Protein 5V4A (pdb70)

Organism: Streptococcus sanguinis (strain SK36) (NCBI:txid388919)

Secondary structure (DSSP, 8-state):
---B--HHHHHHHHHHH--EEEE--HHHHHHHTT--BTTB---HHHHHHHHHHHTSPPBTTEEEEE-S-SS-GGGB-HHHHHHIIIIIHHHHHHHHHHH--SS-BEEGGGS--STTBS--TTHHHHHHHHHHHHTT-EEEEEEETTT-TTTTS-TTTTSSEEEEEEE-SS-GGGGHHHHHHHHHHH-TTPEEEEE-HHHHHHHHHHHHHTT--EEE-TTHHHHHHHHHHT-SS-PPPSSS--TT-TT--S--PPP-HHHHHHEEEE--/---B--HHHHHHHHHHH--EEEE--HHHHHHHTT--BTTB---HHHHHHHHHHHTPPPBTTEEEEE-S-SS-GGGB-HHHHHHIIIIIHHHHHHHHHHH--SS-BEEGGGS--STTBS--TTHHHHHHHHHHHHTT-EEEEEEETTT-TTTTSSTTTTSSEEEEEEE-SS-GGGGHHHHHHHHHHH-TTPEEEEE-HHHHHHHHHHHHHTT--EEE-TTHHHHHHHHHHT-SS-PPPSSS--TT-TT--S--PPP-HHHHHHEEEE--

Solvent-accessible surface area: 22424 Å² total; per-residue (Å²): 145,19,60,29,40,40,15,40,97,0,0,10,42,2,40,91,99,31,1,3,0,0,16,2,13,52,16,12,1,41,0,17,25,46,127,68,29,89,48,8,71,90,39,87,126,0,10,46,66,0,117,94,1,0,52,58,110,14,69,114,112,8,0,1,0,0,0,8,3,32,96,22,31,132,94,13,26,108,110,11,42,68,70,17,49,129,75,6,23,83,118,17,59,106,90,1,87,85,23,6,194,11,91,64,0,0,0,6,24,0,0,38,0,12,8,35,18,109,85,62,92,35,0,16,0,28,3,6,3,1,37,32,7,0,13,49,84,62,0,0,0,0,0,3,68,17,22,10,3,13,16,73,27,64,0,8,108,10,17,149,39,28,62,7,0,0,0,23,40,139,41,5,34,101,84,14,111,42,0,16,124,11,0,105,125,28,0,111,158,43,14,1,0,0,8,16,15,2,1,0,6,2,0,0,28,19,0,7,83,81,72,60,67,0,0,0,1,14,30,0,7,3,0,4,27,0,39,97,92,51,10,88,137,60,76,59,29,51,48,12,17,1,0,82,49,41,162,31,77,113,38,96,84,154,124,37,126,59,8,67,92,33,53,50,22,92,36,65,192,26,66,26,39,42,15,37,99,0,0,10,45,1,42,89,103,33,1,3,0,0,16,1,10,52,14,13,1,39,0,21,30,37,153,52,30,89,46,9,74,85,39,81,109,0,10,42,92,0,137,93,0,1,58,47,115,6,76,117,122,9,0,1,0,0,0,8,2,41,93,24,34,123,87,12,23,121,109,12,43,66,70,18,46,132,73,7,20,90,124,24,60,129,78,2,86,105,28,5,194,14,90,58,0,0,1,6,22,0,1,44,0,14,8,37,20,105,90,62,92,35,0,16,1,26,3,5,4,0,34,28,5,0,18,53,75,54,0,0,0,0,0,5,72,18,22,18,2,12,19,76,23,65,1,8,108,11,18,166,40,29,65,7,0,0,0,20,36,146,41,5,34,104,78,16,109,47,0,19,82,12,0,90,115,48,0,120,154,38,10,0,0,0,9,16,19,3,1,0,6,1,0,0,35,17,0,6,83,78,70,56,69,0,0,0,1,16,28,0,7,3,0,3,27,0,42,94,91,54,9,93,139,68,72,59,30,61,91,12,18,2,0,77,54,36,163,35,81,117,39,136,59,136,116,37,154,61,9,81,91,36,52,49,21,94,29,57

InterPro domains:
  IPR002495 Glycosyl transferase, family 8 [PF01501] (4-235)
  IPR002495 Glycosyl transferase, family 8 [PF01501] (409-631)
  IPR014869 Glycosyltransferase GT-D fold [PF08759] (825-1049)
  IPR014869 Glycosyltransferase GT-D fold [TIGR03728] (808-1071)
  IPR029044 Nucleotide-diphospho-sugar transferases [G3DSA:3.90.550.10] (2-257)
  IPR029044 Nucleotide-diphospho-sugar transferases [G3DSA:3.90.550.10] (408-648)
  IPR029044 Nucleotide-diphospho-sugar transferases [SSF53448] (4-256)
  IPR029044 Nucleotide-diphospho-sugar transferases [SSF53448] (409-654)
  IPR050748 Glycosyltransferase 8 domain-containing [PTHR13778] (409-645)

Nearest PDB structures (foldseek):
  5v4a-assembly1_B  TM=1.004E+00  e=4.980E-59  Streptococcus sanguinis SK36
  4phs-assembly1_A  TM=9.914E-01  e=2.586E-41  Streptococcus parasanguinis FW213
  4pfx-assembly1_A  TM=9.928E-01  e=6.135E-41  Streptococcus parasanguinis FW213
  8yxl-assembly1_A  TM=2.311E-01  e=1.037E+00  Mumps orthorubulavirus
  8izl-assembly1_A  TM=2.324E-01  e=9.752E-01  Mumps orthorubulavirus

Structure (mmCIF, N/CA/C/O backbone):
data_5V4A
#
_entry.id   5V4A
#
_cell.length_a   42.650
_cell.length_b   99.860
_cell.length_c   140.120
_cell.angle_alpha   90.00
_cell.angle_beta   90.00
_cell.angle_gamma   90.00
#
_symmetry.space_group_name_H-M   'P 2 21 21'
#
loop_
_entity.id
_entity.type
_entity.pdbx_description
1 polymer 'GLYCOSYLTRANSFERASE (DUF1792)'
2 non-polymer "URIDINE-5'-DIPHOSPHATE"
3 water water
#
loop_
_atom_site.group_PDB
_atom_site.id
_atom_site.type_symbol
_atom_site.label_atom_id
_atom_site.label_alt_id
_atom_site.label_comp_id
_atom_site.label_asym_id
_atom_site.label_entity_id
_atom_site.label_seq_id
_atom_site.pdbx_PDB_ins_code
_atom_site.Cartn_x
_atom_site.Cartn_y
_atom_site.Cartn_z
_atom_site.occupancy
_atom_site.B_iso_or_equiv
_atom_site.auth_seq_id
_atom_site.auth_comp_id
_atom_site.auth_asym_id
_atom_site.auth_atom_id
_atom_site.pdbx_PDB_model_num
ATOM 1 N N . GLN A 1 5 ? 1.933 45.268 65.645 1.00 63.81 5 GLN A N 1
ATOM 2 C CA . GLN A 1 5 ? 3.008 44.368 65.250 1.00 60.41 5 GLN A CA 1
ATOM 3 C C . GLN A 1 5 ? 2.766 42.939 65.754 1.00 47.89 5 GLN A C 1
ATOM 4 O O . GLN A 1 5 ? 1.889 42.688 66.582 1.00 49.47 5 GLN A O 1
ATOM 10 N N . ILE A 1 6 ? 3.570 42.020 65.220 1.00 37.61 6 ILE A N 1
ATOM 11 C CA . ILE A 1 6 ? 3.440 40.596 65.475 1.00 28.80 6 ILE A CA 1
ATOM 12 C C . ILE A 1 6 ? 3.863 40.284 66.902 1.00 21.64 6 ILE A C 1
ATOM 13 O O . ILE A 1 6 ? 4.907 40.748 67.374 1.00 19.80 6 ILE A O 1
ATOM 18 N N . SER A 1 7 ? 3.052 39.486 67.587 1.00 20.82 7 SER A N 1
ATOM 19 C CA . SER A 1 7 ? 3.264 39.115 68.979 1.00 26.33 7 SER A CA 1
ATOM 20 C C . SER A 1 7 ? 3.755 37.677 69.026 1.00 25.18 7 SER A C 1
ATOM 21 O O . SER A 1 7 ? 3.021 36.759 68.645 1.00 22.83 7 SER A O 1
ATOM 24 N N . VAL A 1 8 ? 4.982 37.478 69.501 1.00 21.57 8 VAL A N 1
ATOM 25 C CA . VAL A 1 8 ? 5.588 36.152 69.567 1.00 20.97 8 VAL A CA 1
ATOM 26 C C . VAL A 1 8 ? 5.837 35.803 71.030 1.00 20.13 8 VAL A C 1
ATOM 27 O O . VAL A 1 8 ? 6.396 36.614 71.778 1.00 24.87 8 VAL A O 1
ATOM 31 N N . LEU A 1 9 ? 5.418 34.605 71.437 1.00 20.08 9 LEU A N 1
ATOM 32 C CA . LEU A 1 9 ? 5.691 34.141 72.793 1.00 17.02 9 LEU A CA 1
ATOM 33 C C . LEU A 1 9 ? 7.179 33.870 72.995 1.00 20.08 9 LEU A C 1
ATOM 34 O O . LEU A 1 9 ? 7.917 33.589 72.055 1.00 23.71 9 LEU A O 1
ATOM 39 N N . SER A 1 10 ? 7.607 33.933 74.253 1.00 18.49 10 SER A N 1
ATOM 40 C CA . SER A 1 10 ? 8.932 33.464 74.630 1.00 17.36 10 SER A CA 1
ATOM 41 C C . SER A 1 10 ? 9.007 31.940 74.522 1.00 20.00 10 SER A C 1
ATOM 42 O O . SER A 1 10 ? 7.999 31.248 74.357 1.00 14.26 10 SER A O 1
ATOM 45 N N . ILE A 1 11 ? 10.232 31.412 74.633 1.00 14.18 11 ILE A N 1
ATOM 46 C CA . ILE A 1 11 ? 10.413 29.964 74.737 1.00 13.98 11 ILE A CA 1
ATOM 47 C C . ILE A 1 11 ? 9.681 29.408 75.959 1.00 13.93 11 ILE A C 1
ATOM 48 O O . ILE A 1 11 ? 9.077 28.327 75.905 1.00 14.69 11 ILE A O 1
ATOM 53 N N . ASN A 1 12 ? 9.767 30.103 77.090 1.00 15.51 12 ASN A N 1
ATOM 54 C CA . ASN A 1 12 ? 9.083 29.618 78.285 1.00 16.20 12 ASN A CA 1
ATOM 55 C C . ASN A 1 12 ? 7.581 29.535 78.042 1.00 14.06 12 ASN A C 1
ATOM 56 O O . ASN A 1 12 ? 6.944 28.518 78.330 1.00 19.31 12 ASN A O 1
ATOM 61 N N . GLN A 1 13 ? 7.008 30.580 77.456 1.00 17.94 13 GLN A N 1
ATOM 62 C CA . GLN A 1 13 ? 5.566 30.595 77.240 1.00 14.99 13 GLN A CA 1
ATOM 63 C C . GLN A 1 13 ? 5.138 29.581 76.183 1.00 17.92 13 GLN A C 1
ATOM 64 O O . GLN A 1 13 ? 4.063 28.973 76.301 1.00 19.16 13 GLN A O 1
ATOM 70 N N . SER A 1 14 ? 5.960 29.379 75.146 1.00 18.19 14 SER A N 1
ATOM 71 C CA . SER A 1 14 ? 5.608 28.427 74.089 1.00 15.86 14 SER A CA 1
ATOM 72 C C . SER A 1 14 ? 5.638 26.996 74.611 1.00 19.28 14 SER A C 1
ATOM 73 O O . SER A 1 14 ? 4.717 26.212 74.358 1.00 18.06 14 SER A O 1
ATOM 76 N N . LEU A 1 15 ? 6.716 26.625 75.318 1.00 13.94 15 LEU A N 1
ATOM 77 C CA . LEU A 1 15 ? 6.802 25.281 75.881 1.00 13.87 15 LEU A CA 1
ATOM 78 C C . LEU A 1 15 ? 5.655 25.022 76.859 1.00 15.03 15 LEU A C 1
ATOM 79 O O . LEU A 1 15 ? 5.019 23.961 76.809 1.00 13.98 15 LEU A O 1
ATOM 84 N N . ASP A 1 16 ? 5.338 25.997 77.715 1.00 18.02 16 ASP A N 1
ATOM 85 C CA . ASP A 1 16 ? 4.217 25.828 78.644 1.00 17.78 16 ASP A CA 1
ATOM 86 C C . ASP A 1 16 ? 2.893 25.627 77.909 1.00 16.26 16 ASP A C 1
ATOM 87 O O . ASP A 1 16 ? 2.003 24.922 78.406 1.00 22.07 16 ASP A O 1
ATOM 92 N N . TYR A 1 17 ? 2.722 26.270 76.749 1.00 16.58 17 TYR A N 1
ATOM 93 C CA . TYR A 1 17 ? 1.490 26.081 75.982 1.00 14.96 17 TYR A CA 1
ATOM 94 C C . TYR A 1 17 ? 1.366 24.646 75.492 1.00 20.01 17 TYR A C 1
ATOM 95 O O . TYR A 1 17 ? 0.292 24.037 75.597 1.00 18.04 17 TYR A O 1
ATOM 104 N N . LEU A 1 18 ? 2.461 24.085 74.965 1.00 15.52 18 LEU A N 1
ATOM 105 C CA . LEU A 1 18 ? 2.441 22.708 74.480 1.00 14.24 18 LEU A CA 1
ATOM 106 C C . LEU A 1 18 ? 2.206 21.724 75.616 1.00 21.19 18 LEU A C 1
ATOM 107 O O . LEU A 1 18 ? 1.524 20.712 75.429 1.00 19.29 18 LEU A O 1
ATOM 112 N N . LEU A 1 19 ? 2.806 21.979 76.787 1.00 14.19 19 LEU A N 1
ATOM 113 C CA . LEU A 1 19 ? 2.583 21.115 77.945 1.00 18.89 19 LEU A CA 1
ATOM 114 C C . LEU A 1 19 ? 1.152 21.215 78.451 1.00 14.43 19 LEU A C 1
ATOM 115 O O . LEU A 1 19 ? 0.552 20.202 78.823 1.00 15.68 19 LEU A O 1
ATOM 120 N N . GLU A 1 20 ? 0.611 22.434 78.496 1.00 14.50 20 GLU A N 1
ATOM 121 C CA . GLU A 1 20 ? -0.752 22.657 78.970 1.00 14.72 20 GLU A CA 1
ATOM 122 C C . GLU A 1 20 ? -1.786 22.073 78.017 1.00 14.84 20 GLU A C 1
ATOM 123 O O . GLU A 1 20 ? -2.720 21.383 78.445 1.00 16.24 20 GLU A O 1
ATOM 129 N N . LYS A 1 21 ? -1.659 22.368 76.723 1.00 15.82 21 LYS A N 1
ATOM 130 C CA . LYS A 1 21 ? -2.717 22.057 75.771 1.00 15.98 21 LYS A CA 1
ATOM 131 C C . LYS A 1 21 ? -2.486 20.763 75.008 1.00 24.24 21 LYS A C 1
ATOM 132 O O . LYS A 1 21 ? -3.443 20.205 74.463 1.00 22.87 21 LYS A O 1
ATOM 138 N N . GLY A 1 22 ? -1.256 20.263 74.970 1.00 20.31 22 GLY A N 1
ATOM 139 C CA . GLY A 1 22 ? -0.968 19.103 74.168 1.00 14.71 22 GLY A CA 1
ATOM 140 C C . GLY A 1 22 ? -1.016 19.363 72.681 1.00 15.40 22 GLY A C 1
ATOM 141 O O . GLY A 1 22 ? -1.125 18.420 71.898 1.00 14.90 22 GLY A O 1
ATOM 142 N N . ALA A 1 23 ? -0.880 20.618 72.272 1.00 14.68 23 ALA A N 1
ATOM 143 C CA . ALA A 1 23 ? -0.988 20.982 70.867 1.00 23.98 23 ALA A CA 1
ATOM 144 C C . ALA A 1 23 ? 0.189 20.454 70.062 1.00 16.02 23 ALA A C 1
ATOM 145 O O . ALA A 1 23 ? 1.277 20.204 70.589 1.00 16.78 23 ALA A O 1
ATOM 147 N N . SER A 1 24 ? -0.053 20.267 68.767 1.00 17.70 24 SER A N 1
ATOM 148 C CA . SER A 1 24 ? 1.028 20.110 67.811 1.00 14.63 24 SER A CA 1
ATOM 149 C C . SER A 1 24 ? 1.715 21.457 67.604 1.00 14.56 24 SER A C 1
ATOM 150 O O . SER A 1 24 ? 1.177 22.508 67.951 1.00 15.66 24 SER A O 1
ATOM 153 N N . VAL A 1 25 ? 2.891 21.449 66.967 1.00 14.50 25 VAL A N 1
ATOM 154 C CA . VAL A 1 25 ? 3.590 22.711 66.749 1.00 14.46 25 VAL A CA 1
ATOM 155 C C . VAL A 1 25 ? 4.272 22.717 65.391 1.00 14.52 25 VAL A C 1
ATOM 156 O O . VAL A 1 25 ? 4.823 21.700 64.961 1.00 14.52 25 VAL A O 1
ATOM 160 N N . VAL A 1 26 ? 4.223 23.880 64.730 1.00 16.37 26 VAL A N 1
ATOM 161 C CA . VAL A 1 26 ? 4.962 24.166 63.502 1.00 22.64 26 VAL A CA 1
ATOM 162 C C . VAL A 1 26 ? 5.691 25.487 63.692 1.00 14.67 26 VAL A C 1
ATOM 163 O O . VAL A 1 26 ? 5.110 26.462 64.181 1.00 23.79 26 VAL A O 1
ATOM 167 N N . ARG A 1 27 ? 6.968 25.515 63.310 1.00 16.82 27 ARG A N 1
ATOM 168 C CA . ARG A 1 27 ? 7.823 26.675 63.510 1.00 15.43 27 ARG A CA 1
ATOM 169 C C . ARG A 1 27 ? 8.318 27.145 62.154 1.00 17.72 27 ARG A C 1
ATOM 170 O O . ARG A 1 27 ? 8.692 26.332 61.306 1.00 26.31 27 ARG A O 1
ATOM 178 N N . PHE A 1 28 ? 8.342 28.450 61.947 1.00 17.56 28 PHE A N 1
ATOM 179 C CA . PHE A 1 28 ? 8.872 29.004 60.708 1.00 16.50 28 PHE A CA 1
ATOM 180 C C . PHE A 1 28 ? 10.071 29.861 61.043 1.00 15.18 28 PHE A C 1
ATOM 181 O O . PHE A 1 28 ? 9.990 30.722 61.920 1.00 16.89 28 PHE A O 1
ATOM 189 N N . GLY A 1 29 ? 11.191 29.601 60.366 1.00 15.26 29 GLY A N 1
ATOM 190 C CA . GLY A 1 29 ? 12.387 30.389 60.558 1.00 15.32 29 GLY A CA 1
ATOM 191 C C . GLY A 1 29 ? 12.811 31.092 59.287 1.00 20.66 29 GLY A C 1
ATOM 192 O O . GLY A 1 29 ? 12.021 31.238 58.348 1.00 16.94 29 GLY A O 1
ATOM 193 N N . ASP A 1 30 ? 14.067 31.536 59.253 1.00 18.81 30 ASP A N 1
ATOM 194 C CA . ASP A 1 30 ? 14.552 32.326 58.129 1.00 21.53 30 ASP A CA 1
ATOM 195 C C . ASP A 1 30 ? 14.608 31.522 56.836 1.00 19.86 30 ASP A C 1
ATOM 196 O O . ASP A 1 30 ? 14.435 32.088 55.754 1.00 17.88 30 ASP A O 1
ATOM 201 N N . GLY A 1 31 ? 14.829 30.211 56.919 1.00 17.68 31 GLY A N 1
ATOM 202 C CA . GLY A 1 31 ? 14.888 29.410 55.710 1.00 16.17 31 GLY A CA 1
ATOM 203 C C . GLY A 1 31 ? 13.540 29.260 55.037 1.00 16.22 31 GLY A C 1
ATOM 204 O O . GLY A 1 31 ? 13.464 29.132 53.811 1.00 20.98 31 GLY A O 1
ATOM 205 N N . GLU A 1 32 ? 12.459 29.227 55.829 1.00 20.75 32 GLU A N 1
ATOM 206 C CA . GLU A 1 32 ? 11.122 29.153 55.242 1.00 16.08 32 GLU A CA 1
ATOM 207 C C . GLU A 1 32 ? 10.741 30.466 54.569 1.00 20.06 32 GLU A C 1
ATOM 208 O O . GLU A 1 32 ? 10.182 30.471 53.459 1.00 18.97 32 GLU A O 1
ATOM 214 N N . MET A 1 33 ? 11.057 31.592 55.213 1.00 16.34 33 MET A N 1
ATOM 215 C CA . MET A 1 33 ? 10.808 32.887 54.591 1.00 20.28 33 MET A CA 1
ATOM 216 C C . MET A 1 33 ? 11.644 33.047 53.319 1.00 18.89 33 MET A C 1
ATOM 217 O O . MET A 1 33 ? 11.202 33.696 52.365 1.00 21.54 33 MET A O 1
ATOM 222 N N . ASP A 1 34 ? 12.862 32.499 53.308 1.00 22.32 34 ASP A N 1
ATOM 223 C CA . ASP A 1 34 ? 13.656 32.467 52.084 1.00 18.81 34 ASP A CA 1
ATOM 224 C C . ASP A 1 34 ? 12.884 31.816 50.946 1.00 17.32 34 ASP A C 1
ATOM 225 O O . ASP A 1 34 ? 12.854 32.331 49.827 1.00 20.05 34 ASP A O 1
ATOM 230 N N . LEU A 1 35 ? 12.300 30.649 51.211 1.00 24.33 35 LEU A N 1
ATOM 231 C CA . LEU A 1 35 ? 11.549 29.928 50.191 1.00 20.71 35 LEU A CA 1
ATOM 232 C C . LEU A 1 35 ? 10.262 30.655 49.810 1.00 20.58 35 LEU A C 1
ATOM 233 O O . LEU A 1 35 ? 9.866 30.642 48.637 1.00 19.13 35 LEU A O 1
ATOM 238 N N . VAL A 1 36 ? 9.582 31.273 50.784 1.00 18.83 36 VAL A N 1
ATOM 239 C CA . VAL A 1 36 ? 8.375 32.034 50.472 1.00 20.45 36 VAL A CA 1
ATOM 240 C C . VAL A 1 36 ? 8.701 33.234 49.603 1.00 21.83 36 VAL A C 1
ATOM 241 O O . VAL A 1 36 ? 7.844 33.709 48.849 1.00 20.64 36 VAL A O 1
ATOM 245 N N . ALA A 1 37 ? 9.940 33.711 49.653 1.00 24.24 37 ALA A N 1
ATOM 246 C CA . ALA A 1 37 ? 10.408 34.762 48.765 1.00 21.71 37 ALA A CA 1
ATOM 247 C C . ALA A 1 37 ? 10.911 34.225 47.427 1.00 29.11 37 ALA A C 1
ATOM 248 O O . ALA A 1 37 ? 11.446 34.999 46.626 1.00 29.99 37 ALA A O 1
ATOM 250 N N . GLY A 1 38 ? 10.737 32.929 47.162 1.00 28.51 38 GLY A N 1
ATOM 251 C CA . GLY A 1 38 ? 11.132 32.362 45.884 1.00 24.68 38 GLY A CA 1
ATOM 252 C C . GLY A 1 38 ? 12.597 32.010 45.760 1.00 30.74 38 GLY A C 1
ATOM 253 O O . GLY A 1 38 ? 13.124 31.991 44.645 1.00 34.52 38 GLY A O 1
ATOM 254 N N . ARG A 1 39 ? 13.264 31.716 46.875 1.00 27.61 39 ARG A N 1
ATOM 255 C CA . ARG A 1 39 ? 14.695 31.440 46.924 1.00 27.01 39 ARG A CA 1
ATOM 256 C C . ARG A 1 39 ? 14.928 30.027 47.426 1.00 23.89 39 ARG A C 1
ATOM 257 O O . ARG A 1 39 ? 14.236 29.572 48.331 1.00 26.83 39 ARG A O 1
ATOM 265 N N . SER A 1 40 ? 15.865 29.312 46.809 1.00 31.13 40 SER A N 1
ATOM 266 C CA . SER A 1 40 ? 16.240 28.004 47.327 1.00 17.66 40 SER A CA 1
ATOM 267 C C . SER A 1 40 ? 17.074 28.183 48.588 1.00 16.97 40 SER A C 1
ATOM 268 O O . SER A 1 40 ? 17.707 29.225 48.795 1.00 23.02 40 SER A O 1
ATOM 271 N N . ILE A 1 41 ? 17.056 27.165 49.443 1.00 21.21 41 ILE A N 1
ATOM 272 C CA . ILE A 1 41 ? 17.947 27.108 50.596 1.00 19.74 41 ILE A CA 1
ATOM 273 C C . ILE A 1 41 ? 18.839 25.868 50.471 1.00 14.53 41 ILE A C 1
ATOM 274 O O . ILE A 1 41 ? 18.608 24.991 49.639 1.00 20.51 41 ILE A O 1
ATOM 279 N N . VAL A 1 42 ? 19.850 25.782 51.344 1.00 16.89 42 VAL A N 1
ATOM 280 C CA . VAL A 1 42 ? 20.905 24.793 51.127 1.00 18.37 42 VAL A CA 1
ATOM 281 C C . VAL A 1 42 ? 20.354 23.369 51.132 1.00 15.80 42 VAL A C 1
ATOM 282 O O . VAL A 1 42 ? 20.695 22.566 50.255 1.00 20.60 42 VAL A O 1
ATOM 286 N N . TYR A 1 43 ? 19.476 23.022 52.080 1.00 16.54 43 TYR A N 1
ATOM 287 C CA . TYR A 1 43 ? 18.950 21.664 52.040 1.00 11.65 43 TYR A CA 1
ATOM 288 C C . TYR A 1 43 ? 17.510 21.589 51.522 1.00 16.82 43 TYR A C 1
ATOM 289 O O . TYR A 1 43 ? 16.851 20.559 51.693 1.00 19.20 43 TYR A O 1
ATOM 298 N N . GLN A 1 44 ? 17.032 22.614 50.823 1.00 19.26 44 GLN A N 1
ATOM 299 C CA . GLN A 1 44 ? 15.746 22.497 50.129 1.00 15.01 44 GLN A CA 1
ATOM 300 C C . GLN A 1 44 ? 15.712 23.441 48.938 1.00 14.40 44 GLN A C 1
ATOM 301 O O . GLN A 1 44 ? 15.722 24.660 49.121 1.00 14.83 44 GLN A O 1
ATOM 307 N N . ASP A 1 45 ? 15.675 22.874 47.723 1.00 16.09 45 ASP A N 1
ATOM 308 C CA . ASP A 1 45 ? 15.510 23.673 46.517 1.00 16.07 45 ASP A CA 1
ATOM 309 C C . ASP A 1 45 ? 14.114 24.290 46.444 1.00 20.25 45 ASP A C 1
ATOM 310 O O . ASP A 1 45 ? 13.128 23.731 46.938 1.00 21.29 45 ASP A O 1
ATOM 315 N N . PHE A 1 46 ? 14.031 25.435 45.772 1.00 19.68 46 PHE A N 1
ATOM 316 C CA . PHE A 1 46 ? 12.741 26.064 45.551 1.00 26.48 46 PHE A CA 1
ATOM 317 C C . PHE A 1 46 ? 11.808 25.111 44.817 1.00 24.00 46 PHE A C 1
ATOM 318 O O . PHE A 1 46 ? 12.193 24.471 43.830 1.00 24.13 46 PHE A O 1
ATOM 326 N N . ASP A 1 47 ? 10.579 25.032 45.309 1.00 18.24 47 ASP A N 1
ATOM 327 C CA . ASP A 1 47 ? 9.471 24.294 44.722 1.00 28.10 47 ASP A CA 1
ATOM 328 C C . ASP A 1 47 ? 8.253 25.186 44.906 1.00 24.72 47 ASP A C 1
ATOM 329 O O . ASP A 1 47 ? 7.990 25.633 46.027 1.00 24.14 47 ASP A O 1
ATOM 334 N N . PRO A 1 48 ? 7.534 25.527 43.835 1.00 22.70 48 PRO A N 1
ATOM 335 C CA . PRO A 1 48 ? 6.432 26.486 43.981 1.00 20.81 48 PRO A CA 1
ATOM 336 C C . PRO A 1 48 ? 5.300 25.958 44.849 1.00 24.60 48 PRO A C 1
ATOM 337 O O . PRO A 1 48 ? 4.620 26.748 45.517 1.00 23.15 48 PRO A O 1
ATOM 341 N N . GLU A 1 49 ? 5.044 24.648 44.828 1.00 20.00 49 GLU A N 1
ATOM 342 C CA . GLU A 1 49 ? 3.982 24.106 45.667 1.00 19.63 49 GLU A CA 1
ATOM 343 C C . GLU A 1 49 ? 4.346 24.201 47.148 1.00 18.53 49 GLU A C 1
ATOM 344 O O . GLU A 1 49 ? 3.499 24.560 47.970 1.00 18.43 49 GLU A O 1
ATOM 350 N N . LEU A 1 50 ? 5.600 23.894 47.492 1.00 18.90 50 LEU A N 1
ATOM 351 C CA . LEU A 1 50 ? 6.083 24.036 48.863 1.00 16.80 50 LEU A CA 1
ATOM 352 C C . LEU A 1 50 ? 5.971 25.478 49.353 1.00 17.04 50 LEU A C 1
ATOM 353 O O . LEU A 1 50 ? 5.396 25.741 50.416 1.00 16.73 50 LEU A O 1
ATOM 358 N N . SER A 1 51 ? 6.537 26.423 48.601 1.00 17.67 51 SER A N 1
ATOM 359 C CA . SER A 1 51 ? 6.566 27.815 49.042 1.00 22.14 51 SER A CA 1
ATOM 360 C C . SER A 1 51 ? 5.164 28.368 49.254 1.00 18.54 51 SER A C 1
ATOM 361 O O . SER A 1 51 ? 4.906 29.067 50.246 1.00 18.43 51 SER A O 1
ATOM 364 N N . ALA A 1 52 ? 4.240 28.052 48.344 1.00 19.21 52 ALA A N 1
ATOM 365 C CA . ALA A 1 52 ? 2.866 28.510 48.509 1.00 22.98 52 ALA A CA 1
ATOM 366 C C . ALA A 1 52 ? 2.228 27.860 49.727 1.00 19.04 52 ALA A C 1
ATOM 367 O O . ALA A 1 52 ? 1.427 28.487 50.438 1.00 19.22 52 ALA A O 1
ATOM 369 N N . ARG A 1 53 ? 2.566 26.593 49.972 1.00 20.56 53 ARG A N 1
ATOM 370 C CA . ARG A 1 53 ? 2.050 25.903 51.147 1.00 22.50 53 ARG A CA 1
ATOM 371 C C . ARG A 1 53 ? 2.633 26.478 52.434 1.00 16.96 53 ARG A C 1
ATOM 372 O O . ARG A 1 53 ? 1.935 26.558 53.451 1.00 19.34 53 ARG A O 1
ATOM 380 N N . LEU A 1 54 ? 3.906 26.876 52.425 1.00 17.51 54 LEU A N 1
ATOM 381 C CA . LEU A 1 54 ? 4.477 27.454 53.638 1.00 16.15 54 LEU A CA 1
ATOM 382 C C . LEU A 1 54 ? 3.852 28.806 53.950 1.00 17.52 54 LEU A C 1
ATOM 383 O O . LEU A 1 54 ? 3.501 29.096 55.106 1.00 17.42 54 LEU A O 1
ATOM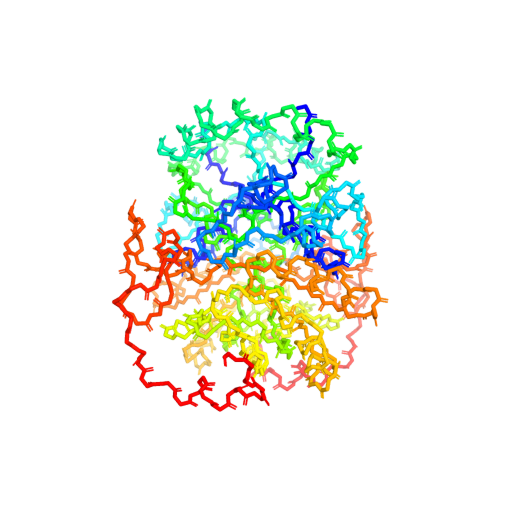 388 N N . ARG A 1 55 ? 3.708 29.644 52.927 1.00 18.84 55 ARG A N 1
ATOM 389 C CA . ARG A 1 55 ? 3.053 30.931 53.099 1.00 18.71 55 ARG A CA 1
ATOM 390 C C . ARG A 1 55 ? 1.640 30.751 53.639 1.00 18.74 55 ARG A C 1
ATOM 391 O O . ARG A 1 55 ? 1.189 31.523 54.493 1.00 19.30 55 ARG A O 1
ATOM 399 N N . GLU A 1 56 ? 0.956 29.692 53.202 1.00 18.60 56 GLU A N 1
ATOM 400 C CA . GLU A 1 56 ? -0.418 29.477 53.651 1.00 24.00 56 GLU A CA 1
ATOM 401 C C . GLU A 1 56 ? -0.463 29.142 55.135 1.00 24.17 56 GLU A C 1
ATOM 402 O O . GLU A 1 56 ? -1.339 29.629 55.859 1.00 18.47 56 GLU A O 1
ATOM 408 N N . ILE A 1 57 ? 0.456 28.288 55.591 1.00 20.76 57 ILE A N 1
ATOM 409 C CA . ILE A 1 57 ? 0.458 27.872 56.986 1.00 19.21 57 ILE A CA 1
ATOM 410 C C . ILE A 1 57 ? 0.890 29.024 57.890 1.00 24.94 57 ILE A C 1
ATOM 411 O O . ILE A 1 57 ? 0.335 29.215 58.987 1.00 17.60 57 ILE A O 1
ATOM 416 N N . MET A 1 58 ? 1.858 29.830 57.427 1.00 22.28 58 MET A N 1
ATOM 417 C CA . MET A 1 58 ? 2.354 30.971 58.197 1.00 24.59 58 MET A CA 1
ATOM 418 C C . MET A 1 58 ? 1.258 31.955 58.563 1.00 27.44 58 MET A C 1
ATOM 419 O O . MET A 1 58 ? 1.376 32.662 59.570 1.00 26.93 58 MET A O 1
ATOM 424 N N . SER A 1 59 ? 0.223 32.061 57.735 1.00 27.16 59 SER A N 1
ATOM 425 C CA . SER A 1 59 ? -0.832 33.045 57.908 1.00 29.34 59 SER A CA 1
ATOM 426 C C . SER A 1 59 ? -1.943 32.573 58.839 1.00 23.08 59 SER A C 1
ATOM 427 O O . SER A 1 59 ? -2.907 33.307 59.041 1.00 25.09 59 SER A O 1
ATOM 430 N N . MET A 1 60 ? -1.834 31.363 59.374 1.00 22.35 60 MET A N 1
ATOM 431 C CA . MET A 1 60 ? -2.858 30.729 60.193 1.00 22.74 60 MET A CA 1
ATOM 432 C C . MET A 1 60 ? -2.732 31.112 61.662 1.00 23.85 60 MET A C 1
ATOM 433 O O . MET A 1 60 ? -1.641 31.404 62.155 1.00 21.97 60 MET A O 1
ATOM 438 N N . GLU A 1 61 ? -3.861 31.080 62.368 1.00 24.44 61 GLU A N 1
ATOM 439 C CA . GLU A 1 61 ? -3.878 31.396 63.791 1.00 19.29 61 GLU A CA 1
ATOM 440 C C . GLU A 1 61 ? -3.690 30.147 64.642 1.00 20.38 61 GLU A C 1
ATOM 441 O O . GLU A 1 61 ? -4.084 29.039 64.263 1.00 19.77 61 GLU A O 1
ATOM 447 N N . SER A 1 62 ? -3.079 30.342 65.808 1.00 18.92 62 SER A N 1
ATOM 448 C CA . SER A 1 62 ? -2.732 29.245 66.696 1.00 21.03 62 SER A CA 1
ATOM 449 C C . SER A 1 62 ? -3.890 28.927 67.642 1.00 22.11 62 SER A C 1
ATOM 450 O O . SER A 1 62 ? -4.656 29.813 68.040 1.00 20.83 62 SER A O 1
ATOM 453 N N . ASP A 1 63 ? -4.006 27.649 68.000 1.00 22.68 63 ASP A N 1
ATOM 454 C CA . ASP A 1 63 ? -5.045 27.185 68.914 1.00 21.99 63 ASP A CA 1
ATOM 455 C C . ASP A 1 63 ? -4.576 25.885 69.564 1.00 20.89 63 ASP A C 1
ATOM 456 O O . ASP A 1 63 ? -3.498 25.375 69.261 1.00 19.22 63 ASP A O 1
ATOM 461 N N . GLU A 1 64 ? -5.429 25.317 70.424 1.00 20.56 64 GLU A N 1
ATOM 462 C CA . GLU A 1 64 ? -5.034 24.144 71.203 1.00 20.20 64 GLU A CA 1
ATOM 463 C C . GLU A 1 64 ? -4.730 22.925 70.338 1.00 16.61 64 GLU A C 1
ATOM 464 O O . GLU A 1 64 ? -4.129 21.969 70.835 1.00 15.74 64 GLU A O 1
ATOM 470 N N . ARG A 1 65 ? -5.126 22.933 69.063 1.00 20.92 65 ARG A N 1
ATOM 471 C CA . ARG A 1 65 ? -4.789 21.842 68.153 1.00 22.36 65 ARG A CA 1
ATOM 472 C C . ARG A 1 65 ? -3.403 22.033 67.543 1.00 18.74 65 ARG A C 1
ATOM 473 O O . ARG A 1 65 ? -2.648 21.064 67.391 1.00 19.67 65 ARG A O 1
ATOM 481 N N . LEU A 1 66 ? -3.026 23.275 67.251 1.00 20.01 66 LEU A N 1
ATOM 482 C CA . LEU A 1 66 ? -1.780 23.519 66.539 1.00 21.20 66 LEU A CA 1
ATOM 483 C C . LEU A 1 66 ? -1.269 24.913 66.858 1.00 18.90 66 LEU A C 1
ATOM 484 O O . LEU A 1 66 ? -2.006 25.889 66.698 1.00 18.81 66 LEU A O 1
ATOM 489 N N . MET A 1 67 ? -0.012 24.997 67.296 1.00 21.25 67 MET A N 1
ATOM 490 C CA . MET A 1 67 ? 0.661 26.268 67.542 1.00 16.22 67 MET A CA 1
ATOM 491 C C . MET A 1 67 ? 1.571 26.580 66.363 1.00 16.09 67 MET A C 1
ATOM 492 O O . MET A 1 67 ? 2.376 25.738 65.964 1.00 18.40 67 MET A O 1
ATOM 497 N N . VAL A 1 68 ? 1.440 27.788 65.815 1.00 19.21 68 VAL A N 1
ATOM 498 C CA . VAL A 1 68 ? 2.258 28.255 64.697 1.00 19.11 68 VAL A CA 1
ATOM 499 C C . VAL A 1 68 ? 3.312 29.202 65.255 1.00 15.75 68 VAL A C 1
ATOM 500 O O . VAL A 1 68 ? 2.980 30.118 66.018 1.00 19.14 68 VAL A O 1
ATOM 504 N N . CYS A 1 69 ? 4.585 28.992 64.878 1.00 15.52 69 CYS A N 1
ATOM 505 C CA . CYS A 1 69 ? 5.696 29.723 65.469 1.00 15.45 69 CYS A CA 1
ATOM 506 C C . CYS A 1 69 ? 6.439 30.565 64.444 1.00 20.80 69 CYS A C 1
ATOM 507 O O . CYS A 1 69 ? 6.534 30.204 63.266 1.00 16.03 69 CYS A O 1
ATOM 510 N N . LEU A 1 70 ? 6.946 31.698 64.912 1.00 16.70 70 LEU A N 1
ATOM 511 C CA . LEU A 1 70 ? 7.779 32.615 64.150 1.00 16.57 70 LEU A CA 1
ATOM 512 C C . LEU A 1 70 ? 9.036 32.902 64.951 1.00 19.99 70 LEU A C 1
ATOM 513 O O . LEU A 1 70 ? 9.068 32.680 66.168 1.00 17.52 70 LEU A O 1
ATOM 518 N N . PRO A 1 71 ? 10.100 33.387 64.310 1.00 17.90 71 PRO A N 1
ATOM 519 C CA . PRO A 1 71 ? 11.282 33.788 65.082 1.00 20.49 71 PRO A CA 1
ATOM 520 C C . PRO A 1 71 ? 10.947 34.953 66.009 1.00 18.78 71 PRO A C 1
ATOM 521 O O . PRO A 1 71 ? 10.238 35.890 65.630 1.00 21.68 71 PRO A O 1
ATOM 525 N N . ASP A 1 72 ? 11.418 34.857 67.255 1.00 20.69 72 ASP A N 1
ATOM 526 C CA . ASP A 1 72 ? 11.186 35.883 68.274 1.00 22.90 72 ASP A CA 1
ATOM 527 C C . ASP A 1 72 ? 12.225 36.998 68.107 1.00 21.59 72 ASP A C 1
ATOM 528 O O . ASP A 1 72 ? 13.137 37.187 68.918 1.00 21.11 72 ASP A O 1
ATOM 533 N N . VAL A 1 73 ? 12.069 37.761 67.019 1.00 23.85 73 VAL A N 1
ATOM 534 C CA . VAL A 1 73 ? 13.096 38.715 66.601 1.00 19.71 73 VAL A CA 1
ATOM 535 C C . VAL A 1 73 ? 12.526 40.109 66.372 1.00 24.45 73 VAL A C 1
ATOM 536 O O . VAL A 1 73 ? 13.273 41.065 66.140 1.00 23.68 73 VAL A O 1
ATOM 540 N N . PHE A 1 74 ? 11.208 40.251 66.443 1.00 29.70 74 PHE A N 1
ATOM 541 C CA . PHE A 1 74 ? 10.624 41.557 66.170 1.00 34.69 74 PHE A CA 1
ATOM 542 C C . PHE A 1 74 ? 10.758 42.514 67.346 1.00 34.34 74 PHE A C 1
ATOM 543 O O . PHE A 1 74 ? 10.340 43.671 67.239 1.00 32.76 74 PHE A O 1
ATOM 551 N N . THR A 1 75 ? 11.362 42.069 68.445 1.00 36.85 75 THR A N 1
ATOM 552 C CA . THR A 1 75 ? 11.600 42.920 69.601 1.00 36.53 75 THR A CA 1
ATOM 553 C C . THR A 1 75 ? 12.749 42.323 70.399 1.00 41.12 75 THR A C 1
ATOM 554 O O . THR A 1 75 ? 13.123 41.163 70.212 1.00 47.78 75 THR A O 1
ATOM 558 N N . GLY A 1 76 ? 13.294 43.132 71.306 1.00 38.44 76 GLY A N 1
ATOM 559 C CA . GLY A 1 76 ? 14.284 42.691 72.272 1.00 39.26 76 GLY A CA 1
ATOM 560 C C . GLY A 1 76 ? 15.393 41.794 71.757 1.00 34.96 76 GLY A C 1
ATOM 561 O O . GLY A 1 76 ? 15.648 40.729 72.329 1.00 35.14 76 GLY A O 1
ATOM 562 N N . LEU A 1 77 ? 16.063 42.208 70.677 1.00 33.16 77 LEU A N 1
ATOM 563 C CA . LEU A 1 77 ? 17.170 41.429 70.134 1.00 34.07 77 LEU A CA 1
ATOM 564 C C . LEU A 1 77 ? 18.370 41.367 71.076 1.00 33.14 77 LEU A C 1
ATOM 565 O O . LEU A 1 77 ? 19.268 40.549 70.851 1.00 37.35 77 LEU A O 1
ATOM 570 N N . GLU A 1 78 ? 18.410 42.208 72.113 1.00 33.17 78 GLU A N 1
ATOM 571 C CA . GLU A 1 78 ? 19.463 42.153 73.126 1.00 40.87 78 GLU A CA 1
ATOM 572 C C . GLU A 1 78 ? 19.544 40.803 73.828 1.00 39.41 78 GLU A C 1
ATOM 573 O O . GLU A 1 78 ? 20.526 40.545 74.535 1.00 39.38 78 GLU A O 1
ATOM 579 N N . ARG A 1 79 ? 18.532 39.951 73.673 1.00 33.39 79 ARG A N 1
ATOM 580 C CA . ARG A 1 79 ? 18.549 38.629 74.279 1.00 28.20 79 ARG A CA 1
ATOM 581 C C . ARG A 1 79 ? 19.531 37.683 73.607 1.00 21.07 79 ARG A C 1
ATOM 582 O O . ARG A 1 79 ? 19.856 36.636 74.180 1.00 22.27 79 ARG A O 1
ATOM 590 N N . TYR A 1 80 ? 20.009 38.019 72.417 1.00 20.48 80 TYR A N 1
ATOM 591 C CA . TYR A 1 80 ? 20.739 37.073 71.594 1.00 21.34 80 TYR A CA 1
ATOM 592 C C . TYR A 1 80 ? 22.192 37.502 71.422 1.00 22.50 80 TYR A C 1
ATOM 593 O O . TYR A 1 80 ? 22.580 38.633 71.730 1.00 23.44 80 TYR A O 1
ATOM 602 N N . SER A 1 81 ? 22.998 36.555 70.948 1.00 20.29 81 SER A N 1
ATOM 603 C CA . SER A 1 81 ? 24.394 36.840 70.643 1.00 24.84 81 SER A CA 1
ATOM 604 C C . SER A 1 81 ? 24.491 37.910 69.562 1.00 27.19 81 SER A C 1
ATOM 605 O O . SER A 1 81 ? 23.590 38.070 68.732 1.00 23.86 81 SER A O 1
ATOM 608 N N . ILE A 1 82 ? 25.616 38.636 69.563 1.00 27.96 82 ILE A N 1
ATOM 609 C CA . ILE A 1 82 ? 25.796 39.736 68.620 1.00 28.83 82 ILE A CA 1
ATOM 610 C C . ILE A 1 82 ? 25.773 39.224 67.182 1.00 28.94 82 ILE A C 1
ATOM 611 O O . ILE A 1 82 ? 25.336 39.933 66.265 1.00 27.55 82 ILE A O 1
ATOM 616 N N . ASP A 1 83 ? 26.242 37.994 66.955 1.00 26.24 83 ASP A N 1
ATOM 617 C CA . ASP A 1 83 ? 26.166 37.418 65.616 1.00 21.93 83 ASP A CA 1
ATOM 618 C C . ASP A 1 83 ? 24.717 37.260 65.186 1.00 25.11 83 ASP A C 1
ATOM 619 O O . ASP A 1 83 ? 24.355 37.602 64.054 1.00 28.24 83 ASP A O 1
ATOM 624 N N . ALA A 1 84 ? 23.869 36.758 66.085 1.00 21.61 84 ALA A N 1
ATOM 625 C CA . ALA A 1 84 ? 22.454 36.635 65.759 1.00 19.33 84 ALA A CA 1
ATOM 626 C C . ALA A 1 84 ? 21.816 38.007 65.587 1.00 27.27 84 ALA A C 1
ATOM 627 O O . ALA A 1 84 ? 21.036 38.222 64.651 1.00 26.08 84 ALA A O 1
ATOM 629 N N . GLN A 1 85 ? 22.140 38.949 66.476 1.00 28.81 85 GLN A N 1
ATOM 630 C CA . GLN A 1 85 ? 21.600 40.299 66.360 1.00 33.37 85 GLN A CA 1
ATOM 631 C C . GLN A 1 85 ? 21.911 40.886 64.993 1.00 30.24 85 GLN A C 1
ATOM 632 O O . GLN A 1 85 ? 21.045 41.485 64.346 1.00 27.22 85 GLN A O 1
ATOM 638 N N . ASN A 1 86 ? 23.158 40.723 64.540 1.00 30.36 86 ASN A N 1
ATOM 639 C CA . ASN A 1 86 ? 23.559 41.258 63.240 1.00 33.65 86 ASN A CA 1
ATOM 640 C C . ASN A 1 86 ? 22.810 40.577 62.099 1.00 23.89 86 ASN A C 1
ATOM 641 O O . ASN A 1 86 ? 22.478 41.223 61.098 1.00 28.17 86 ASN A O 1
ATOM 646 N N . PHE A 1 87 ? 22.547 39.274 62.221 1.00 21.97 87 PHE A N 1
ATOM 647 C CA . PHE A 1 87 ? 21.858 38.564 61.147 1.00 29.14 87 PHE A CA 1
ATOM 648 C C . PHE A 1 87 ? 20.419 39.037 60.993 1.00 22.15 87 PHE A C 1
ATOM 649 O O . PHE A 1 87 ? 19.980 39.367 59.886 1.00 25.52 87 PHE A O 1
ATOM 657 N N . TRP A 1 88 ? 19.652 39.033 62.084 1.00 22.15 88 TRP A N 1
ATOM 658 C CA . TRP A 1 88 ? 18.245 39.414 61.995 1.00 23.47 88 TRP A CA 1
ATOM 659 C C . TRP A 1 88 ? 18.090 40.896 61.684 1.00 30.21 88 TRP A C 1
ATOM 660 O O . TRP A 1 88 ? 17.260 41.276 60.853 1.00 27.10 88 TRP A O 1
ATOM 671 N N . SER A 1 89 ? 18.884 41.746 62.339 1.00 33.26 89 SER A N 1
ATOM 672 C CA . SER A 1 89 ? 18.642 43.183 62.313 1.00 35.93 89 SER A CA 1
ATOM 673 C C . SER A 1 89 ? 19.235 43.873 61.094 1.00 40.55 89 SER A C 1
ATOM 674 O O . SER A 1 89 ? 18.761 44.951 60.719 1.00 44.64 89 SER A O 1
ATOM 677 N N . LEU A 1 90 ? 20.254 43.290 60.470 1.00 39.35 90 LEU A N 1
ATOM 678 C CA . LEU A 1 90 ? 20.889 43.895 59.313 1.00 34.79 90 LEU A CA 1
ATOM 679 C C . LEU A 1 90 ? 20.770 43.057 58.050 1.00 34.97 90 LEU A C 1
ATOM 680 O O . LEU A 1 90 ? 21.123 43.545 56.971 1.00 41.72 90 LEU A O 1
ATOM 685 N N . ASN A 1 91 ? 20.278 41.824 58.147 1.00 27.75 91 ASN A N 1
ATOM 686 C CA . ASN A 1 91 ? 20.165 40.929 57.000 1.00 38.88 91 ASN A CA 1
ATOM 687 C C . ASN A 1 91 ? 18.736 40.451 56.778 1.00 35.93 91 ASN A C 1
ATOM 688 O O . ASN A 1 91 ? 18.169 40.697 55.707 1.00 38.02 91 ASN A O 1
ATOM 693 N N . HIS A 1 92 ? 18.128 39.781 57.752 1.00 31.29 92 HIS A N 1
ATOM 694 C CA . HIS A 1 92 ? 16.835 39.155 57.498 1.00 32.17 92 HIS A CA 1
ATOM 695 C C . HIS A 1 92 ? 15.702 40.176 57.477 1.00 33.20 92 HIS A C 1
ATOM 696 O O . HIS A 1 92 ? 14.976 40.296 56.484 1.00 35.70 92 HIS A O 1
ATOM 703 N N . LEU A 1 93 ? 15.534 40.911 58.567 1.00 32.24 93 LEU A N 1
ATOM 704 C CA . LEU A 1 93 ? 14.412 41.830 58.724 1.00 34.02 93 LEU A CA 1
ATOM 705 C C . LEU A 1 93 ? 14.480 43.000 57.747 1.00 32.24 93 LEU A C 1
ATOM 706 O O . LEU A 1 93 ? 13.426 43.477 57.306 1.00 35.33 93 LEU A O 1
ATOM 711 N N . PRO A 1 94 ? 15.663 43.540 57.422 1.00 29.68 94 PRO A N 1
ATOM 712 C CA . PRO A 1 94 ? 15.718 44.490 56.299 1.00 32.71 94 PRO A CA 1
ATOM 713 C C . PRO A 1 94 ? 15.063 43.973 55.021 1.00 27.23 94 PRO A C 1
ATOM 714 O O . PRO A 1 94 ? 14.323 44.720 54.373 1.00 32.95 94 PRO A O 1
ATOM 718 N N . HIS A 1 95 ? 15.312 42.713 54.646 1.00 25.80 95 HIS A N 1
ATOM 719 C CA . HIS A 1 95 ? 14.701 42.149 53.446 1.00 34.97 95 HIS A CA 1
ATOM 720 C C . HIS A 1 95 ? 13.213 41.880 53.638 1.00 33.74 95 HIS A C 1
ATOM 721 O O . HIS A 1 95 ? 12.391 42.297 52.815 1.00 43.51 95 HIS A O 1
ATOM 728 N N . PHE A 1 96 ? 12.841 41.186 54.717 1.00 30.79 96 PHE A N 1
ATOM 729 C CA . PHE A 1 96 ? 11.558 40.490 54.756 1.00 29.45 96 PHE A CA 1
ATOM 730 C C . PHE A 1 96 ? 10.571 41.010 55.797 1.00 30.07 96 PHE A C 1
ATOM 731 O O . PHE A 1 96 ? 9.527 40.377 55.995 1.00 23.70 96 PHE A O 1
ATOM 739 N N . LEU A 1 97 ? 10.852 42.128 56.472 1.00 31.42 97 LEU A N 1
ATOM 740 C CA . LEU A 1 97 ? 9.942 42.564 57.531 1.00 32.37 97 LEU A CA 1
ATOM 741 C C . LEU A 1 97 ? 8.550 42.850 56.985 1.00 33.96 97 LEU A C 1
ATOM 742 O O . LEU A 1 97 ? 7.544 42.458 57.592 1.00 29.79 97 LEU A O 1
ATOM 747 N N . GLU A 1 98 ? 8.471 43.513 55.828 1.00 45.89 98 GLU A N 1
ATOM 748 C CA . GLU A 1 98 ? 7.175 43.825 55.241 1.00 50.62 98 GLU A CA 1
ATOM 749 C C . GLU A 1 98 ? 6.456 42.578 54.744 1.00 41.16 98 GLU A C 1
ATOM 750 O O . GLU A 1 98 ? 5.223 42.580 54.667 1.00 45.32 98 GLU A O 1
ATOM 756 N N . LYS A 1 99 ? 7.191 41.502 54.445 1.00 35.60 99 LYS A N 1
ATOM 757 C CA . LYS A 1 99 ? 6.538 40.237 54.122 1.00 33.13 99 LYS A CA 1
ATOM 758 C C . LYS A 1 99 ? 5.959 39.593 55.376 1.00 27.02 99 LYS A C 1
ATOM 759 O O . LYS A 1 99 ? 4.825 39.093 55.361 1.00 28.38 99 LYS A O 1
ATOM 765 N N . TYR A 1 100 ? 6.715 39.610 56.476 1.00 28.18 100 TYR A N 1
ATOM 766 C CA . TYR A 1 100 ? 6.189 39.094 57.738 1.00 29.89 100 TYR A CA 1
ATOM 767 C C . TYR A 1 100 ? 4.902 39.809 58.128 1.00 27.80 100 TYR A C 1
ATOM 768 O O . TYR A 1 100 ? 3.901 39.166 58.460 1.00 31.82 100 TYR A O 1
ATOM 777 N N . LYS A 1 101 ? 4.909 41.145 58.092 1.00 31.18 101 LYS A N 1
ATOM 778 C CA . LYS A 1 101 ? 3.708 41.895 58.449 1.00 39.33 101 LYS A CA 1
ATOM 779 C C . LYS A 1 101 ? 2.557 41.628 57.480 1.00 38.04 101 LYS A C 1
ATOM 780 O O . LYS A 1 101 ? 1.388 41.676 57.880 1.00 34.37 101 LYS A O 1
ATOM 786 N N . ASN A 1 102 ? 2.862 41.317 56.218 1.00 34.38 102 ASN A N 1
ATOM 787 C CA . ASN A 1 102 ? 1.801 41.060 55.249 1.00 40.41 102 ASN A CA 1
ATOM 788 C C . ASN A 1 102 ? 1.205 39.664 55.408 1.00 34.17 102 ASN A C 1
ATOM 789 O O . ASN A 1 102 ? -0.014 39.493 55.295 1.00 29.03 102 ASN A O 1
ATOM 794 N N . ILE A 1 103 ? 2.042 38.653 55.644 1.00 28.29 103 ILE A N 1
ATOM 795 C CA . ILE A 1 103 ? 1.546 37.284 55.752 1.00 29.60 103 ILE A CA 1
ATOM 796 C C . ILE A 1 103 ? 1.032 36.992 57.162 1.00 22.86 103 ILE A C 1
ATOM 797 O O . ILE A 1 103 ? -0.003 36.342 57.337 1.00 24.32 103 ILE A O 1
ATOM 802 N N . CYS A 1 104 ? 1.751 37.434 58.184 1.00 23.70 104 CYS A N 1
ATOM 803 C CA . CYS A 1 104 ? 1.503 37.006 59.561 1.00 24.04 104 CYS A CA 1
ATOM 804 C C . CYS A 1 104 ? 0.601 38.018 60.255 1.00 25.38 104 CYS A C 1
ATOM 805 O O . CYS A 1 104 ? 1.068 39.032 60.777 1.00 28.37 104 CYS A O 1
ATOM 808 N N . ARG A 1 105 ? -0.702 37.730 60.268 1.00 33.21 105 ARG A N 1
ATOM 809 C CA . ARG A 1 105 ? -1.703 38.635 60.817 1.00 29.03 105 ARG A CA 1
ATOM 810 C C . ARG A 1 105 ? -2.506 37.980 61.937 1.00 35.95 105 ARG A C 1
ATOM 811 O O . ARG A 1 105 ? -3.534 38.515 62.361 1.00 40.92 105 ARG A O 1
ATOM 819 N N . ALA A 1 106 ? -2.022 36.858 62.463 1.00 37.28 106 ALA A N 1
ATOM 820 C CA . ALA A 1 106 ? -2.687 36.189 63.565 1.00 37.62 106 ALA A CA 1
ATOM 821 C C . ALA A 1 106 ? -2.511 36.985 64.855 1.00 29.00 106 ALA A C 1
ATOM 822 O O . ALA A 1 106 ? -1.610 37.821 64.961 1.00 22.91 106 ALA A O 1
ATOM 824 N N . PRO A 1 107 ? -3.394 36.770 65.838 1.00 30.37 107 PRO A N 1
ATOM 825 C CA . PRO A 1 107 ? -3.227 37.457 67.130 1.00 30.96 107 PRO A CA 1
ATOM 826 C C . PRO A 1 107 ? -1.891 37.189 67.808 1.00 24.22 107 PRO A C 1
ATOM 827 O O . PRO A 1 107 ? -1.295 38.122 68.358 1.00 23.65 107 PRO A O 1
ATOM 831 N N . TRP A 1 108 ? -1.410 35.946 67.796 1.00 21.02 108 TRP A N 1
ATOM 832 C CA . TRP A 1 108 ? -0.167 35.595 68.474 1.00 20.14 108 TRP A CA 1
ATOM 833 C C . TRP A 1 108 ? 0.462 34.383 67.803 1.00 21.93 108 TRP A C 1
ATOM 834 O O . TRP A 1 108 ? -0.195 33.638 67.070 1.00 23.72 108 TRP A O 1
ATOM 845 N N . TYR A 1 109 ? 1.762 34.206 68.060 1.00 18.25 109 TYR A N 1
ATOM 846 C CA . TYR A 1 109 ? 2.538 33.083 67.555 1.00 22.74 109 TYR A CA 1
ATOM 847 C C . TYR A 1 109 ? 3.427 32.544 68.666 1.00 17.80 109 TYR A C 1
ATOM 848 O O . TYR A 1 109 ? 3.836 33.282 69.566 1.00 20.14 109 TYR A O 1
ATOM 857 N N . GLY A 1 110 ? 3.727 31.252 68.589 1.00 16.70 110 GLY A N 1
ATOM 858 C CA . GLY A 1 110 ? 4.742 30.664 69.439 1.00 14.85 110 GLY A CA 1
ATOM 859 C C . GLY A 1 110 ? 6.121 31.063 68.945 1.00 17.31 110 GLY A C 1
ATOM 860 O O . GLY A 1 110 ? 6.275 31.748 67.935 1.00 15.10 110 GLY A O 1
ATOM 861 N N . SER A 1 111 ? 7.148 30.653 69.689 1.00 14.27 111 SER A N 1
ATOM 862 C CA . SER A 1 111 ? 8.529 30.992 69.339 1.00 19.99 111 SER A CA 1
ATOM 863 C C . SER A 1 111 ? 9.181 29.845 68.568 1.00 19.44 111 SER A C 1
ATOM 864 O O . SER A 1 111 ? 9.249 28.718 69.064 1.00 25.09 111 SER A O 1
ATOM 867 N N . THR A 1 112 ? 9.688 30.144 67.368 1.00 16.87 112 THR A N 1
ATOM 868 C CA . THR A 1 112 ? 10.398 29.135 66.593 1.00 13.77 112 THR A CA 1
ATOM 869 C C . THR A 1 112 ? 11.674 28.689 67.290 1.00 17.96 112 THR A C 1
ATOM 870 O O . THR A 1 112 ? 12.138 27.566 67.070 1.00 19.66 112 THR A O 1
ATOM 874 N N . PHE A 1 113 ? 12.183 29.499 68.200 1.00 14.44 113 PHE A N 1
ATOM 875 C CA . PHE A 1 113 ? 13.389 29.154 68.938 1.00 16.71 113 PHE A CA 1
ATOM 876 C C . PHE A 1 113 ? 13.130 28.154 70.074 1.00 25.01 113 PHE A C 1
ATOM 877 O O . PHE A 1 113 ? 14.018 27.958 70.902 1.00 19.08 113 PHE A O 1
ATOM 885 N N . ILE A 1 114 ? 11.957 27.507 70.137 1.00 20.89 114 ILE A N 1
ATOM 886 C CA . ILE A 1 114 ? 11.809 26.392 71.074 1.00 20.53 114 ILE A CA 1
ATOM 887 C C . ILE A 1 114 ? 12.720 25.242 70.677 1.00 20.16 114 ILE A C 1
ATOM 888 O O . ILE A 1 114 ? 13.083 24.413 71.518 1.00 15.61 114 ILE A O 1
ATOM 893 N N . SER A 1 115 ? 13.043 25.137 69.386 1.00 12.64 115 SER A N 1
ATOM 894 C CA . SER A 1 115 ? 14.095 24.266 68.875 1.00 15.13 115 SER A CA 1
ATOM 895 C C . SER A 1 115 ? 15.510 24.816 69.085 1.00 12.52 115 SER A C 1
ATOM 896 O O . SER A 1 115 ? 16.470 24.054 68.919 1.00 15.55 115 SER A O 1
ATOM 899 N N . ARG A 1 116 ? 15.672 26.125 69.297 1.00 16.06 116 ARG A N 1
ATOM 900 C CA . ARG A 1 116 ? 16.988 26.775 69.287 1.00 19.42 116 ARG A CA 1
ATOM 901 C C . ARG A 1 116 ? 17.286 27.416 70.645 1.00 17.81 116 ARG A C 1
ATOM 902 O O . ARG A 1 116 ? 17.436 28.639 70.749 1.00 21.67 116 ARG A O 1
ATOM 910 N N . PRO A 1 117 ? 17.398 26.631 71.691 1.00 14.28 117 PRO A N 1
ATOM 911 C CA . PRO A 1 117 ? 17.373 27.225 73.033 1.00 12.65 117 PRO A CA 1
ATOM 912 C C . PRO A 1 117 ? 18.736 27.407 73.690 1.00 18.27 117 PRO A C 1
ATOM 913 O O . PRO A 1 117 ? 18.800 27.445 74.924 1.00 16.89 117 PRO A O 1
ATOM 917 N N . TYR A 1 118 ? 19.818 27.540 72.918 1.00 16.74 118 TYR A N 1
ATOM 918 C CA . TYR A 1 118 ? 21.127 27.628 73.560 1.00 13.11 118 TYR A CA 1
ATOM 919 C C . TYR A 1 118 ? 22.156 28.516 72.850 1.00 13.52 118 TYR A C 1
ATOM 920 O O . TYR A 1 118 ? 22.469 29.603 73.346 1.00 18.82 118 TYR A O 1
ATOM 929 N N . ILE A 1 119 ? 22.673 28.081 71.694 1.00 16.08 119 ILE A N 1
ATOM 930 C CA . ILE A 1 119 ? 23.933 28.619 71.167 1.00 13.89 119 ILE A CA 1
ATOM 931 C C . ILE A 1 119 ? 23.833 30.112 70.845 1.00 21.14 119 ILE A C 1
ATOM 932 O O . ILE A 1 119 ? 24.801 30.859 71.034 1.00 21.22 119 ILE A O 1
ATOM 937 N N . ASP A 1 120 ? 22.677 30.586 70.371 1.00 21.12 120 ASP A N 1
ATOM 938 C CA . ASP A 1 120 ? 22.529 31.996 70.016 1.00 16.82 120 ASP A CA 1
ATOM 939 C C . ASP A 1 120 ? 21.909 32.833 71.143 1.00 18.86 120 ASP A C 1
ATOM 940 O O . ASP A 1 120 ? 21.609 34.014 70.932 1.00 17.83 120 ASP A O 1
ATOM 945 N N . LEU A 1 121 ? 21.736 32.263 72.334 1.00 22.17 121 LEU A N 1
ATOM 946 C CA . LEU A 1 121 ? 21.283 33.030 73.492 1.00 23.40 121 LEU A CA 1
ATOM 947 C C . LEU A 1 121 ? 22.446 33.768 74.148 1.00 18.32 121 LEU A C 1
ATOM 948 O O . LEU A 1 121 ? 23.475 33.163 74.453 1.00 25.76 121 LEU A O 1
ATOM 953 N N . GLU A 1 122 ? 22.264 35.067 74.404 1.00 15.86 122 GLU A N 1
ATOM 954 C CA . GLU A 1 122 ? 23.280 35.808 75.145 1.00 27.51 122 GLU A CA 1
ATOM 955 C C . GLU A 1 122 ? 23.469 35.234 76.542 1.00 27.71 122 GLU A C 1
ATOM 956 O O . GLU A 1 122 ? 24.603 34.989 76.976 1.00 25.46 122 GLU A O 1
ATOM 962 N N . ASP A 1 123 ? 22.369 34.987 77.253 1.00 26.13 123 ASP A N 1
ATOM 963 C CA . ASP A 1 123 ? 22.416 34.429 78.600 1.00 17.39 123 ASP A CA 1
ATOM 964 C C . ASP A 1 123 ? 21.968 32.977 78.518 1.00 15.03 123 ASP A C 1
ATOM 965 O O . ASP A 1 123 ? 20.798 32.695 78.254 1.00 18.77 123 ASP A O 1
ATOM 970 N N . LYS A 1 124 ? 22.890 32.056 78.767 1.00 17.22 124 LYS A N 1
ATOM 971 C CA . LYS A 1 124 ? 22.602 30.633 78.659 1.00 17.58 124 LYS A CA 1
ATOM 972 C C . LYS A 1 124 ? 22.142 30.009 79.978 1.00 16.23 124 LYS A C 1
ATOM 973 O O . LYS A 1 124 ? 21.882 28.803 80.012 1.00 15.36 124 LYS A O 1
ATOM 979 N N . THR A 1 125 ? 22.016 30.800 81.050 1.00 17.69 125 THR A N 1
ATOM 980 C CA . THR A 1 125 ? 21.500 30.302 82.330 1.00 19.52 125 THR A CA 1
ATOM 981 C C . THR A 1 125 ? 20.190 29.521 82.217 1.00 16.87 125 THR A C 1
ATOM 982 O O . THR A 1 125 ? 20.081 28.457 82.850 1.00 16.31 125 THR A O 1
ATOM 986 N N . PRO A 1 126 ? 19.166 29.972 81.478 1.00 17.80 126 PRO A N 1
ATOM 987 C CA . PRO A 1 126 ? 17.891 29.235 81.492 1.00 18.25 126 PRO A CA 1
ATOM 988 C C . PRO A 1 126 ? 17.833 28.042 80.555 1.00 22.11 126 PRO A C 1
ATOM 989 O O . PRO A 1 126 ? 16.847 27.291 80.619 1.00 24.43 126 PRO A O 1
ATOM 993 N N . SER A 1 127 ? 18.861 27.818 79.725 1.00 22.29 127 SER A N 1
ATOM 994 C CA . SER A 1 127 ? 18.799 26.756 78.719 1.00 17.70 127 SER A CA 1
ATOM 995 C C . SER A 1 127 ? 18.523 25.391 79.335 1.00 16.96 127 SER A C 1
ATOM 996 O O . SER A 1 127 ? 17.762 24.588 78.769 1.00 13.42 127 SER A O 1
ATOM 999 N N . VAL A 1 128 ? 19.112 25.120 80.507 1.00 15.14 128 VAL A N 1
ATOM 1000 C CA . VAL A 1 128 ? 18.909 23.842 81.182 1.00 14.00 128 VAL A CA 1
ATOM 1001 C C . VAL A 1 128 ? 17.428 23.588 81.411 1.00 12.08 128 VAL A C 1
ATOM 1002 O O . VAL A 1 128 ? 16.951 22.453 81.296 1.00 14.00 128 VAL A O 1
ATOM 1006 N N . GLY A 1 129 ? 16.683 24.639 81.764 1.00 13.31 129 GLY A N 1
ATOM 1007 C CA . GLY A 1 129 ? 15.265 24.486 82.021 1.00 17.38 129 GLY A CA 1
ATOM 1008 C C . GLY A 1 129 ? 14.496 24.323 80.734 1.00 15.30 129 GLY A C 1
ATOM 1009 O O . GLY A 1 129 ? 13.486 23.614 80.701 1.00 12.72 129 GLY A O 1
ATOM 1010 N N . TYR A 1 130 ? 14.961 24.962 79.654 1.00 18.34 130 TYR A N 1
ATOM 1011 C CA . TYR A 1 130 ? 14.278 24.800 78.374 1.00 14.87 130 TYR A CA 1
ATOM 1012 C C . TYR A 1 130 ? 14.359 23.351 77.906 1.00 18.41 130 TYR A C 1
ATOM 1013 O O . TYR A 1 130 ? 13.357 22.772 77.466 1.00 15.32 130 TYR A O 1
ATOM 1022 N N . PHE A 1 131 ? 15.555 22.748 77.976 1.00 16.88 131 PHE A N 1
ATOM 1023 C CA . PHE A 1 131 ? 15.682 21.344 77.593 1.00 13.37 131 PHE A CA 1
ATOM 1024 C C . PHE A 1 131 ? 14.912 20.427 78.545 1.00 14.99 131 PHE A C 1
ATOM 1025 O O . PHE A 1 131 ? 14.421 19.374 78.120 1.00 14.20 131 PHE A O 1
ATOM 1033 N N . ALA A 1 132 ? 14.794 20.791 79.828 1.00 15.87 132 ALA A N 1
ATOM 1034 C CA . ALA A 1 132 ? 14.001 19.961 80.731 1.00 13.19 132 ALA A CA 1
ATOM 1035 C C . ALA A 1 132 ? 12.536 19.925 80.307 1.00 11.23 132 ALA A C 1
ATOM 1036 O O . ALA A 1 132 ? 11.911 18.859 80.297 1.00 12.83 132 ALA A O 1
ATOM 1038 N N . LYS A 1 133 ? 11.968 21.078 79.958 1.00 11.37 133 LYS A N 1
ATOM 1039 C CA . LYS A 1 133 ? 10.555 21.097 79.563 1.00 11.38 133 LYS A CA 1
ATOM 1040 C C . LYS A 1 133 ? 10.344 20.416 78.217 1.00 16.11 133 LYS A C 1
ATOM 1041 O O . LYS A 1 133 ? 9.322 19.746 78.000 1.00 17.48 133 LYS A O 1
ATOM 1047 N N . LEU A 1 134 ? 11.307 20.564 77.306 1.00 14.30 134 LEU A N 1
ATOM 1048 C CA . LEU A 1 134 ? 11.240 19.836 76.045 1.00 16.78 134 LEU A CA 1
ATOM 1049 C C . LEU A 1 134 ? 11.238 18.337 76.291 1.00 13.21 134 LEU A C 1
ATOM 1050 O O . LEU A 1 134 ? 10.405 17.613 75.737 1.00 12.57 134 LEU A O 1
ATOM 1055 N N . LYS A 1 135 ? 12.152 17.855 77.152 1.00 14.16 135 LYS A N 1
ATOM 1056 C CA . LYS A 1 135 ? 12.217 16.419 77.408 1.00 10.71 135 LYS A CA 1
ATOM 1057 C C . LYS A 1 135 ? 10.915 15.899 77.990 1.00 20.58 135 LYS A C 1
ATOM 1058 O O . LYS A 1 135 ? 10.525 14.768 77.696 1.00 23.43 135 LYS A O 1
ATOM 1064 N N . GLN A 1 136 ? 10.215 16.718 78.776 1.00 15.59 136 GLN A N 1
ATOM 1065 C CA . GLN A 1 136 ? 8.957 16.294 79.376 1.00 14.12 136 GLN A CA 1
ATOM 1066 C C . GLN A 1 136 ? 7.871 16.072 78.324 1.00 18.68 136 GLN A C 1
ATOM 1067 O O . GLN A 1 136 ? 6.908 15.345 78.583 1.00 20.41 136 GLN A O 1
ATOM 1073 N N . LEU A 1 137 ? 8.015 16.673 77.147 1.00 10.92 137 LEU A N 1
ATOM 1074 C CA . LEU A 1 137 ? 7.048 16.461 76.073 1.00 12.73 137 LEU A CA 1
ATOM 1075 C C . LEU A 1 137 ? 7.059 15.018 75.588 1.00 19.01 137 LEU A C 1
ATOM 1076 O O . LEU A 1 137 ? 6.016 14.493 75.178 1.00 17.25 137 LEU A O 1
ATOM 1081 N N . TRP A 1 138 ? 8.213 14.359 75.628 1.00 18.53 138 TRP A N 1
ATOM 1082 C CA . TRP A 1 138 ? 8.296 12.990 75.161 1.00 18.02 138 TRP A CA 1
ATOM 1083 C C . TRP A 1 138 ? 8.642 11.982 76.243 1.00 17.93 138 TRP A C 1
ATOM 1084 O O . TRP A 1 138 ? 8.767 10.794 75.924 1.00 17.76 138 TRP A O 1
ATOM 1095 N N . GLN A 1 139 ? 8.793 12.406 77.504 1.00 16.80 139 GLN A N 1
ATOM 1096 C CA . GLN A 1 139 ? 9.125 11.471 78.573 1.00 12.87 139 GLN A CA 1
ATOM 1097 C C . GLN A 1 139 ? 8.080 10.364 78.658 1.00 13.64 139 GLN A C 1
ATOM 1098 O O . GLN A 1 139 ? 6.881 10.637 78.737 1.00 15.60 139 GLN A O 1
ATOM 1104 N N . ASP A 1 140 ? 8.547 9.112 78.629 1.00 13.82 140 ASP A N 1
ATOM 1105 C CA . ASP A 1 140 ? 7.702 7.920 78.785 1.00 11.12 140 ASP A CA 1
ATOM 1106 C C . ASP A 1 140 ? 6.679 7.764 77.663 1.00 13.99 140 ASP A C 1
ATOM 1107 O O . ASP A 1 140 ? 5.647 7.116 77.845 1.00 17.00 140 ASP A O 1
ATOM 1112 N N . LYS A 1 141 ? 6.970 8.312 76.482 1.00 14.88 141 LYS A N 1
ATOM 1113 C CA . LYS A 1 141 ? 6.101 8.199 75.318 1.00 13.41 141 LYS A CA 1
ATOM 1114 C C . LYS A 1 141 ? 6.736 7.259 74.306 1.00 13.63 141 LYS A C 1
ATOM 1115 O O . LYS A 1 141 ? 7.961 7.196 74.191 1.00 10.94 141 LYS A O 1
ATOM 1121 N N . ASP A 1 142 ? 5.908 6.524 73.568 1.00 21.61 142 ASP A N 1
ATOM 1122 C CA . ASP A 1 142 ? 6.408 5.870 72.364 1.00 11.21 142 ASP A CA 1
ATOM 1123 C C . ASP A 1 142 ? 6.456 6.893 71.238 1.00 11.11 142 ASP A C 1
ATOM 1124 O O . ASP A 1 142 ? 5.466 7.573 70.954 1.00 11.18 142 ASP A O 1
ATOM 1129 N N . LEU A 1 143 ? 7.618 7.009 70.606 1.00 14.52 143 LEU A N 1
ATOM 1130 C CA . LEU A 1 143 ? 7.915 8.082 69.669 1.00 15.22 143 LEU A CA 1
ATOM 1131 C C . LEU A 1 143 ? 8.039 7.532 68.248 1.00 11.35 143 LEU A C 1
ATOM 1132 O O . LEU A 1 143 ? 8.545 6.422 68.046 1.00 15.87 143 LEU A O 1
ATOM 1137 N N . LEU A 1 144 ? 7.574 8.310 67.267 1.00 11.67 144 LEU A N 1
ATOM 1138 C CA . LEU A 1 144 ? 7.889 8.088 65.855 1.00 11.16 144 LEU A CA 1
ATOM 1139 C C . LEU A 1 144 ? 8.673 9.304 65.380 1.00 11.08 144 LEU A C 1
ATOM 1140 O O . LEU A 1 144 ? 8.132 10.407 65.265 1.00 11.11 144 LEU A O 1
ATOM 1145 N N . ILE A 1 145 ? 9.955 9.106 65.127 1.00 11.02 145 ILE A N 1
ATOM 1146 C CA . ILE A 1 145 ? 10.853 10.175 64.740 1.00 10.97 145 ILE A CA 1
ATOM 1147 C C . ILE A 1 145 ? 10.970 10.178 63.221 1.00 14.74 145 ILE A C 1
ATOM 1148 O O . ILE A 1 145 ? 11.342 9.164 62.622 1.00 14.96 145 ILE A O 1
ATOM 1153 N N . VAL A 1 146 ? 10.653 11.311 62.604 1.00 13.69 146 VAL A N 1
ATOM 1154 C CA . VAL A 1 146 ? 10.692 11.477 61.148 1.00 11.45 146 VAL A CA 1
ATOM 1155 C C . VAL A 1 146 ? 11.767 12.506 60.823 1.00 17.24 146 VAL A C 1
ATOM 1156 O O . VAL A 1 146 ? 11.588 13.703 61.085 1.00 15.12 146 VAL A O 1
ATOM 1160 N N . GLU A 1 147 ? 12.890 12.046 60.264 1.00 14.13 147 GLU A N 1
ATOM 1161 C CA . GLU A 1 147 ? 14.074 12.883 60.117 1.00 21.42 147 GLU A CA 1
ATOM 1162 C C . GLU A 1 147 ? 14.852 12.462 58.876 1.00 15.74 147 GLU A C 1
ATOM 1163 O O . GLU A 1 147 ? 14.585 11.424 58.266 1.00 15.27 147 GLU A O 1
ATOM 1169 N N . GLY A 1 148 ? 15.844 13.286 58.517 1.00 18.08 148 GLY A N 1
ATOM 1170 C CA . GLY A 1 148 ? 16.708 12.981 57.392 1.00 12.10 148 GLY A CA 1
ATOM 1171 C C . GLY A 1 148 ? 17.858 12.035 57.730 1.00 13.57 148 GLY A C 1
ATOM 1172 O O . GLY A 1 148 ? 18.155 11.729 58.889 1.00 11.86 148 GLY A O 1
ATOM 1173 N N . LEU A 1 149 ? 18.524 11.587 56.663 1.00 15.40 149 LEU A N 1
ATOM 1174 C CA . LEU A 1 149 ? 19.571 10.576 56.781 1.00 13.86 149 LEU A CA 1
ATOM 1175 C C . LEU A 1 149 ? 20.696 11.028 57.711 1.00 12.30 149 LEU A C 1
ATOM 1176 O O . LEU A 1 149 ? 21.227 10.220 58.481 1.00 14.36 149 LEU A O 1
ATOM 1181 N N . THR A 1 150 ? 21.076 12.304 57.649 1.00 12.37 150 THR A N 1
ATOM 1182 C CA . THR A 1 150 ? 22.200 12.818 58.433 1.00 16.52 150 THR A CA 1
ATOM 1183 C C . THR A 1 150 ? 21.785 13.409 59.769 1.00 15.22 150 THR A C 1
ATOM 1184 O O . THR A 1 150 ? 22.658 13.730 60.582 1.00 16.38 150 THR A O 1
ATOM 1188 N N . SER A 1 151 ? 20.475 13.536 60.010 1.00 11.93 151 SER A N 1
ATOM 1189 C CA . SER A 1 151 ? 19.966 14.146 61.235 1.00 17.29 151 SER A CA 1
ATOM 1190 C C . SER A 1 151 ? 20.454 13.400 62.475 1.00 15.81 151 SER A C 1
ATOM 1191 O O . SER A 1 151 ? 21.031 14.002 63.388 1.00 23.84 151 SER A O 1
ATOM 1194 N N . ARG A 1 152 ? 20.208 12.085 62.524 1.00 12.41 152 ARG A N 1
ATOM 1195 C CA . ARG A 1 152 ? 20.636 11.203 63.610 1.00 15.69 152 ARG A CA 1
ATO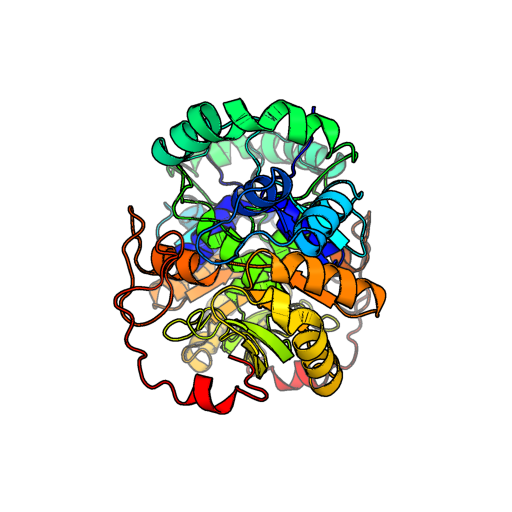M 1196 C C . ARG A 1 152 ? 20.356 11.826 64.984 1.00 19.62 152 ARG A C 1
ATOM 1197 O O . ARG A 1 152 ? 21.171 11.776 65.912 1.00 13.65 152 ARG A O 1
ATOM 1205 N N . SER A 1 153 ? 19.158 12.390 65.125 1.00 19.67 153 SER A N 1
ATOM 1206 C CA . SER A 1 153 ? 18.776 13.053 66.362 1.00 10.98 153 SER A CA 1
ATOM 1207 C C . SER A 1 153 ? 18.842 12.084 67.539 1.00 13.34 153 SER A C 1
ATOM 1208 O O . SER A 1 153 ? 18.315 10.970 67.478 1.00 17.93 153 SER A O 1
ATOM 1211 N N . GLY A 1 154 ? 19.537 12.503 68.597 1.00 22.12 154 GLY A N 1
ATOM 1212 C CA . GLY A 1 154 ? 19.728 11.682 69.774 1.00 24.43 154 GLY A CA 1
ATOM 1213 C C . GLY A 1 154 ? 20.852 10.672 69.701 1.00 26.49 154 GLY A C 1
ATOM 1214 O O . GLY A 1 154 ? 21.118 10.000 70.704 1.00 23.12 154 GLY A O 1
ATOM 1215 N N . VAL A 1 155 ? 21.510 10.515 68.553 1.00 18.83 155 VAL A N 1
ATOM 1216 C CA . VAL A 1 155 ? 22.583 9.532 68.432 1.00 18.17 155 VAL A CA 1
ATOM 1217 C C . VAL A 1 155 ? 23.832 10.114 69.076 1.00 19.74 155 VAL A C 1
ATOM 1218 O O . VAL A 1 155 ? 24.297 11.191 68.683 1.00 19.26 155 VAL A O 1
ATOM 1222 N N . GLY A 1 156 ? 24.370 9.407 70.071 1.00 16.90 156 GLY A N 1
ATOM 1223 C CA . GLY A 1 156 ? 25.529 9.878 70.797 1.00 23.19 156 GLY A CA 1
ATOM 1224 C C . GLY A 1 156 ? 25.227 10.775 71.974 1.00 21.97 156 GLY A C 1
ATOM 1225 O O . GLY A 1 156 ? 26.158 11.317 72.572 1.00 20.03 156 GLY A O 1
ATOM 1226 N N . ASN A 1 157 ? 23.958 10.968 72.320 1.00 16.71 157 ASN A N 1
ATOM 1227 C CA . ASN A 1 157 ? 23.611 11.771 73.483 1.00 14.64 157 ASN A CA 1
ATOM 1228 C C . ASN A 1 157 ? 22.356 11.167 74.107 1.00 16.80 157 ASN A C 1
ATOM 1229 O O . ASN A 1 157 ? 21.796 10.190 73.601 1.00 18.26 157 ASN A O 1
ATOM 1234 N N . ASP A 1 158 ? 21.923 11.735 75.232 1.00 18.16 158 ASP A N 1
ATOM 1235 C CA . ASP A 1 158 ? 20.802 11.186 75.991 1.00 22.75 158 ASP A CA 1
ATOM 1236 C C . ASP A 1 158 ? 19.519 11.996 75.817 1.00 16.46 158 ASP A C 1
ATOM 1237 O O . ASP A 1 158 ? 18.660 12.011 76.715 1.00 17.86 158 ASP A O 1
ATOM 1242 N N . LEU A 1 159 ? 19.387 12.693 74.686 1.00 12.86 159 LEU A N 1
ATOM 1243 C CA . LEU A 1 159 ? 18.226 13.559 74.462 1.00 20.25 159 LEU A CA 1
ATOM 1244 C C . LEU A 1 159 ? 16.901 12.819 74.651 1.00 19.71 159 LEU A C 1
ATOM 1245 O O . LEU A 1 159 ? 15.991 13.309 75.336 1.00 15.25 159 LEU A O 1
ATOM 1250 N N . PHE A 1 160 ? 16.781 11.635 74.047 1.00 14.64 160 PHE A N 1
ATOM 1251 C CA . PHE A 1 160 ? 15.550 10.853 74.010 1.00 15.19 160 PHE A CA 1
ATOM 1252 C C . PHE A 1 160 ? 15.610 9.626 74.906 1.00 18.82 160 PHE A C 1
ATOM 1253 O O . PHE A 1 160 ? 14.762 8.733 74.788 1.00 15.53 160 PHE A O 1
ATOM 1261 N N . ASP A 1 161 ? 16.582 9.565 75.817 1.00 17.37 161 ASP A N 1
ATOM 1262 C CA . ASP A 1 161 ? 16.709 8.399 76.679 1.00 20.57 161 ASP A CA 1
ATOM 1263 C C . ASP A 1 161 ? 15.523 8.258 77.636 1.00 19.88 161 ASP A C 1
ATOM 1264 O O . ASP A 1 161 ? 15.289 7.161 78.156 1.00 20.91 161 ASP A O 1
ATOM 1269 N N . GLY A 1 162 ? 14.779 9.339 77.881 1.00 15.83 162 GLY A N 1
ATOM 1270 C CA . GLY A 1 162 ? 13.584 9.292 78.707 1.00 15.01 162 GLY A CA 1
ATOM 1271 C C . GLY A 1 162 ? 12.325 8.828 78.002 1.00 13.76 162 GLY A C 1
ATOM 1272 O O . GLY A 1 162 ? 11.293 8.633 78.659 1.00 17.69 162 GLY A O 1
ATOM 1273 N N . ALA A 1 163 ? 12.389 8.641 76.694 1.00 15.33 163 ALA A N 1
ATOM 1274 C CA . ALA A 1 163 ? 11.249 8.140 75.943 1.00 17.06 163 ALA A CA 1
ATOM 1275 C C . ALA A 1 163 ? 11.037 6.663 76.250 1.00 14.32 163 ALA A C 1
ATOM 1276 O O . ALA A 1 163 ? 11.923 5.979 76.768 1.00 15.94 163 ALA A O 1
ATOM 1278 N N . ARG A 1 164 ? 9.823 6.181 75.991 1.00 16.15 164 ARG A N 1
ATOM 1279 C CA . ARG A 1 164 ? 9.562 4.768 76.228 1.00 14.12 164 ARG A CA 1
ATOM 1280 C C . ARG A 1 164 ? 10.148 3.899 75.123 1.00 18.32 164 ARG A C 1
ATOM 1281 O O . ARG A 1 164 ? 10.747 2.852 75.396 1.00 14.28 164 ARG A O 1
ATOM 1289 N N . SER A 1 165 ? 9.976 4.312 73.873 1.00 15.61 165 SER A N 1
ATOM 1290 C CA . SER A 1 165 ? 10.466 3.556 72.730 1.00 15.60 165 SER A CA 1
ATOM 1291 C C . SER A 1 165 ? 10.541 4.505 71.552 1.00 16.26 165 SER A C 1
ATOM 1292 O O . SER A 1 165 ? 9.913 5.566 71.556 1.00 13.49 165 SER A O 1
ATOM 1295 N N . ILE A 1 166 ? 11.330 4.113 70.548 1.00 14.10 166 ILE A N 1
ATOM 1296 C CA . ILE A 1 166 ? 11.586 4.946 69.376 1.00 13.19 166 ILE A CA 1
ATOM 1297 C C . ILE A 1 166 ? 11.491 4.090 68.118 1.00 13.56 166 ILE A C 1
ATOM 1298 O O . ILE A 1 166 ? 12.103 3.016 68.032 1.00 9.81 166 ILE A O 1
ATOM 1303 N N . LYS A 1 167 ? 10.695 4.558 67.159 1.00 16.86 167 LYS A N 1
ATOM 1304 C CA . LYS A 1 167 ? 10.756 4.117 65.776 1.00 14.54 167 LYS A CA 1
ATOM 1305 C C . LYS A 1 167 ? 11.134 5.321 64.923 1.00 14.63 167 LYS A C 1
ATOM 1306 O O . LYS A 1 167 ? 10.763 6.464 65.230 1.00 12.17 167 LYS A O 1
ATOM 1312 N N . ARG A 1 168 ? 11.866 5.069 63.842 1.00 16.61 168 ARG A N 1
ATOM 1313 C CA . ARG A 1 168 ? 12.275 6.155 62.965 1.00 16.44 168 ARG A CA 1
ATOM 1314 C C . ARG A 1 168 ? 11.946 5.849 61.512 1.00 14.46 168 ARG A C 1
ATOM 1315 O O . ARG A 1 168 ? 12.136 4.727 61.027 1.00 17.61 168 ARG A O 1
ATOM 1323 N N . ILE A 1 169 ? 11.446 6.881 60.837 1.00 17.73 169 ILE A N 1
ATOM 1324 C CA . ILE A 1 169 ? 11.252 6.920 59.398 1.00 13.35 169 ILE A CA 1
ATOM 1325 C C . ILE A 1 169 ? 12.347 7.825 58.865 1.00 11.61 169 ILE A C 1
ATOM 1326 O O . ILE A 1 169 ? 12.365 9.017 59.192 1.00 12.02 169 ILE A O 1
ATOM 1331 N N . ILE A 1 170 ? 13.263 7.271 58.067 1.00 11.51 170 ILE A N 1
ATOM 1332 C CA . ILE A 1 170 ? 14.426 8.001 57.561 1.00 15.47 170 ILE A CA 1
ATOM 1333 C C . ILE A 1 170 ? 14.126 8.534 56.161 1.00 15.82 170 ILE A C 1
ATOM 1334 O O . ILE A 1 170 ? 13.716 7.774 55.273 1.00 19.08 170 ILE A O 1
ATOM 1339 N N . CYS A 1 171 ? 14.361 9.837 55.958 1.00 16.75 171 CYS A N 1
ATOM 1340 C CA . CYS A 1 171 ? 13.962 10.586 54.768 1.00 14.62 171 CYS A CA 1
ATOM 1341 C C . CYS A 1 171 ? 15.189 11.141 54.063 1.00 17.02 171 CYS A C 1
ATOM 1342 O O . CYS A 1 171 ? 16.296 11.012 54.603 1.00 18.51 171 CYS A O 1
ATOM 1345 N N . PRO A 1 172 ? 15.062 11.752 52.874 1.00 20.84 172 PRO A N 1
ATOM 1346 C CA . PRO A 1 172 ? 16.218 12.453 52.297 1.00 16.84 172 PRO A CA 1
ATOM 1347 C C . PRO A 1 172 ? 16.705 13.561 53.218 1.00 19.42 172 PRO A C 1
ATOM 1348 O O . PRO A 1 172 ? 15.912 14.305 53.805 1.00 13.25 172 PRO A O 1
ATOM 1352 N N . SER A 1 173 ? 18.032 13.668 53.329 1.00 19.16 173 SER A N 1
ATOM 1353 C CA . SER A 1 173 ? 18.660 14.713 54.135 1.00 25.78 173 SER A CA 1
ATOM 1354 C C . SER A 1 173 ? 18.474 16.102 53.541 1.00 22.14 173 SER A C 1
ATOM 1355 O O . SER A 1 173 ? 18.626 17.101 54.257 1.00 22.04 173 SER A O 1
ATOM 1358 N N . ARG A 1 174 ? 18.175 16.186 52.249 1.00 14.61 174 ARG A N 1
ATOM 1359 C CA . ARG A 1 174 ? 17.899 17.449 51.588 1.00 14.92 174 ARG A CA 1
ATOM 1360 C C . ARG A 1 174 ? 16.833 17.180 50.543 1.00 15.11 174 ARG A C 1
ATOM 1361 O O . ARG A 1 174 ? 16.666 16.045 50.095 1.00 20.45 174 ARG A O 1
ATOM 1369 N N . ASN A 1 175 ? 16.113 18.232 50.154 1.00 15.21 175 ASN A N 1
ATOM 1370 C CA . ASN A 1 175 ? 15.068 18.114 49.134 1.00 15.48 175 ASN A CA 1
ATOM 1371 C C . ASN A 1 175 ? 14.055 17.018 49.494 1.00 20.75 175 ASN A C 1
ATOM 1372 O O . ASN A 1 175 ? 13.625 16.235 48.643 1.00 19.12 175 ASN A O 1
ATOM 1377 N N . ALA A 1 176 ? 13.688 16.933 50.777 1.00 14.31 176 ALA A N 1
ATOM 1378 C CA . ALA A 1 176 ? 12.747 15.895 51.199 1.00 13.92 176 ALA A CA 1
ATOM 1379 C C . ALA A 1 176 ? 11.338 16.156 50.685 1.00 16.51 176 ALA A C 1
ATOM 1380 O O . ALA A 1 176 ? 10.525 15.223 50.630 1.00 14.26 176 ALA A O 1
ATOM 1382 N N . TYR A 1 177 ? 11.034 17.397 50.320 1.00 18.52 177 TYR A N 1
ATOM 1383 C CA . TYR A 1 177 ? 9.678 17.713 49.892 1.00 21.06 177 TYR A CA 1
ATOM 1384 C C . TYR A 1 177 ? 9.233 16.851 48.716 1.00 17.88 177 TYR A C 1
ATOM 1385 O O . TYR A 1 177 ? 8.041 16.544 48.592 1.00 26.44 177 TYR A O 1
ATOM 1394 N N . SER A 1 178 ? 10.153 16.444 47.841 1.00 15.48 178 SER A N 1
ATOM 1395 C CA . SER A 1 178 ? 9.697 15.652 46.702 1.00 29.79 178 SER A CA 1
ATOM 1396 C C . SER A 1 178 ? 9.165 14.281 47.111 1.00 24.74 178 SER A C 1
ATOM 1397 O O . SER A 1 178 ? 8.523 13.617 46.291 1.00 20.48 178 SER A O 1
ATOM 1400 N N . LYS A 1 179 ? 9.407 13.846 48.348 1.00 19.98 179 LYS A N 1
ATOM 1401 C CA . LYS A 1 179 ? 8.920 12.560 48.832 1.00 18.47 179 LYS A CA 1
ATOM 1402 C C . LYS A 1 179 ? 7.805 12.694 49.872 1.00 14.40 179 LYS A C 1
ATOM 1403 O O . LYS A 1 179 ? 7.479 11.711 50.530 1.00 14.13 179 LYS A O 1
ATOM 1409 N N . LEU A 1 180 ? 7.164 13.864 49.964 1.00 20.09 180 LEU A N 1
ATOM 1410 C CA . LEU A 1 180 ? 6.227 14.142 51.057 1.00 19.90 180 LEU A CA 1
ATOM 1411 C C . LEU A 1 180 ? 5.123 13.091 51.152 1.00 22.77 180 LEU A C 1
ATOM 1412 O O . LEU A 1 180 ? 4.822 12.586 52.243 1.00 19.20 180 LEU A O 1
ATOM 1417 N N . GLU A 1 181 ? 4.525 12.713 50.021 1.00 16.67 181 GLU A N 1
ATOM 1418 C CA . GLU A 1 181 ? 3.385 11.802 50.114 1.00 16.05 181 GLU A CA 1
ATOM 1419 C C . GLU A 1 181 ? 3.834 10.418 50.550 1.00 15.72 181 GLU A C 1
ATOM 1420 O O . GLU A 1 181 ? 3.139 9.746 51.324 1.00 16.75 181 GLU A O 1
ATOM 1426 N N . ALA A 1 182 ? 5.019 9.999 50.110 1.00 16.89 182 ALA A N 1
ATOM 1427 C CA . ALA A 1 182 ? 5.565 8.717 50.542 1.00 23.01 182 ALA A CA 1
ATOM 1428 C C . ALA A 1 182 ? 5.934 8.746 52.015 1.00 13.81 182 ALA A C 1
ATOM 1429 O O . ALA A 1 182 ? 5.756 7.747 52.722 1.00 17.15 182 ALA A O 1
ATOM 1431 N N . ILE A 1 183 ? 6.447 9.883 52.494 1.00 17.36 183 ILE A N 1
ATOM 1432 C CA . ILE A 1 183 ? 6.736 10.023 53.923 1.00 15.25 183 ILE A CA 1
ATOM 1433 C C . ILE A 1 183 ? 5.444 9.935 54.724 1.00 15.66 183 ILE A C 1
ATOM 1434 O O . ILE A 1 183 ? 5.374 9.220 55.725 1.00 14.58 183 ILE A O 1
ATOM 1439 N N . LYS A 1 184 ? 4.394 10.647 54.278 1.00 14.58 184 LYS A N 1
ATOM 1440 C CA . LYS A 1 184 ? 3.094 10.571 54.947 1.00 18.56 184 LYS A CA 1
ATOM 1441 C C . LYS A 1 184 ? 2.568 9.145 54.956 1.00 15.46 184 LYS A C 1
ATOM 1442 O O . LYS A 1 184 ? 2.019 8.678 55.963 1.00 12.85 184 LYS A O 1
ATOM 1448 N N . GLN A 1 185 ? 2.739 8.430 53.845 1.00 16.45 185 GLN A N 1
ATOM 1449 C CA . GLN A 1 185 ? 2.273 7.053 53.798 1.00 17.93 185 GLN A CA 1
ATOM 1450 C C . GLN A 1 185 ? 3.009 6.198 54.818 1.00 20.42 185 GLN A C 1
ATOM 1451 O O . GLN A 1 185 ? 2.398 5.372 55.509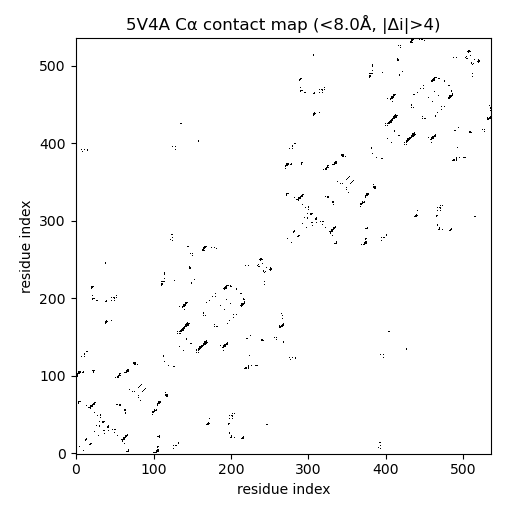 1.00 19.70 185 GLN A O 1
ATOM 1457 N N . ALA A 1 186 ? 4.313 6.419 54.963 1.00 19.48 186 ALA A N 1
ATOM 1458 C CA . ALA A 1 186 ? 5.068 5.686 55.971 1.00 16.32 186 ALA A CA 1
ATOM 1459 C C . ALA A 1 186 ? 4.576 6.023 57.367 1.00 11.82 186 ALA A C 1
ATOM 1460 O O . ALA A 1 186 ? 4.464 5.137 58.216 1.00 13.73 186 ALA A O 1
ATOM 1462 N N . VAL A 1 187 ? 4.258 7.296 57.616 1.00 13.67 187 VAL A N 1
ATOM 1463 C CA . VAL A 1 187 ? 3.774 7.691 58.937 1.00 14.51 187 VAL A CA 1
ATOM 1464 C C . VAL A 1 187 ? 2.476 6.968 59.264 1.00 14.56 187 VAL A C 1
ATOM 1465 O O . VAL A 1 187 ? 2.327 6.391 60.343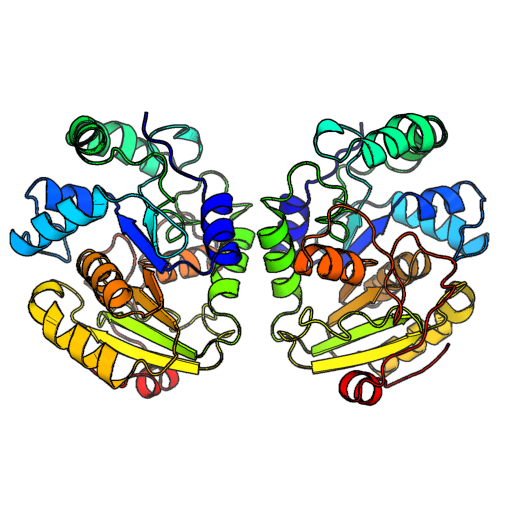 1.00 20.54 187 VAL A O 1
ATOM 1469 N N . ARG A 1 188 ? 1.531 6.938 58.319 1.00 16.46 188 ARG A N 1
ATOM 1470 C CA . ARG A 1 188 ? 0.269 6.265 58.603 1.00 19.82 188 ARG A CA 1
ATOM 1471 C C . ARG A 1 188 ? 0.477 4.793 58.939 1.00 18.09 188 ARG A C 1
ATOM 1472 O O . ARG A 1 188 ? -0.235 4.247 59.793 1.00 19.38 188 ARG A O 1
ATOM 1480 N N . GLU A 1 189 ? 1.455 4.146 58.299 1.00 18.02 189 GLU A N 1
ATOM 1481 C CA . GLU A 1 189 ? 1.682 2.719 58.495 1.00 19.41 189 GLU A CA 1
ATOM 1482 C C . GLU A 1 189 ? 2.355 2.398 59.827 1.00 14.07 189 GLU A C 1
ATOM 1483 O O . GLU A 1 189 ? 2.151 1.302 60.365 1.00 20.23 189 GLU A O 1
ATOM 1489 N N . HIS A 1 190 ? 3.130 3.325 60.393 1.00 15.00 190 HIS A N 1
ATOM 1490 C CA . HIS A 1 190 ? 3.919 3.010 61.581 1.00 11.11 190 HIS A CA 1
ATOM 1491 C C . HIS A 1 190 ? 3.576 3.841 62.806 1.00 19.48 190 HIS A C 1
ATOM 1492 O O . HIS A 1 190 ? 4.114 3.565 63.886 1.00 20.16 190 HIS A O 1
ATOM 1499 N N . ALA A 1 191 ? 2.679 4.819 62.693 1.00 14.03 191 ALA A N 1
ATOM 1500 C CA . ALA A 1 191 ? 2.518 5.763 63.791 1.00 16.05 191 ALA A CA 1
ATOM 1501 C C . ALA A 1 191 ? 1.785 5.131 64.964 1.00 18.98 191 ALA A C 1
ATOM 1502 O O . ALA A 1 191 ? 2.122 5.403 66.120 1.00 17.12 191 ALA A O 1
ATOM 1504 N N . ASP A 1 192 ? 0.798 4.278 64.695 1.00 19.19 192 ASP A N 1
ATOM 1505 C CA . ASP A 1 192 ? -0.031 3.692 65.763 1.00 23.89 192 ASP A CA 1
ATOM 1506 C C . ASP A 1 192 ? -0.460 4.864 66.650 1.00 17.24 192 ASP A C 1
ATOM 1507 O O . ASP A 1 192 ? -0.881 5.906 66.135 1.00 21.20 192 ASP A O 1
ATOM 1512 N N . ASN A 1 193 ? -0.276 4.786 67.962 1.00 15.76 193 ASN A N 1
ATOM 1513 C CA . ASN A 1 193 ? -0.587 5.903 68.839 1.00 14.27 193 ASN A CA 1
ATOM 1514 C C . ASN A 1 193 ? 0.665 6.664 69.282 1.00 17.27 193 ASN A C 1
ATOM 1515 O O . ASN A 1 193 ? 0.617 7.387 70.280 1.00 18.07 193 ASN A O 1
ATOM 1520 N N . ARG A 1 194 ? 1.774 6.555 68.540 1.00 15.08 194 ARG A N 1
ATOM 1521 C CA . ARG A 1 194 ? 3.014 7.191 68.982 1.00 11.33 194 ARG A CA 1
ATOM 1522 C C . ARG A 1 194 ? 2.969 8.705 68.791 1.00 12.87 194 ARG A C 1
ATOM 1523 O O . ARG A 1 194 ? 2.266 9.228 67.921 1.00 18.25 194 ARG A O 1
ATOM 1531 N N . LEU A 1 195 ? 3.737 9.413 69.621 1.00 18.64 195 LEU A N 1
ATOM 1532 C CA . LEU A 1 195 ? 3.954 10.842 69.425 1.00 19.21 195 LEU A CA 1
ATOM 1533 C C . LEU A 1 195 ? 4.942 11.039 68.280 1.00 14.28 195 LEU A C 1
ATOM 1534 O O . LEU A 1 195 ? 6.011 10.423 68.275 1.00 14.23 195 LEU A O 1
ATOM 1539 N N . ILE A 1 196 ? 4.581 11.879 67.307 1.00 10.81 196 ILE A N 1
ATOM 1540 C CA . ILE A 1 196 ? 5.400 12.082 66.113 1.00 10.07 196 ILE A CA 1
ATOM 1541 C C . ILE A 1 196 ? 6.265 13.316 66.334 1.00 12.68 196 ILE A C 1
ATOM 1542 O O . ILE A 1 196 ? 5.743 14.394 66.642 1.00 18.00 196 ILE A O 1
ATOM 1547 N N . LEU A 1 197 ? 7.583 13.161 66.183 1.00 14.18 197 LEU A N 1
ATOM 1548 C CA . LEU A 1 197 ? 8.539 14.265 66.203 1.00 11.09 197 LEU A CA 1
ATOM 1549 C C . LEU A 1 197 ? 9.193 14.367 64.836 1.00 9.87 197 LEU A C 1
ATOM 1550 O O . LEU A 1 197 ? 9.570 13.351 64.254 1.00 10.04 197 LEU A O 1
ATOM 1555 N N . THR A 1 198 ? 9.355 15.582 64.326 1.00 10.86 198 THR A N 1
ATOM 1556 C CA . THR A 1 198 ? 9.929 15.715 62.993 1.00 15.66 198 THR A CA 1
ATOM 1557 C C . THR A 1 198 ? 11.054 16.746 62.992 1.00 17.78 198 THR A C 1
ATOM 1558 O O . THR A 1 198 ? 10.991 17.777 63.679 1.00 15.98 198 THR A O 1
ATOM 1562 N N . MET A 1 199 ? 12.120 16.403 62.265 1.00 10.83 199 MET A N 1
ATOM 1563 C CA . MET A 1 199 ? 13.319 17.217 62.109 1.00 11.02 199 MET A CA 1
ATOM 1564 C C . MET A 1 199 ? 13.592 17.158 60.608 1.00 11.64 199 MET A C 1
ATOM 1565 O O . MET A 1 199 ? 14.321 16.272 60.166 1.00 11.69 199 MET A O 1
ATOM 1570 N N . LEU A 1 200 ? 12.960 18.040 59.828 1.00 12.68 200 LEU A N 1
ATOM 1571 C CA . LEU A 1 200 ? 12.952 17.842 58.384 1.00 18.79 200 LEU A CA 1
ATOM 1572 C C . LEU A 1 200 ? 12.834 19.150 57.614 1.00 18.02 200 LEU A C 1
ATOM 1573 O O . LEU A 1 200 ? 12.278 19.163 56.511 1.00 26.70 200 LEU A O 1
ATOM 1578 N N . GLY A 1 201 ? 13.390 20.240 58.145 1.00 15.18 201 GLY A N 1
ATOM 1579 C CA . GLY A 1 201 ? 13.409 21.502 57.438 1.00 14.12 201 GLY A CA 1
ATOM 1580 C C . GLY A 1 201 ? 12.031 21.957 57.008 1.00 15.59 201 GLY A C 1
ATOM 1581 O O . GLY A 1 201 ? 11.042 21.779 57.736 1.00 14.00 201 GLY A O 1
ATOM 1582 N N . PRO A 1 202 ? 11.936 22.535 55.803 1.00 19.71 202 PRO A N 1
ATOM 1583 C CA . PRO A 1 202 ? 10.638 23.046 55.331 1.00 15.55 202 PRO A CA 1
ATOM 1584 C C . PRO A 1 202 ? 9.592 21.956 55.124 1.00 19.67 202 PRO A C 1
ATOM 1585 O O . PRO A 1 202 ? 8.394 22.230 55.270 1.00 19.03 202 PRO A O 1
ATOM 1589 N N . THR A 1 203 ? 10.007 20.731 54.781 1.00 15.51 203 THR A N 1
ATOM 1590 C CA . THR A 1 203 ? 9.064 19.624 54.657 1.00 15.42 203 THR A CA 1
ATOM 1591 C C . THR A 1 203 ? 8.421 19.284 56.001 1.00 15.15 203 THR A C 1
ATOM 1592 O O . THR A 1 203 ? 7.260 18.854 56.042 1.00 17.28 203 THR A O 1
ATOM 1596 N N . ALA A 1 204 ? 9.143 19.479 57.104 1.00 16.53 204 ALA A N 1
ATOM 1597 C CA . ALA A 1 204 ? 8.545 19.222 58.411 1.00 15.21 204 ALA A CA 1
ATOM 1598 C C . ALA A 1 204 ? 7.287 20.060 58.625 1.00 19.08 204 ALA A C 1
ATOM 1599 O O . ALA A 1 204 ? 6.332 19.602 59.270 1.00 14.67 204 ALA A O 1
ATOM 1601 N N . LYS A 1 205 ? 7.256 21.281 58.089 1.00 13.93 205 LYS A N 1
ATOM 1602 C CA . LYS A 1 205 ? 6.141 22.176 58.394 1.00 14.15 205 LYS A CA 1
ATOM 1603 C C . LYS A 1 205 ? 4.876 21.737 57.673 1.00 19.53 205 LYS A C 1
ATOM 1604 O O . LYS A 1 205 ? 3.778 21.768 58.247 1.00 14.50 205 LYS A O 1
ATOM 1610 N N . VAL A 1 206 ? 5.018 21.309 56.422 1.00 19.33 206 VAL A N 1
ATOM 1611 C CA . VAL A 1 206 ? 3.876 20.812 55.672 1.00 17.79 206 VAL A CA 1
ATOM 1612 C C . VAL A 1 206 ? 3.434 19.466 56.214 1.00 15.08 206 VAL A C 1
ATOM 1613 O O . VAL A 1 206 ? 2.239 19.148 56.235 1.00 15.30 206 VAL A O 1
ATOM 1617 N N . LEU A 1 207 ? 4.402 18.638 56.611 1.00 16.28 207 LEU A N 1
ATOM 1618 C CA . LEU A 1 207 ? 4.105 17.332 57.178 1.00 14.20 207 LEU A CA 1
ATOM 1619 C C . LEU A 1 207 ? 3.276 17.465 58.450 1.00 13.81 207 LEU A C 1
ATOM 1620 O O . LEU A 1 207 ? 2.209 16.846 58.580 1.00 13.98 207 LEU A O 1
ATOM 1625 N N . VAL A 1 208 ? 3.753 18.264 59.410 1.00 16.06 208 VAL A N 1
ATOM 1626 C CA . VAL A 1 208 ? 2.981 18.421 60.643 1.00 13.08 208 VAL A CA 1
ATOM 1627 C C . VAL A 1 208 ? 1.583 18.934 60.322 1.00 13.64 208 VAL A C 1
ATOM 1628 O O . VAL A 1 208 ? 0.586 18.423 60.843 1.00 13.67 208 VAL A O 1
ATOM 1632 N N . TYR A 1 209 ? 1.489 19.984 59.504 1.00 14.16 209 TYR A N 1
ATOM 1633 C CA . TYR A 1 209 ? 0.166 20.522 59.182 1.00 16.17 209 TYR A CA 1
ATOM 1634 C C . TYR A 1 209 ? -0.740 19.444 58.605 1.00 15.12 209 TYR A C 1
ATOM 1635 O O . TYR A 1 209 ? -1.883 19.268 59.055 1.00 15.31 209 TYR A O 1
ATOM 1644 N N . ASP A 1 210 ? -0.245 18.707 57.609 1.00 15.64 210 ASP A N 1
ATOM 1645 C CA . ASP A 1 210 ? -1.065 17.691 56.957 1.00 19.37 210 ASP A CA 1
ATOM 1646 C C . ASP A 1 210 ? -1.444 16.586 57.928 1.00 21.98 210 ASP A C 1
ATOM 1647 O O . ASP A 1 210 ? -2.564 16.066 57.884 1.00 23.75 210 ASP A O 1
ATOM 1652 N N . LEU A 1 211 ? -0.511 16.192 58.794 1.00 14.70 211 LEU A N 1
ATOM 1653 C CA . LEU A 1 211 ? -0.792 15.139 59.759 1.00 14.36 211 LEU A CA 1
ATOM 1654 C C . LEU A 1 211 ? -1.810 15.587 60.802 1.00 16.82 211 LEU A C 1
ATOM 1655 O O . LEU A 1 211 ? -2.655 14.788 61.215 1.00 18.09 211 LEU A O 1
ATOM 1660 N N . VAL A 1 212 ? -1.787 16.867 61.189 1.00 14.23 212 VAL A N 1
ATOM 1661 C CA . VAL A 1 212 ? -2.784 17.385 62.127 1.00 15.21 212 VAL A CA 1
ATOM 1662 C C . VAL A 1 212 ? -4.186 17.254 61.544 1.00 23.10 212 VAL A C 1
ATOM 1663 O O . VAL A 1 212 ? -5.137 16.871 62.237 1.00 20.80 212 VAL A O 1
ATOM 1667 N N . GLN A 1 213 ? -4.327 17.525 60.252 1.00 17.49 213 GLN A N 1
ATOM 1668 C CA . GLN A 1 213 ? -5.647 17.451 59.631 1.00 17.24 213 GLN A CA 1
ATOM 1669 C C . GLN A 1 213 ? -6.206 16.035 59.692 1.00 16.75 213 GLN A C 1
ATOM 1670 O O . GLN A 1 213 ? -7.428 15.840 59.647 1.00 21.36 213 GLN A O 1
ATOM 1676 N N . GLU A 1 214 ? -5.325 15.036 59.727 1.00 23.22 214 GLU A N 1
ATOM 1677 C CA . GLU A 1 214 ? -5.705 13.640 59.859 1.00 28.44 214 GLU A CA 1
ATOM 1678 C C . GLU A 1 214 ? -5.767 13.176 61.305 1.00 22.94 214 GLU A C 1
ATOM 1679 O O . GLU A 1 214 ? -5.913 11.975 61.552 1.00 21.44 214 GLU A O 1
ATOM 1685 N N . GLY A 1 215 ? -5.614 14.084 62.262 1.00 14.79 215 GLY A N 1
ATOM 1686 C CA . GLY A 1 215 ? -5.839 13.744 63.656 1.00 14.70 215 GLY A CA 1
ATOM 1687 C C . GLY A 1 215 ? -4.660 13.184 64.425 1.00 17.95 215 GLY A C 1
ATOM 1688 O O . GLY A 1 215 ? -4.873 12.623 65.510 1.00 15.01 215 GLY A O 1
ATOM 1689 N N . TYR A 1 216 ? -3.434 13.311 63.907 1.00 19.07 216 TYR A N 1
ATOM 1690 C CA . TYR A 1 216 ? -2.213 12.951 64.624 1.00 17.71 216 TYR A CA 1
ATOM 1691 C C . TYR A 1 216 ? -1.680 14.137 65.421 1.00 14.92 216 TYR A C 1
ATOM 1692 O O . TYR A 1 216 ? -2.019 15.298 65.164 1.00 16.21 216 TYR A O 1
ATOM 1701 N N . ARG A 1 217 ? -0.810 13.835 66.385 1.00 16.93 217 ARG A N 1
ATOM 1702 C CA . ARG A 1 217 ? -0.088 14.864 67.119 1.00 16.59 217 ARG A CA 1
ATOM 1703 C C . ARG A 1 217 ? 1.376 14.831 66.713 1.00 15.43 217 ARG A C 1
ATOM 1704 O O . ARG A 1 217 ? 2.019 13.780 66.767 1.00 13.24 217 ARG A O 1
ATOM 1712 N N . ALA A 1 218 ? 1.899 15.979 66.311 1.00 16.82 218 ALA A N 1
ATOM 1713 C CA . ALA A 1 218 ? 3.229 16.046 65.732 1.00 14.02 218 ALA A CA 1
ATOM 1714 C C . ALA A 1 218 ? 3.885 17.343 66.156 1.00 14.81 218 ALA A C 1
ATOM 1715 O O . ALA A 1 218 ? 3.248 18.400 66.142 1.00 14.82 218 ALA A O 1
ATOM 1717 N N . LEU A 1 219 ? 5.165 17.253 66.504 1.00 14.38 219 LEU A N 1
ATOM 1718 C CA . LEU A 1 219 ? 5.967 18.396 66.926 1.00 13.81 219 LEU A CA 1
ATOM 1719 C C . LEU A 1 219 ? 7.140 18.591 65.971 1.00 12.65 219 LEU A C 1
ATOM 1720 O O . LEU A 1 219 ? 8.019 17.723 65.869 1.00 12.55 219 LEU A O 1
ATOM 1725 N N . ASP A 1 220 ? 7.156 19.741 65.303 1.00 17.07 220 ASP A N 1
ATOM 1726 C CA . ASP A 1 220 ? 8.280 20.181 64.478 1.00 21.27 220 ASP A CA 1
ATOM 1727 C C . ASP A 1 220 ? 9.349 20.717 65.417 1.00 12.96 220 ASP A C 1
ATOM 1728 O O . ASP A 1 220 ? 9.201 21.820 65.949 1.00 16.90 220 ASP A O 1
ATOM 1733 N N . ILE A 1 221 ? 10.430 19.960 65.621 1.00 12.84 221 ILE A N 1
ATOM 1734 C CA . ILE A 1 221 ? 11.453 20.391 66.566 1.00 12.83 221 ILE A CA 1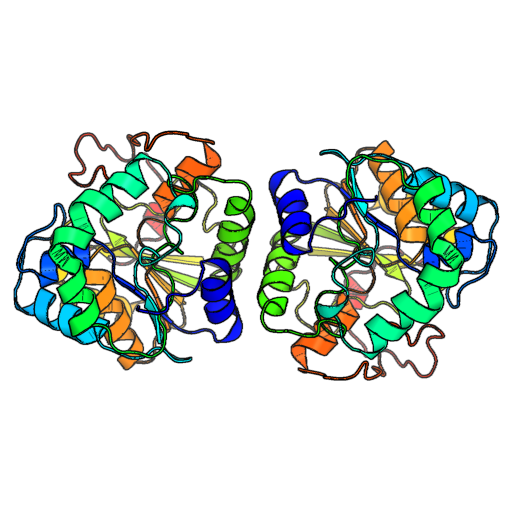
ATOM 1735 C C . ILE A 1 221 ? 12.833 20.504 65.928 1.00 12.99 221 ILE A C 1
ATOM 1736 O O . ILE A 1 221 ? 13.814 20.717 66.637 1.00 13.19 221 ILE A O 1
ATOM 1741 N N . GLY A 1 222 ? 12.929 20.366 64.607 1.00 14.49 222 GLY A N 1
ATOM 1742 C CA . GLY A 1 222 ? 14.095 20.830 63.862 1.00 14.39 222 GLY A CA 1
ATOM 1743 C C . GLY A 1 222 ? 15.480 20.491 64.389 1.00 13.41 222 GLY A C 1
ATOM 1744 O O . GLY A 1 222 ? 15.836 19.321 64.543 1.00 13.25 222 GLY A O 1
ATOM 1745 N N . HIS A 1 223 ? 16.279 21.532 64.630 1.00 13.66 223 HIS A N 1
ATOM 1746 C CA . HIS A 1 223 ? 17.693 21.402 64.966 1.00 16.16 223 HIS A CA 1
ATOM 1747 C C . HIS A 1 223 ? 17.937 21.181 66.460 1.00 17.51 223 HIS A C 1
ATOM 1748 O O . HIS A 1 223 ? 19.025 21.507 66.956 1.00 18.27 223 HIS A O 1
ATOM 1755 N N . ILE A 1 224 ? 16.963 20.620 67.184 1.00 13.28 224 ILE A N 1
ATOM 1756 C CA . ILE A 1 224 ? 17.104 20.438 68.633 1.00 13.12 224 ILE A CA 1
ATOM 1757 C C . ILE A 1 224 ? 18.363 19.645 68.982 1.00 13.94 224 ILE A C 1
ATOM 1758 O O . ILE A 1 224 ? 19.030 19.938 69.988 1.00 14.08 224 ILE A O 1
ATOM 1763 N N . ASP A 1 225 ? 18.744 18.667 68.142 1.00 15.73 225 ASP A N 1
ATOM 1764 C CA . ASP A 1 225 ? 19.873 17.807 68.490 1.00 15.44 225 ASP A CA 1
ATOM 1765 C C . ASP A 1 225 ? 21.184 18.578 68.476 1.00 17.11 225 ASP A C 1
ATOM 1766 O O . ASP A 1 225 ? 22.046 18.339 69.324 1.00 15.03 225 ASP A O 1
ATOM 1771 N N . SER A 1 226 ? 21.377 19.469 67.494 1.00 13.81 226 SER A N 1
ATOM 1772 C CA . SER A 1 226 ? 22.614 20.246 67.464 1.00 22.59 226 SER A CA 1
ATOM 1773 C C . SER A 1 226 ? 22.696 21.169 68.669 1.00 22.22 226 SER A C 1
ATOM 1774 O O . SER A 1 226 ? 23.761 21.323 69.276 1.00 19.58 226 SER A O 1
ATOM 1777 N N . GLU A 1 227 ? 21.575 21.783 69.042 1.00 14.11 227 GLU A N 1
ATOM 1778 C CA . GLU A 1 227 ? 21.610 22.690 70.176 1.00 14.21 227 GLU A CA 1
ATOM 1779 C C . GLU A 1 227 ? 21.874 21.930 71.465 1.00 19.09 227 GLU A C 1
ATOM 1780 O O . GLU A 1 227 ? 22.574 22.437 72.348 1.00 17.75 227 GLU A O 1
ATOM 1786 N N . TYR A 1 228 ? 21.359 20.695 71.573 1.00 15.71 228 TYR A N 1
ATOM 1787 C CA . TYR A 1 228 ? 21.625 19.888 72.761 1.00 19.17 228 TYR A CA 1
ATOM 1788 C C . TYR A 1 228 ? 23.092 19.476 72.829 1.00 17.87 228 TYR A C 1
ATOM 1789 O O . TYR A 1 228 ? 23.699 19.496 73.902 1.00 17.62 228 TYR A O 1
ATOM 1798 N N . GLU A 1 229 ? 23.676 19.091 71.696 1.00 14.91 229 GLU A N 1
ATOM 1799 C CA . GLU A 1 229 ? 25.096 18.750 71.698 1.00 21.25 229 GLU A CA 1
ATOM 1800 C C . GLU A 1 229 ? 25.939 19.941 72.130 1.00 26.68 229 GLU A C 1
ATOM 1801 O O . GLU A 1 229 ? 26.809 19.815 73.004 1.00 22.54 229 GLU A O 1
ATOM 1807 N N . TRP A 1 230 ? 25.645 21.125 71.581 1.00 14.78 230 TRP A N 1
ATOM 1808 C CA . TRP A 1 230 ? 26.392 22.313 71.982 1.00 20.62 230 TRP A CA 1
ATOM 1809 C C . TRP A 1 230 ? 26.194 22.611 73.465 1.00 17.03 230 TRP A C 1
ATOM 1810 O O . TRP A 1 230 ? 27.152 22.970 74.165 1.00 15.48 230 TRP A O 1
ATOM 1821 N N . PHE A 1 231 ? 24.958 22.458 73.961 1.00 14.74 231 PHE A N 1
ATOM 1822 C CA . PHE A 1 231 ? 24.679 22.655 75.382 1.00 14.66 231 PHE A CA 1
ATOM 1823 C C . PHE A 1 231 ? 25.491 21.688 76.242 1.00 14.66 231 PHE A C 1
ATOM 1824 O O . PHE A 1 231 ? 26.139 22.100 77.211 1.00 16.65 231 PHE A O 1
ATOM 1832 N N . GLN A 1 232 ? 25.518 20.406 75.875 1.00 16.50 232 GLN A N 1
ATOM 1833 C CA . GLN A 1 232 ? 26.205 19.433 76.718 1.00 15.02 232 GLN A CA 1
ATOM 1834 C C . GLN A 1 232 ? 27.717 19.631 76.713 1.00 18.09 232 GLN A C 1
ATOM 1835 O O . GLN A 1 232 ? 28.381 19.319 77.704 1.00 23.69 232 GLN A O 1
ATOM 1841 N N . MET A 1 233 ? 28.274 20.136 75.614 1.00 18.00 233 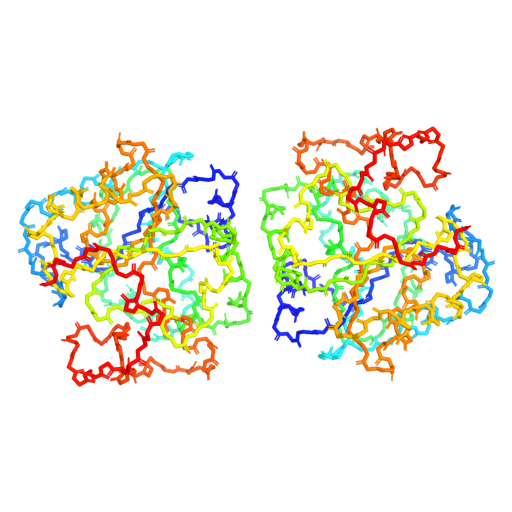MET A N 1
ATOM 1842 C CA . MET A 1 233 ? 29.702 20.412 75.531 1.00 16.54 233 MET A CA 1
ATOM 1843 C C . MET A 1 233 ? 30.041 21.786 76.093 1.00 18.19 233 MET A C 1
ATOM 1844 O O . MET A 1 233 ? 31.222 22.114 76.241 1.00 18.37 233 MET A O 1
ATOM 1849 N N . GLY A 1 234 ? 29.030 22.582 76.443 1.00 20.44 234 GLY A N 1
ATOM 1850 C CA . GLY A 1 234 ? 29.269 23.946 76.874 1.00 18.09 234 GLY A CA 1
ATOM 1851 C C . GLY A 1 234 ? 29.899 24.820 75.814 1.00 23.93 234 GLY A C 1
ATOM 1852 O O . GLY A 1 234 ? 30.711 25.697 76.145 1.00 21.00 234 GLY A O 1
ATOM 1853 N N . ALA A 1 235 ? 29.580 24.574 74.539 1.00 20.44 235 ALA A N 1
ATOM 1854 C CA . ALA A 1 235 ? 30.194 25.313 73.446 1.00 19.36 235 ALA A CA 1
ATOM 1855 C C . ALA A 1 235 ? 29.807 26.782 73.498 1.00 23.01 235 ALA A C 1
ATOM 1856 O O . ALA A 1 235 ? 28.720 27.150 73.955 1.00 26.42 235 ALA A O 1
ATOM 1858 N N . SER A 1 236 ? 30.713 27.624 73.008 1.00 18.12 236 SER A N 1
ATOM 1859 C CA . SER A 1 236 ? 30.452 29.038 72.802 1.00 23.73 236 SER A CA 1
ATOM 1860 C C . SER A 1 236 ? 30.342 29.398 71.330 1.00 30.09 236 SER A C 1
ATOM 1861 O O . SER A 1 236 ? 29.949 30.526 71.016 1.00 34.51 236 SER A O 1
ATOM 1864 N N . HIS A 1 237 ? 30.705 28.482 70.428 1.00 30.53 237 HIS A N 1
ATOM 1865 C CA . HIS A 1 237 ? 30.555 28.649 68.987 1.00 21.90 237 HIS A CA 1
ATOM 1866 C C . HIS A 1 237 ? 29.850 27.431 68.400 1.00 24.38 237 HIS A C 1
ATOM 1867 O O . HIS A 1 237 ? 29.758 26.380 69.037 1.00 19.02 237 HIS A O 1
ATOM 1874 N N . LYS A 1 238 ? 29.336 27.593 67.173 1.00 21.52 238 LYS A N 1
ATOM 1875 C CA . LYS A 1 238 ? 28.638 26.517 66.456 1.00 24.74 238 LYS A CA 1
ATOM 1876 C C . LYS A 1 238 ? 29.655 25.540 65.862 1.00 24.81 238 LYS A C 1
ATOM 1877 O O . LYS A 1 238 ? 29.853 25.447 64.648 1.00 30.58 238 LYS A O 1
ATOM 1883 N N . VAL A 1 239 ? 30.309 24.805 66.758 1.00 17.64 239 VAL A N 1
ATOM 1884 C CA . VAL A 1 239 ? 31.366 23.875 66.370 1.00 27.03 239 VAL A CA 1
ATOM 1885 C C . VAL A 1 239 ? 30.784 22.727 65.557 1.00 21.72 239 VAL A C 1
ATOM 1886 O O . VAL A 1 239 ? 29.773 22.126 65.942 1.00 18.10 239 VAL A O 1
ATOM 1890 N N . LYS A 1 240 ? 31.437 22.386 64.440 1.00 18.57 240 LYS A N 1
ATOM 1891 C CA . LYS A 1 240 ? 30.891 21.358 63.563 1.00 18.64 240 LYS A CA 1
ATOM 1892 C C . LYS A 1 240 ? 31.174 19.959 64.102 1.00 17.15 240 LYS A C 1
ATOM 1893 O O . LYS A 1 240 ? 32.287 19.657 64.556 1.00 17.45 240 LYS A O 1
ATOM 1899 N N . LEU A 1 241 ? 30.151 19.104 64.051 1.00 16.63 241 LEU A N 1
ATOM 1900 C CA . LEU A 1 241 ? 30.293 17.704 64.427 1.00 16.42 241 LEU A CA 1
ATOM 1901 C C . LEU A 1 241 ? 30.646 16.875 63.198 1.00 19.39 241 LEU A C 1
ATOM 1902 O O . LEU A 1 241 ? 30.232 17.174 62.074 1.00 24.11 241 LEU A O 1
ATOM 1907 N N . SER A 1 242 ? 31.407 15.815 63.425 1.00 19.98 242 SER A N 1
ATOM 1908 C CA . SER A 1 242 ? 31.947 15.054 62.313 1.00 17.06 242 SER A CA 1
ATOM 1909 C C . SER A 1 242 ? 31.151 13.792 61.978 1.00 16.74 242 SER A C 1
ATOM 1910 O O . SER A 1 242 ? 31.419 13.184 60.935 1.00 19.80 242 SER A O 1
ATOM 1913 N N . HIS A 1 243 ? 30.227 13.346 62.846 1.00 16.26 243 HIS A N 1
ATOM 1914 C CA . HIS A 1 243 ? 29.569 12.055 62.659 1.00 16.04 243 HIS A CA 1
ATOM 1915 C C . HIS A 1 243 ? 28.070 12.168 62.401 1.00 16.35 243 HIS A C 1
ATOM 1916 O O . HIS A 1 243 ? 27.379 11.147 62.366 1.00 15.41 243 HIS A O 1
ATOM 1923 N N . LYS A 1 244 ? 27.559 13.372 62.208 1.00 15.50 244 LYS A N 1
ATOM 1924 C CA . LYS A 1 244 ? 26.162 13.571 61.845 1.00 18.97 244 LYS A CA 1
ATOM 1925 C C . LYS A 1 244 ? 26.037 15.015 61.402 1.00 15.72 244 LYS A C 1
ATOM 1926 O O . LYS A 1 244 ? 27.014 15.773 61.424 1.00 16.33 244 LYS A O 1
ATOM 1932 N N . HIS A 1 245 ? 24.816 15.378 60.999 1.00 15.04 245 HIS A N 1
ATOM 1933 C CA . HIS A 1 245 ? 24.483 16.732 60.597 1.00 15.14 245 HIS A CA 1
ATOM 1934 C C . HIS A 1 245 ? 24.690 17.709 61.745 1.00 17.92 245 HIS A C 1
ATOM 1935 O O . HIS A 1 245 ? 24.373 17.411 62.901 1.00 17.23 245 HIS A O 1
ATOM 1942 N N . THR A 1 246 ? 25.171 18.906 61.407 1.00 15.46 246 THR A N 1
ATOM 1943 C CA . THR A 1 246 ? 25.287 20.015 62.341 1.00 15.52 246 THR A C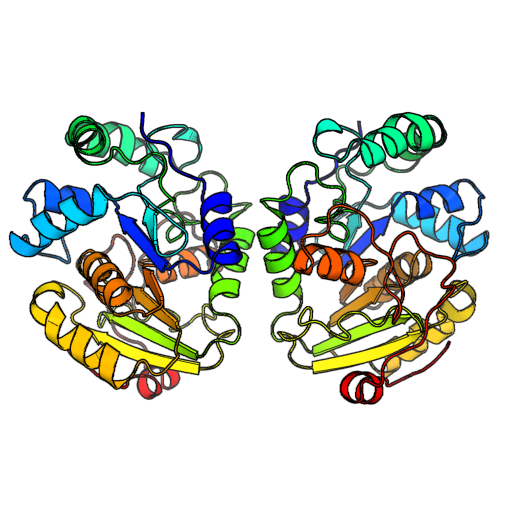A 1
ATOM 1944 C C . THR A 1 246 ? 24.514 21.211 61.804 1.00 17.35 246 THR A C 1
ATOM 1945 O O . THR A 1 246 ? 24.700 21.607 60.653 1.00 18.37 246 THR A O 1
ATOM 1949 N N . ALA A 1 247 ? 23.675 21.799 62.658 1.00 15.97 247 ALA A N 1
ATOM 1950 C CA . ALA A 1 247 ? 22.937 23.003 62.294 1.00 15.55 247 ALA A CA 1
ATOM 1951 C C . ALA A 1 247 ? 23.877 24.093 61.786 1.00 23.23 247 ALA A C 1
ATOM 1952 O O . ALA A 1 247 ? 24.941 24.339 62.364 1.00 24.54 247 ALA A O 1
ATOM 1954 N N . GLU A 1 248 ? 23.446 24.771 60.721 1.00 16.42 248 GLU A N 1
ATOM 1955 C CA . GLU A 1 248 ? 24.183 25.854 60.070 1.00 26.52 248 GLU A CA 1
ATOM 1956 C C . GLU A 1 248 ? 25.501 25.372 59.468 1.00 27.06 248 GLU A C 1
ATOM 1957 O O . GLU A 1 248 ? 26.408 26.174 59.220 1.00 29.88 248 GLU A O 1
ATOM 1963 N N . HIS A 1 249 ? 25.628 24.058 59.277 1.00 25.51 249 HIS A N 1
ATOM 1964 C CA . HIS A 1 249 ? 26.611 23.463 58.381 1.00 24.89 249 HIS A CA 1
ATOM 1965 C C . HIS A 1 249 ? 25.812 22.633 57.375 1.00 22.01 249 HIS A C 1
ATOM 1966 O O . HIS A 1 249 ? 25.976 21.414 57.268 1.00 22.17 249 HIS A O 1
ATOM 1973 N N . ASN A 1 250 ? 24.918 23.300 56.647 1.00 18.45 250 ASN A N 1
ATOM 1974 C CA . ASN A 1 250 ? 23.774 22.616 56.055 1.00 18.88 250 ASN A CA 1
ATOM 1975 C C . ASN A 1 250 ? 24.095 21.905 54.752 1.00 17.14 250 ASN A C 1
ATOM 1976 O O . ASN A 1 250 ? 23.233 21.188 54.232 1.00 16.96 250 ASN A O 1
ATOM 1981 N N . PHE A 1 251 ? 25.302 22.072 54.209 1.00 17.64 251 PHE A N 1
ATOM 1982 C CA . PHE A 1 251 ? 25.644 21.304 53.017 1.00 17.87 251 PHE A CA 1
ATOM 1983 C C . PHE A 1 251 ? 25.943 19.851 53.365 1.00 17.59 251 PHE A C 1
ATOM 1984 O O . PHE A 1 251 ? 25.881 18.990 52.485 1.00 17.63 251 PHE A O 1
ATOM 1992 N N . ASP A 1 252 ? 26.216 19.562 54.648 1.00 17.28 252 ASP A N 1
ATOM 1993 C CA . ASP A 1 252 ? 26.490 18.213 55.142 1.00 17.23 252 ASP A CA 1
ATOM 1994 C C . ASP A 1 252 ? 27.765 17.622 54.553 1.00 21.52 252 ASP A C 1
ATOM 1995 O O . ASP A 1 252 ? 27.864 16.406 54.379 1.00 18.81 252 ASP A O 1
ATOM 2000 N N . GLN A 1 253 ? 28.770 18.457 54.311 1.00 17.98 253 GLN A N 1
ATOM 2001 C CA . GLN A 1 253 ? 30.074 17.930 53.945 1.00 22.22 253 GLN A CA 1
ATOM 2002 C C . GLN A 1 253 ? 30.777 17.333 55.165 1.00 22.33 253 GLN A C 1
ATOM 2003 O O . GLN A 1 253 ? 30.481 17.670 56.316 1.00 17.98 253 GLN A O 1
ATOM 2009 N N . ASP A 1 254 ? 31.709 16.412 54.901 1.00 23.00 254 ASP A N 1
ATOM 2010 C CA . ASP A 1 254 ? 32.589 15.864 55.941 1.00 23.86 254 ASP A CA 1
ATOM 2011 C C . ASP A 1 254 ? 31.792 15.240 57.095 1.00 26.92 254 ASP A C 1
ATOM 2012 O O . ASP A 1 254 ? 31.912 15.632 58.261 1.00 23.44 254 ASP A O 1
ATOM 2017 N N . ILE A 1 255 ? 30.978 14.246 56.753 1.00 22.75 255 ILE A N 1
ATOM 2018 C CA . ILE A 1 255 ? 30.205 13.492 57.732 1.00 25.77 255 ILE A CA 1
ATOM 2019 C C . ILE A 1 255 ? 30.478 12.007 57.528 1.00 22.80 255 ILE A C 1
ATOM 2020 O O . ILE A 1 255 ? 30.251 11.475 56.435 1.00 24.09 255 ILE A O 1
ATOM 2025 N N . GLU A 1 256 ? 30.889 11.325 58.596 1.00 25.98 256 GLU A N 1
ATOM 2026 C CA . GLU A 1 256 ? 31.078 9.878 58.585 1.00 23.97 256 GLU A CA 1
ATOM 2027 C C . GLU A 1 256 ? 30.341 9.307 59.793 1.00 23.46 256 GLU A C 1
ATOM 2028 O O . GLU A 1 256 ? 30.628 9.676 60.935 1.00 23.73 256 GLU A O 1
ATOM 2034 N N . PHE A 1 257 ? 29.341 8.464 59.544 1.00 23.74 257 PHE A N 1
ATOM 2035 C CA . PHE A 1 257 ? 28.471 7.998 60.622 1.00 25.82 257 PHE A CA 1
ATOM 2036 C C . PHE A 1 257 ? 29.227 7.109 61.605 1.00 25.30 257 PHE A C 1
ATOM 2037 O O . PHE A 1 257 ? 30.045 6.272 61.215 1.00 28.29 257 PHE A O 1
ATOM 2045 N N . ARG A 1 258 ? 28.924 7.275 62.890 1.00 22.90 258 ARG A N 1
ATOM 2046 C CA . ARG A 1 258 ? 29.347 6.307 63.888 1.00 33.29 258 ARG A CA 1
ATOM 2047 C C . ARG A 1 258 ? 28.370 5.144 63.845 1.00 25.20 258 ARG A C 1
ATOM 2048 O O . ARG A 1 258 ? 27.166 5.348 63.691 1.00 33.52 258 ARG A O 1
ATOM 2056 N N . ASP A 1 259 ? 28.881 3.920 63.948 1.00 25.46 259 ASP A N 1
ATOM 2057 C CA . ASP A 1 259 ? 27.970 2.782 63.975 1.00 31.03 259 ASP A CA 1
ATOM 2058 C C . ASP A 1 259 ? 27.192 2.810 65.286 1.00 33.86 259 ASP A C 1
ATOM 2059 O O . ASP A 1 259 ? 27.775 2.675 66.367 1.00 33.29 259 ASP A O 1
ATOM 2064 N N . ASP A 1 260 ? 25.872 2.943 65.197 1.00 30.95 260 ASP A N 1
ATOM 2065 C CA . ASP A 1 260 ? 25.029 2.999 66.384 1.00 23.68 260 ASP A CA 1
ATOM 2066 C C . ASP A 1 260 ? 23.964 1.926 66.231 1.00 25.75 260 ASP A C 1
ATOM 2067 O O . ASP A 1 260 ? 23.105 2.019 65.345 1.00 24.32 260 ASP A O 1
ATOM 2072 N N . GLN A 1 261 ? 24.042 0.902 67.089 1.00 27.87 261 GLN A N 1
ATOM 2073 C CA . GLN A 1 261 ? 23.157 -0.247 66.967 1.00 33.80 261 GLN A CA 1
ATOM 2074 C C . GLN A 1 261 ? 21.748 0.036 67.469 1.00 25.61 261 GLN A C 1
ATOM 2075 O O . GLN A 1 261 ? 20.799 -0.577 66.976 1.00 29.73 261 GLN A O 1
ATOM 2081 N N . ALA A 1 262 ? 21.582 0.928 68.445 1.00 27.64 262 ALA A N 1
ATOM 2082 C CA . ALA A 1 262 ? 20.229 1.323 68.835 1.00 20.18 262 ALA A CA 1
ATOM 2083 C C . ALA A 1 262 ? 19.540 2.069 67.703 1.00 22.01 262 ALA A C 1
ATOM 2084 O O . ALA A 1 262 ? 18.379 1.786 67.374 1.00 18.56 262 ALA A O 1
ATOM 2086 N N . TYR A 1 263 ? 20.247 3.023 67.088 1.00 17.65 263 TYR A N 1
ATOM 2087 C CA . TYR A 1 263 ? 19.691 3.760 65.956 1.00 15.52 263 TYR A CA 1
ATOM 2088 C C . TYR A 1 263 ? 19.290 2.804 64.843 1.00 15.38 263 TYR A C 1
ATOM 2089 O O . TYR A 1 263 ? 18.166 2.865 64.331 1.00 14.60 263 TYR A O 1
ATOM 2098 N N . ASP A 1 264 ? 20.207 1.902 64.459 1.00 19.53 264 ASP A N 1
ATOM 2099 C CA . ASP A 1 264 ? 19.921 0.957 63.382 1.00 22.26 264 ASP A CA 1
ATOM 2100 C C . ASP A 1 264 ? 18.643 0.179 63.653 1.00 17.77 264 ASP A C 1
ATOM 2101 O O . ASP A 1 264 ? 17.810 0.003 62.759 1.00 19.42 264 ASP A O 1
ATOM 2106 N N . SER A 1 265 ? 18.473 -0.284 64.888 1.00 22.06 265 SER A N 1
ATOM 2107 C CA . SER A 1 265 ? 17.329 -1.103 65.259 1.00 21.53 265 SER A CA 1
ATOM 2108 C C . SER A 1 265 ? 16.036 -0.314 65.332 1.00 15.52 265 SER A C 1
ATOM 2109 O O . SER A 1 265 ? 14.975 -0.929 65.450 1.00 15.70 265 SER A O 1
ATOM 2112 N N . GLN A 1 266 ? 16.099 1.010 65.347 1.00 14.23 266 GLN A N 1
ATOM 2113 C CA . GLN A 1 266 ? 14.888 1.809 65.458 1.00 12.27 266 GLN A CA 1
ATOM 2114 C C . GLN A 1 266 ? 14.302 2.155 64.102 1.00 20.53 266 GLN A C 1
ATOM 2115 O O . GLN A 1 266 ? 13.172 2.648 64.039 1.00 17.95 266 GLN A O 1
ATOM 2121 N N . ILE A 1 267 ? 15.058 1.943 63.030 1.00 21.11 267 ILE A N 1
ATOM 2122 C CA . ILE A 1 267 ? 14.593 2.321 61.705 1.00 12.46 267 ILE A CA 1
ATOM 2123 C C . ILE A 1 267 ? 13.517 1.331 61.275 1.00 18.01 267 ILE A C 1
ATOM 2124 O O . ILE A 1 267 ? 13.713 0.114 61.335 1.00 19.20 267 ILE A O 1
ATOM 2129 N N . VAL A 1 268 ? 12.346 1.845 60.913 1.00 17.13 268 VAL A N 1
ATOM 2130 C CA . VAL A 1 268 ? 11.279 0.998 60.390 1.00 17.98 268 VAL A CA 1
ATOM 2131 C C . VAL A 1 268 ? 10.973 1.272 58.926 1.00 22.91 268 VAL A C 1
ATOM 2132 O O . VAL A 1 268 ? 10.376 0.405 58.267 1.00 20.78 268 VAL A O 1
ATOM 2136 N N . ALA A 1 269 ? 11.358 2.429 58.395 1.00 23.21 269 ALA A N 1
ATOM 2137 C CA . ALA A 1 269 ? 11.269 2.710 56.973 1.00 17.44 269 ALA A CA 1
ATOM 2138 C C . ALA A 1 269 ? 12.405 3.647 56.591 1.00 18.58 269 ALA A C 1
ATOM 2139 O O . ALA A 1 269 ? 12.852 4.465 57.399 1.00 15.37 269 ALA A O 1
ATOM 2141 N N . ASN A 1 270 ? 12.874 3.516 55.351 1.00 22.28 270 ASN A N 1
ATOM 2142 C CA . ASN A 1 270 ? 14.015 4.291 54.872 1.00 18.57 270 ASN A CA 1
ATOM 2143 C C . ASN A 1 270 ? 13.722 4.791 53.463 1.00 21.65 270 ASN A C 1
ATOM 2144 O O . ASN A 1 270 ? 13.729 4.003 52.517 1.00 20.67 270 ASN A O 1
ATOM 2149 N N . LEU A 1 271 ? 13.505 6.099 53.327 1.00 20.64 271 LEU A N 1
ATOM 2150 C CA . LEU A 1 271 ? 13.193 6.733 52.056 1.00 26.53 271 LEU A CA 1
ATOM 2151 C C . LEU A 1 271 ? 14.307 7.650 51.551 1.00 21.96 271 LEU A C 1
ATOM 2152 O O . LEU A 1 271 ? 14.096 8.402 50.589 1.00 22.88 271 LEU A O 1
ATOM 2157 N N . ALA A 1 272 ? 15.492 7.581 52.146 1.00 26.54 272 ALA A N 1
ATOM 2158 C CA . ALA A 1 272 ? 16.587 8.468 51.774 1.00 18.82 272 ALA A CA 1
ATOM 2159 C C . ALA A 1 272 ? 17.142 8.111 50.411 1.00 24.24 272 ALA A C 1
ATOM 2160 O O . ALA A 1 272 ? 17.365 6.936 50.129 1.00 34.36 272 ALA A O 1
ATOM 2162 N N . GLN B 1 5 ? 15.521 42.843 101.804 1.00 60.73 5 GLN B N 1
ATOM 2163 C CA . GLN B 1 5 ? 16.758 43.230 101.135 1.00 62.16 5 GLN B CA 1
ATOM 2164 C C . GLN B 1 5 ? 17.496 41.938 100.754 1.00 56.06 5 GLN B C 1
ATOM 2165 O O . GLN B 1 5 ? 18.516 41.942 100.058 1.00 57.29 5 GLN B O 1
ATOM 2171 N N . ILE B 1 6 ? 16.942 40.830 101.231 1.00 45.68 6 ILE B N 1
ATOM 2172 C CA . ILE B 1 6 ? 17.474 39.498 100.979 1.00 36.76 6 ILE B CA 1
ATOM 2173 C C . ILE B 1 6 ? 17.134 39.103 99.550 1.00 29.50 6 ILE B C 1
ATOM 2174 O O . ILE B 1 6 ? 16.037 39.390 99.058 1.00 28.98 6 ILE B O 1
ATOM 2179 N N . SER B 1 7 ? 18.072 38.450 98.873 1.00 23.90 7 SER B N 1
ATOM 2180 C CA . SER B 1 7 ? 17.918 38.109 97.464 1.00 32.14 7 SER B CA 1
ATOM 2181 C C . SER B 1 7 ? 17.473 36.656 97.345 1.00 29.09 7 SER B C 1
ATOM 2182 O O . SER B 1 7 ? 18.222 35.736 97.692 1.00 24.37 7 SER B O 1
ATOM 2185 N N . VAL B 1 8 ? 16.255 36.466 96.839 1.00 26.93 8 VAL B N 1
ATOM 2186 C CA . VAL B 1 8 ? 15.619 35.165 96.677 1.00 23.94 8 VAL B CA 1
ATOM 2187 C C . VAL B 1 8 ? 15.393 34.913 95.191 1.00 21.59 8 VAL B C 1
ATOM 2188 O O . VAL B 1 8 ? 14.834 35.763 94.488 1.00 22.93 8 VAL B O 1
ATOM 2192 N N . LEU B 1 9 ? 15.818 33.745 94.718 1.00 20.78 9 LEU B N 1
ATOM 2193 C CA . LEU B 1 9 ? 15.590 33.349 93.335 1.00 16.40 9 LEU B CA 1
ATOM 2194 C C . LEU B 1 9 ? 14.099 33.113 93.072 1.00 23.97 9 LEU B C 1
ATOM 2195 O O . LEU B 1 9 ? 13.344 32.756 93.968 1.00 23.73 9 LEU B O 1
ATOM 2200 N N . SER B 1 10 ? 13.688 33.267 91.813 1.00 19.64 10 SER B N 1
ATOM 2201 C CA . SER B 1 10 ? 12.356 32.827 91.408 1.00 16.23 10 SER B CA 1
ATOM 2202 C C . SER B 1 10 ? 12.298 31.302 91.397 1.00 17.78 10 SER B C 1
ATOM 2203 O O . SER B 1 10 ? 13.319 30.616 91.520 1.00 18.39 10 SER B O 1
ATOM 2206 N N . ILE B 1 11 ? 11.083 30.769 91.210 1.00 16.89 11 ILE B N 1
ATOM 2207 C CA . ILE B 1 11 ? 10.915 29.324 91.049 1.00 17.25 11 ILE B CA 1
ATOM 2208 C C . ILE B 1 11 ? 11.686 28.819 89.836 1.00 19.50 11 ILE B C 1
ATOM 2209 O O . ILE B 1 11 ? 12.343 27.771 89.885 1.00 15.92 11 ILE B O 1
ATOM 2214 N N . ASN B 1 12 ? 11.596 29.544 88.720 1.00 25.52 12 ASN B N 1
ATOM 2215 C CA . ASN B 1 12 ? 12.245 29.097 87.495 1.00 17.06 12 ASN B CA 1
ATOM 2216 C C . ASN B 1 12 ? 13.755 29.014 87.679 1.00 16.27 12 ASN B C 1
ATOM 2217 O O . ASN B 1 12 ? 14.382 28.039 87.255 1.00 16.66 12 ASN B O 1
ATOM 2222 N N . GLN B 1 13 ? 14.350 30.025 88.319 1.00 19.18 13 GLN B N 1
ATOM 2223 C CA . GLN B 1 13 ? 15.797 30.037 88.522 1.00 18.23 13 GLN B CA 1
ATOM 2224 C C . GLN B 1 13 ? 16.222 29.001 89.551 1.00 18.89 13 GLN B C 1
ATOM 2225 O O . GLN B 1 13 ? 17.321 28.443 89.447 1.00 16.97 13 GLN B O 1
ATOM 2231 N N . SER B 1 14 ? 15.385 28.763 90.569 1.00 13.98 14 SER B N 1
ATOM 2232 C CA . SER B 1 14 ? 15.712 27.774 91.591 1.00 18.97 14 SER B CA 1
ATOM 2233 C C . SER B 1 14 ? 15.714 26.369 91.011 1.00 17.96 14 SER B C 1
ATOM 2234 O O . SER B 1 14 ? 16.678 25.610 91.183 1.00 17.40 14 SER B O 1
ATOM 2237 N N . LEU B 1 15 ? 14.648 26.016 90.300 1.00 20.60 15 LEU B N 1
ATOM 2238 C CA . LEU B 1 15 ? 14.581 24.705 89.674 1.00 17.64 15 LEU B CA 1
ATOM 2239 C C . LEU B 1 15 ? 15.714 24.523 88.674 1.00 13.29 15 LEU B C 1
ATOM 2240 O O . LEU B 1 15 ? 16.277 23.428 88.559 1.00 17.01 15 LEU B O 1
ATOM 2245 N N . ASP B 1 16 ? 16.013 25.571 87.897 1.00 13.52 16 ASP B N 1
ATOM 2246 C CA . ASP B 1 16 ? 17.101 25.464 86.928 1.00 13.70 16 ASP B CA 1
ATOM 2247 C C . ASP B 1 16 ? 18.428 25.219 87.624 1.00 16.40 16 ASP B C 1
ATOM 2248 O O . ASP B 1 16 ? 19.278 24.490 87.105 1.00 14.58 16 ASP B O 1
ATOM 2253 N N . TYR B 1 17 ? 18.627 25.826 88.797 1.00 13.80 17 TYR B N 1
ATOM 2254 C CA . TYR B 1 17 ? 19.867 25.584 89.534 1.00 13.97 17 TYR B CA 1
ATOM 2255 C C . TYR B 1 17 ? 19.948 24.133 89.970 1.00 19.59 17 TYR B C 1
ATOM 2256 O O . TYR B 1 17 ? 21.013 23.513 89.887 1.00 17.19 17 TYR B O 1
ATOM 2265 N N . LEU B 1 18 ? 18.830 23.573 90.447 1.00 13.49 18 LEU B N 1
ATOM 2266 C CA . LEU B 1 18 ? 18.832 22.169 90.835 1.00 16.12 18 LEU B CA 1
ATOM 2267 C C . LEU B 1 18 ? 19.080 21.272 89.630 1.00 19.89 18 LEU B C 1
ATOM 2268 O O . LEU B 1 18 ? 19.809 20.277 89.725 1.00 21.46 18 LEU B O 1
ATOM 2273 N N . LEU B 1 19 ? 18.475 21.607 88.486 1.00 19.43 19 LEU B N 1
ATOM 2274 C CA . LEU B 1 19 ? 18.706 20.819 87.283 1.00 14.54 19 LEU B CA 1
ATOM 2275 C C . LEU B 1 19 ? 20.152 20.954 86.812 1.00 17.90 19 LEU B C 1
ATOM 2276 O O . LEU B 1 19 ? 20.769 19.968 86.391 1.00 22.08 19 LEU B O 1
ATOM 2281 N N . GLU B 1 20 ? 20.704 22.167 86.891 1.00 17.05 20 GLU B N 1
ATOM 2282 C CA . GLU B 1 20 ? 22.063 22.425 86.418 1.00 17.73 20 GLU B CA 1
ATOM 2283 C C . GLU B 1 20 ? 23.101 21.728 87.290 1.00 19.33 20 GLU B C 1
ATOM 2284 O O . GLU B 1 20 ? 24.010 21.057 86.780 1.00 24.10 20 GLU B O 1
ATOM 2290 N N . LYS B 1 21 ? 22.995 21.903 88.608 1.00 15.29 21 LYS B N 1
ATOM 2291 C CA . LYS B 1 21 ? 24.028 21.515 89.560 1.00 23.42 21 LYS B CA 1
ATOM 2292 C C . LYS B 1 21 ? 23.778 20.175 90.234 1.00 22.27 21 LYS B C 1
ATOM 2293 O O . LYS B 1 21 ? 24.721 19.606 90.793 1.00 17.89 21 LYS B O 1
ATOM 2299 N N . GLY B 1 22 ? 22.544 19.670 90.231 1.00 21.06 22 GLY B N 1
ATOM 2300 C CA . GLY B 1 22 ? 22.288 18.443 90.958 1.00 19.63 22 GLY B CA 1
ATOM 2301 C C . GLY B 1 22 ? 22.389 18.597 92.455 1.00 22.71 22 GLY B C 1
ATOM 2302 O O . GLY B 1 22 ? 22.669 17.623 93.160 1.00 23.56 22 GLY B O 1
ATOM 2303 N N . ALA B 1 23 ? 22.202 19.814 92.953 1.00 24.33 23 ALA B N 1
ATOM 2304 C CA . ALA B 1 23 ? 22.297 20.103 94.371 1.00 14.50 23 ALA B CA 1
ATOM 2305 C C . ALA B 1 23 ? 21.133 19.492 95.148 1.00 14.21 23 ALA B C 1
ATOM 2306 O O . ALA B 1 23 ? 20.041 19.273 94.619 1.00 13.89 23 ALA B O 1
ATOM 2308 N N . SER B 1 24 ? 21.373 19.231 96.426 1.00 14.41 24 SER B N 1
ATOM 2309 C CA . SER B 1 24 ? 20.281 18.967 97.348 1.00 16.96 24 SER B CA 1
ATOM 2310 C C . SER B 1 24 ? 19.524 20.267 97.613 1.00 18.19 24 SER B C 1
ATOM 2311 O O . SER B 1 24 ? 19.925 21.342 97.156 1.00 15.27 24 SER B O 1
ATOM 2314 N N . VAL B 1 25 ? 18.393 20.180 98.319 1.00 16.57 25 VAL B N 1
ATOM 2315 C CA . VAL B 1 25 ? 17.668 21.410 98.633 1.00 13.47 25 VAL B CA 1
ATOM 2316 C C . VAL B 1 25 ? 17.004 21.280 99.991 1.00 17.04 25 VAL B C 1
ATOM 2317 O O . VAL B 1 25 ? 16.493 20.217 100.359 1.00 13.51 25 VAL B O 1
ATOM 2321 N N . VAL B 1 26 ? 17.026 22.384 100.726 1.00 16.82 26 VAL B N 1
ATOM 2322 C CA . VAL B 1 26 ? 16.332 22.527 101.998 1.00 16.59 26 VAL B CA 1
ATOM 2323 C C . VAL B 1 26 ? 15.593 23.859 101.965 1.00 14.84 26 VAL B C 1
ATOM 2324 O O . VAL B 1 26 ? 16.172 24.885 101.595 1.00 13.74 26 VAL B O 1
ATOM 2328 N N . ARG B 1 27 ? 14.307 23.852 102.330 1.00 17.99 27 ARG B N 1
ATOM 2329 C CA . ARG B 1 27 ? 13.496 25.059 102.246 1.00 13.59 27 ARG B CA 1
ATOM 2330 C C . ARG B 1 27 ? 12.977 25.435 103.618 1.00 15.25 27 ARG B C 1
ATOM 2331 O O . ARG B 1 27 ? 12.634 24.564 104.414 1.00 15.59 27 ARG B O 1
ATOM 2339 N N . PHE B 1 28 ? 12.938 26.733 103.891 1.00 15.60 28 PHE B N 1
ATOM 2340 C CA . PHE B 1 28 ? 12.390 27.253 105.133 1.00 17.39 28 PHE B CA 1
ATOM 2341 C C . PHE B 1 28 ? 11.215 28.147 104.803 1.00 18.26 28 PHE B C 1
ATOM 2342 O O . PHE B 1 28 ? 11.333 29.050 103.966 1.00 17.05 28 PHE B O 1
ATOM 2350 N N . GLY B 1 29 ? 10.084 27.873 105.439 1.00 21.54 29 GLY B N 1
ATOM 2351 C CA . GLY B 1 29 ? 8.884 28.652 105.214 1.00 20.03 29 GLY B CA 1
ATOM 2352 C C . GLY B 1 29 ? 8.399 29.330 106.477 1.00 15.46 29 GLY B C 1
ATOM 2353 O O . GLY B 1 29 ? 9.159 29.485 107.433 1.00 15.61 29 GLY B O 1
ATOM 2354 N N . ASP B 1 30 ? 7.134 29.753 106.490 1.00 17.25 30 ASP B N 1
ATOM 2355 C CA . ASP B 1 30 ? 6.634 30.507 107.640 1.00 29.13 30 ASP B CA 1
ATOM 2356 C C . ASP B 1 30 ? 6.588 29.651 108.903 1.00 16.34 30 ASP B C 1
ATOM 2357 O O . ASP B 1 30 ? 6.768 30.165 110.020 1.00 16.84 30 ASP B O 1
ATOM 2362 N N . GLY B 1 31 ? 6.363 28.347 108.754 1.00 15.96 31 GLY B N 1
ATOM 2363 C CA . GLY B 1 31 ? 6.334 27.493 109.926 1.00 23.47 31 GLY B CA 1
ATOM 2364 C C . GLY B 1 31 ? 7.695 27.327 110.567 1.00 15.99 31 GLY B C 1
ATOM 2365 O O . GLY B 1 31 ? 7.799 27.240 111.795 1.00 17.91 31 GLY B O 1
ATOM 2366 N N . GLU B 1 32 ? 8.759 27.302 109.755 1.00 15.56 32 GLU B N 1
ATOM 2367 C CA . GLU B 1 32 ? 10.103 27.211 110.318 1.00 15.59 32 GLU B CA 1
ATOM 2368 C C . GLU B 1 32 ? 10.476 28.490 111.044 1.00 17.64 32 GLU B C 1
ATOM 2369 O O . GLU B 1 32 ? 11.110 28.443 112.106 1.00 21.33 32 GLU B O 1
ATOM 2375 N N . MET B 1 33 ? 10.107 29.645 110.484 1.00 16.32 33 MET B N 1
ATOM 2376 C CA . MET B 1 33 ? 10.331 30.901 111.190 1.00 16.96 33 MET B CA 1
ATOM 2377 C C . MET B 1 33 ? 9.535 30.936 112.492 1.00 24.12 33 MET B C 1
ATOM 2378 O O . MET B 1 33 ? 10.014 31.439 113.511 1.00 17.89 33 MET B O 1
ATOM 2383 N N . ASP B 1 34 ? 8.308 30.404 112.472 1.00 18.24 34 ASP B N 1
ATOM 2384 C CA . ASP B 1 34 ? 7.519 30.323 113.701 1.00 21.65 34 ASP B CA 1
ATOM 2385 C C . ASP B 1 34 ? 8.301 29.598 114.792 1.00 20.99 34 ASP B C 1
ATOM 2386 O O . ASP B 1 34 ? 8.473 30.105 115.906 1.00 19.29 34 ASP B O 1
ATOM 2391 N N . LEU B 1 35 ? 8.831 28.422 114.459 1.00 20.11 35 LEU B N 1
ATOM 2392 C CA . LEU B 1 35 ? 9.559 27.635 115.448 1.00 18.47 35 LEU B CA 1
ATOM 2393 C C . LEU B 1 35 ? 10.841 28.341 115.887 1.00 26.52 35 LEU B C 1
ATOM 2394 O O . LEU B 1 35 ? 11.202 28.295 117.068 1.00 24.08 35 LEU B O 1
ATOM 2399 N N . VAL B 1 36 ? 11.527 29.013 114.957 1.00 20.53 36 VAL B N 1
ATOM 2400 C CA . VAL B 1 36 ? 12.721 29.787 115.295 1.00 26.19 36 VAL B CA 1
ATOM 2401 C C . VAL B 1 36 ? 12.395 30.982 116.188 1.00 28.20 36 VAL B C 1
ATOM 2402 O O . VAL B 1 36 ? 13.278 31.492 116.891 1.00 19.29 36 VAL B O 1
ATOM 2406 N N . ALA B 1 37 ? 11.147 31.451 116.179 1.00 24.60 37 ALA B N 1
ATOM 2407 C CA . ALA B 1 37 ? 10.692 32.466 117.119 1.00 23.93 37 ALA B CA 1
ATOM 2408 C C . ALA B 1 37 ? 10.183 31.865 118.424 1.00 28.35 37 ALA B C 1
ATOM 2409 O O . ALA B 1 37 ? 9.635 32.593 119.259 1.00 25.63 37 ALA B O 1
ATOM 2411 N N . GLY B 1 38 ? 10.344 30.558 118.609 1.00 25.45 38 GLY B N 1
ATOM 2412 C CA . GLY B 1 38 ? 9.916 29.909 119.827 1.00 19.99 38 GLY B CA 1
ATOM 2413 C C . GLY B 1 38 ? 8.444 29.565 119.879 1.00 29.56 38 GLY B C 1
ATOM 2414 O O . GLY B 1 38 ? 7.881 29.448 120.973 1.00 37.49 38 GLY B O 1
ATOM 2415 N N . ARG B 1 39 ? 7.798 29.390 118.728 1.00 29.42 39 ARG B N 1
ATOM 2416 C CA . ARG B 1 39 ? 6.369 29.122 118.677 1.00 31.12 39 ARG B CA 1
ATOM 2417 C C . ARG B 1 39 ? 6.104 27.795 117.972 1.00 28.01 39 ARG B C 1
ATOM 2418 O O . ARG B 1 39 ? 6.675 27.515 116.914 1.00 35.36 39 ARG B O 1
ATOM 2426 N N . SER B 1 40 ? 5.206 26.998 118.546 1.00 24.57 40 SER B N 1
ATOM 2427 C CA . SER B 1 40 ? 4.833 25.719 117.958 1.00 21.90 40 SER B CA 1
ATOM 2428 C C . SER B 1 40 ? 3.998 25.928 116.697 1.00 20.82 40 SER B C 1
ATOM 2429 O O . SER B 1 40 ? 3.293 26.933 116.555 1.00 23.00 40 SER B O 1
ATOM 2432 N N . ILE B 1 41 ? 4.068 24.953 115.786 1.00 22.75 41 ILE B N 1
ATOM 2433 C CA . ILE B 1 41 ? 3.183 24.889 114.625 1.00 20.92 41 ILE B CA 1
ATOM 2434 C C . ILE B 1 41 ? 2.342 23.611 114.735 1.00 16.90 41 ILE B C 1
ATOM 2435 O O . ILE B 1 41 ? 2.549 22.785 115.625 1.00 19.22 41 ILE B O 1
ATOM 2440 N N . VAL B 1 42 ? 1.341 23.483 113.845 1.00 16.67 42 VAL B N 1
ATOM 2441 C CA . VAL B 1 42 ? 0.302 22.470 114.048 1.00 17.08 42 VAL B CA 1
ATOM 2442 C C . VAL B 1 42 ? 0.873 21.052 114.021 1.00 17.15 42 VAL B C 1
ATOM 2443 O O . VAL B 1 42 ? 0.455 20.194 114.802 1.00 17.77 42 VAL B O 1
ATOM 2447 N N . TYR B 1 43 ? 1.797 20.750 113.113 1.00 18.50 43 TYR B N 1
ATOM 2448 C CA . TYR B 1 43 ? 2.341 19.394 113.112 1.00 16.89 43 TYR B CA 1
ATOM 2449 C C . TYR B 1 43 ? 3.762 19.323 113.667 1.00 16.99 43 TYR B C 1
ATOM 2450 O O . TYR B 1 43 ? 4.470 18.348 113.408 1.00 17.15 43 TYR B O 1
ATOM 2459 N N . GLN B 1 44 ? 4.185 20.323 114.435 1.00 17.02 44 GLN B N 1
ATOM 2460 C CA . GLN B 1 44 ? 5.441 20.201 115.173 1.00 17.34 44 GLN B CA 1
ATOM 2461 C C . GLN B 1 44 ? 5.403 21.101 116.407 1.00 17.82 44 GLN B C 1
ATOM 2462 O O . GLN B 1 44 ? 5.398 22.329 116.283 1.00 18.74 44 GLN B O 1
ATOM 2468 N N . ASP B 1 45 ? 5.383 20.496 117.595 1.00 25.73 45 ASP B N 1
ATOM 2469 C CA . ASP B 1 45 ? 5.490 21.278 118.822 1.00 28.83 45 ASP B CA 1
ATOM 2470 C C . ASP B 1 45 ? 6.877 21.897 118.911 1.00 27.60 45 ASP B C 1
ATOM 2471 O O . ASP B 1 45 ? 7.851 21.358 118.374 1.00 22.06 45 ASP B O 1
ATOM 2476 N N . PHE B 1 46 ? 6.962 23.050 119.582 1.00 19.54 46 PHE B N 1
ATOM 2477 C CA . PHE B 1 46 ? 8.257 23.690 119.773 1.00 26.05 46 PHE B CA 1
ATOM 2478 C C . PHE B 1 46 ? 9.193 22.752 120.518 1.00 26.21 46 PHE B C 1
ATOM 2479 O O . PHE B 1 46 ? 8.799 22.100 121.491 1.00 25.71 46 PHE B O 1
ATOM 2487 N N . ASP B 1 47 ? 10.425 22.662 120.021 1.00 22.84 47 ASP B N 1
ATOM 2488 C CA . ASP B 1 47 ? 11.505 21.895 120.625 1.00 23.14 47 ASP B CA 1
ATOM 2489 C C . ASP B 1 47 ? 12.780 22.715 120.461 1.00 28.72 47 ASP B C 1
ATOM 2490 O O . ASP B 1 47 ? 13.122 23.099 119.329 1.00 19.45 47 ASP B O 1
ATOM 2495 N N . PRO B 1 48 ? 13.498 23.027 121.551 1.00 32.65 48 PRO B N 1
ATOM 2496 C CA . PRO B 1 48 ? 14.653 23.929 121.420 1.00 21.21 48 PRO B CA 1
ATOM 2497 C C . PRO B 1 48 ? 15.774 23.355 120.575 1.00 26.93 48 PRO B C 1
ATOM 2498 O O . PRO B 1 48 ? 16.433 24.112 119.855 1.00 23.51 48 PRO B O 1
ATOM 2502 N N . GLU B 1 49 ? 15.995 22.038 120.617 1.00 21.25 49 GLU B N 1
ATOM 2503 C CA . GLU B 1 49 ? 17.047 21.454 119.792 1.00 24.60 49 GLU B CA 1
ATOM 2504 C C . GLU B 1 49 ? 16.716 21.613 118.320 1.00 26.01 49 GLU B C 1
ATOM 2505 O O . GLU B 1 49 ? 17.597 21.928 117.509 1.00 23.70 49 GLU B O 1
ATOM 2511 N N . LEU B 1 50 ? 15.447 21.374 117.963 1.00 19.56 50 LEU B N 1
ATOM 2512 C CA . LEU B 1 50 ? 14.966 21.573 116.596 1.00 18.08 50 LEU B CA 1
ATOM 2513 C C . LEU B 1 50 ? 15.122 23.024 116.163 1.00 18.39 50 LEU B C 1
ATOM 2514 O O . LEU B 1 50 ? 15.639 23.309 115.077 1.00 17.75 50 LEU B O 1
ATOM 2519 N N . SER B 1 51 ? 14.604 23.956 116.969 1.00 17.57 51 SER B N 1
ATOM 2520 C CA . SER B 1 51 ? 14.656 25.361 116.584 1.00 18.60 51 SER B CA 1
ATOM 2521 C C . SER B 1 51 ? 16.096 25.833 116.390 1.00 18.16 51 SER B C 1
ATOM 2522 O O . SER B 1 51 ? 16.380 26.604 115.467 1.00 19.04 51 SER B O 1
ATOM 2525 N N . ALA B 1 52 ? 17.022 25.381 117.244 1.00 18.74 52 ALA B N 1
ATOM 2526 C CA . ALA B 1 52 ? 18.416 25.779 117.069 1.00 17.69 52 ALA B CA 1
ATOM 2527 C C . ALA B 1 52 ? 18.996 25.211 115.783 1.00 21.08 52 ALA B C 1
ATOM 2528 O O . ALA B 1 52 ? 19.733 25.908 115.068 1.00 19.78 52 ALA B O 1
ATOM 2530 N N . ARG B 1 53 ? 18.654 23.959 115.451 1.00 17.04 53 ARG B N 1
ATOM 2531 C CA . ARG B 1 53 ? 19.176 23.389 114.215 1.00 23.43 53 ARG B CA 1
ATOM 2532 C C . ARG B 1 53 ? 18.591 24.112 113.010 1.00 22.81 53 ARG B C 1
ATOM 2533 O O . ARG B 1 53 ? 19.310 24.413 112.052 1.00 14.97 53 ARG B O 1
ATOM 2541 N N . LEU B 1 54 ? 17.308 24.476 113.081 1.00 15.24 54 LEU B N 1
ATOM 2542 C CA . LEU B 1 54 ? 16.712 25.249 112.000 1.00 16.97 54 LEU B CA 1
ATOM 2543 C C . LEU B 1 54 ? 17.320 26.639 111.952 1.00 20.83 54 LEU B C 1
ATOM 2544 O O . LEU B 1 54 ? 17.608 27.161 110.872 1.00 20.56 54 LEU B O 1
ATOM 2549 N N . ARG B 1 55 ? 17.517 27.247 113.123 1.00 17.13 55 ARG B N 1
ATOM 2550 C CA . ARG B 1 55 ? 18.167 28.549 113.212 1.00 22.99 55 ARG B CA 1
ATOM 2551 C C . ARG B 1 55 ? 19.566 28.508 112.596 1.00 21.84 55 ARG B C 1
ATOM 2552 O O . ARG B 1 55 ? 20.014 29.484 111.985 1.00 24.63 55 ARG B O 1
ATOM 2560 N N . GLU B 1 56 ? 20.268 27.383 112.748 1.00 19.35 56 GLU B N 1
ATOM 2561 C CA . GLU B 1 56 ? 21.620 27.256 112.206 1.00 19.40 56 GLU B CA 1
ATOM 2562 C C . GLU B 1 56 ? 21.618 27.096 110.686 1.00 17.73 56 GLU B C 1
ATOM 2563 O O . GLU B 1 56 ? 22.378 27.765 109.983 1.00 22.70 56 GLU B O 1
ATOM 2569 N N . ILE B 1 57 ? 20.748 26.229 110.160 1.00 19.90 57 ILE B N 1
ATOM 2570 C CA . ILE B 1 57 ? 20.779 25.930 108.734 1.00 19.06 57 ILE B CA 1
ATOM 2571 C C . ILE B 1 57 ? 20.322 27.134 107.918 1.00 18.98 57 ILE B C 1
ATOM 2572 O O . ILE B 1 57 ? 20.867 27.405 106.840 1.00 19.59 57 ILE B O 1
ATOM 2577 N N . MET B 1 58 ? 19.340 27.897 108.430 1.00 20.44 58 MET B N 1
ATOM 2578 C CA . MET B 1 58 ? 18.865 29.086 107.721 1.00 26.33 58 MET B CA 1
ATOM 2579 C C . MET B 1 58 ? 19.989 30.076 107.437 1.00 32.82 58 MET B C 1
ATOM 2580 O O . MET B 1 58 ? 19.945 30.789 106.426 1.00 28.88 58 MET B O 1
ATOM 2585 N N . SER B 1 59 ? 20.999 30.134 108.305 1.00 25.03 59 SER B N 1
ATOM 2586 C CA . SER B 1 59 ? 22.040 31.139 108.179 1.00 20.61 59 SER B CA 1
ATOM 2587 C C . SER B 1 59 ? 23.137 30.719 107.217 1.00 16.03 59 SER B C 1
ATOM 2588 O O . SER B 1 59 ? 24.109 31.459 107.059 1.00 25.89 59 SER B O 1
ATOM 2591 N N . MET B 1 60 ? 23.009 29.551 106.597 1.00 22.35 60 MET B N 1
ATOM 2592 C CA . MET B 1 60 ? 24.031 28.979 105.735 1.00 28.45 60 MET B CA 1
ATOM 2593 C C . MET B 1 60 ? 23.937 29.504 104.308 1.00 25.76 60 MET B C 1
ATOM 2594 O O . MET B 1 60 ? 22.880 29.930 103.843 1.00 25.53 60 MET B O 1
ATOM 2599 N N . GLU B 1 61 ? 25.074 29.487 103.623 1.00 30.19 61 GLU B N 1
ATOM 2600 C CA . GLU B 1 61 ? 25.173 29.921 102.235 1.00 23.83 61 GLU B CA 1
ATOM 2601 C C . GLU B 1 61 ? 24.934 28.744 101.286 1.00 27.28 61 GLU B C 1
ATOM 2602 O O . GLU B 1 61 ? 25.241 27.593 101.612 1.00 32.33 61 GLU B O 1
ATOM 2608 N N . SER B 1 62 ? 24.356 29.045 100.110 1.00 20.73 62 SER B N 1
ATOM 2609 C CA . SER B 1 62 ? 23.993 28.057 99.087 1.00 23.37 62 SER B CA 1
ATOM 2610 C C . SER B 1 62 ? 25.154 27.801 98.120 1.00 25.31 62 SER B C 1
ATOM 2611 O O . SER B 1 62 ? 25.908 28.717 97.792 1.00 19.83 62 SER B O 1
ATOM 2614 N N . ASP B 1 63 ? 25.273 26.553 97.653 1.00 19.77 63 ASP B N 1
ATOM 2615 C CA . ASP B 1 63 ? 26.280 26.161 96.664 1.00 21.72 63 ASP B CA 1
ATOM 2616 C C . ASP B 1 63 ? 25.831 24.878 95.960 1.00 22.63 63 ASP B C 1
ATOM 2617 O O . ASP B 1 63 ? 24.714 24.394 96.164 1.00 18.97 63 ASP B O 1
ATOM 2622 N N . GLU B 1 64 ? 26.696 24.357 95.071 1.00 19.98 64 GLU B N 1
ATOM 2623 C CA . GLU B 1 64 ? 26.307 23.226 94.222 1.00 21.53 64 GLU B CA 1
ATOM 2624 C C . GLU B 1 64 ? 26.007 21.943 94.993 1.00 21.28 64 GLU B C 1
ATOM 2625 O O . GLU B 1 64 ? 25.465 20.999 94.402 1.00 18.65 64 GLU B O 1
ATOM 2631 N N . ARG B 1 65 ? 26.355 21.873 96.276 1.00 16.93 65 ARG B N 1
ATOM 2632 C CA . ARG B 1 65 ? 26.015 20.722 97.105 1.00 19.05 65 ARG B CA 1
ATOM 2633 C C . ARG B 1 65 ? 24.640 20.846 97.752 1.00 16.56 65 ARG B C 1
ATOM 2634 O O . ARG B 1 65 ? 23.965 19.828 97.938 1.00 16.76 65 ARG B O 1
ATOM 2642 N N . LEU B 1 66 ? 24.227 22.059 98.120 1.00 16.87 66 LEU B N 1
ATOM 2643 C CA . LEU B 1 66 ? 22.958 22.248 98.833 1.00 16.83 66 LEU B CA 1
ATOM 2644 C C . LEU B 1 66 ? 22.474 23.677 98.645 1.00 17.11 66 LEU B C 1
ATOM 2645 O O . LEU B 1 66 ? 23.189 24.623 98.977 1.00 17.64 66 LEU B O 1
ATOM 2650 N N . MET B 1 67 ? 21.244 23.832 98.157 1.00 16.83 67 MET B N 1
ATOM 2651 C CA . MET B 1 67 ? 20.610 25.133 98.023 1.00 17.11 67 MET B CA 1
ATOM 2652 C C . MET B 1 67 ? 19.645 25.343 99.184 1.00 17.29 67 MET B C 1
ATOM 2653 O O . MET B 1 67 ? 18.817 24.473 99.460 1.00 19.65 67 MET B O 1
ATOM 2658 N N . VAL B 1 68 ? 19.753 26.498 99.849 1.00 17.87 68 VAL B N 1
ATOM 2659 C CA . VAL B 1 68 ? 18.904 26.848 100.989 1.00 18.18 68 VAL B CA 1
ATOM 2660 C C . VAL B 1 68 ? 17.852 27.837 100.503 1.00 18.27 68 VAL B C 1
ATOM 2661 O O . VAL B 1 68 ? 18.182 28.813 99.822 1.00 19.80 68 VAL B O 1
ATOM 2665 N N . CYS B 1 69 ? 16.581 27.592 100.830 1.00 19.25 69 CYS B N 1
ATOM 2666 C CA . CYS B 1 69 ? 15.503 28.390 100.266 1.00 18.15 69 CYS B CA 1
ATOM 2667 C C . CYS B 1 69 ? 14.754 29.164 101.348 1.00 18.69 69 CYS B C 1
ATOM 2668 O O . CYS B 1 69 ? 14.618 28.712 102.487 1.00 19.08 69 CYS B O 1
ATOM 2671 N N . LEU B 1 70 ? 14.272 30.339 100.971 1.00 19.03 70 LEU B N 1
ATOM 2672 C CA . LEU B 1 70 ? 13.450 31.198 101.808 1.00 21.94 70 LEU B CA 1
ATOM 2673 C C . LEU B 1 70 ? 12.207 31.549 101.015 1.00 19.43 70 LEU B C 1
ATOM 2674 O O . LEU B 1 70 ? 12.218 31.487 99.777 1.00 19.39 70 LEU B O 1
ATOM 2679 N N . PRO B 1 71 ? 11.119 31.945 101.678 1.00 19.74 71 PRO B N 1
ATOM 2680 C CA . PRO B 1 71 ? 9.929 32.370 100.931 1.00 19.70 71 PRO B CA 1
ATOM 2681 C C . PRO B 1 71 ? 10.224 33.623 100.117 1.00 20.10 71 PRO B C 1
ATOM 2682 O O . PRO B 1 71 ? 10.807 34.588 100.618 1.00 22.95 71 PRO B O 1
ATOM 2686 N N . ASP B 1 72 ? 9.800 33.604 98.851 1.00 20.87 72 ASP B N 1
ATOM 2687 C CA . ASP B 1 72 ? 10.041 34.705 97.915 1.00 23.63 72 ASP B CA 1
ATOM 2688 C C . ASP B 1 72 ? 9.005 35.805 98.160 1.00 28.59 72 ASP B C 1
ATOM 2689 O O . ASP B 1 72 ? 8.088 36.046 97.370 1.00 25.27 72 ASP B O 1
ATOM 2694 N N . VAL B 1 73 ? 9.175 36.496 99.291 1.00 24.44 73 VAL B N 1
ATOM 2695 C CA . VAL B 1 73 ? 8.176 37.427 99.794 1.00 24.27 73 VAL B CA 1
ATOM 2696 C C . VAL B 1 73 ? 8.742 38.806 100.082 1.00 23.85 73 VAL B C 1
ATOM 2697 O O . VAL B 1 73 ? 7.992 39.705 100.468 1.00 25.28 73 VAL B O 1
ATOM 2701 N N . PHE B 1 74 ? 10.048 38.997 99.946 1.00 25.92 74 PHE B N 1
ATOM 2702 C CA . PHE B 1 74 ? 10.672 40.274 100.241 1.00 29.67 74 PHE B CA 1
ATOM 2703 C C . PHE B 1 74 ? 10.507 41.287 99.117 1.00 33.30 74 PHE B C 1
ATOM 2704 O O . PHE B 1 74 ? 10.971 42.423 99.256 1.00 40.61 74 PHE B O 1
ATOM 2712 N N . THR B 1 75 ? 9.827 40.916 98.034 1.00 31.75 75 THR B N 1
ATOM 2713 C CA . THR B 1 75 ? 9.546 41.831 96.936 1.00 39.26 75 THR B CA 1
ATOM 2714 C C . THR B 1 75 ? 8.355 41.307 96.145 1.00 40.85 75 THR B C 1
ATOM 2715 O O . THR B 1 75 ? 7.922 40.166 96.320 1.00 42.96 75 THR B O 1
ATOM 2719 N N . GLY B 1 76 ? 7.828 42.171 95.278 1.00 38.09 76 GLY B N 1
ATOM 2720 C CA . GLY B 1 76 ? 6.834 41.807 94.287 1.00 34.96 76 GLY B CA 1
ATOM 2721 C C . GLY B 1 76 ? 5.720 40.903 94.767 1.00 33.95 76 GLY B C 1
ATOM 2722 O O . GLY B 1 76 ? 5.451 39.865 94.152 1.00 27.74 76 GLY B O 1
ATOM 2723 N N . LEU B 1 77 ? 5.066 41.291 95.865 1.00 36.01 77 LEU B N 1
ATOM 2724 C CA . LEU B 1 77 ? 3.981 40.491 96.416 1.00 31.70 77 LEU B CA 1
ATOM 2725 C C . LEU B 1 77 ? 2.756 40.452 95.506 1.00 33.15 77 LEU B C 1
ATOM 2726 O O . LEU B 1 77 ? 1.894 39.589 95.695 1.00 28.89 77 LEU B O 1
ATOM 2731 N N . GLU B 1 78 ? 2.662 41.350 94.519 1.00 32.24 78 GLU B N 1
ATOM 2732 C CA . GLU B 1 78 ? 1.576 41.297 93.543 1.00 40.39 78 GLU B CA 1
ATOM 2733 C C . GLU B 1 78 ? 1.545 39.988 92.764 1.00 37.04 78 GLU B C 1
ATOM 2734 O O . GLU B 1 78 ? 0.554 39.722 92.077 1.00 38.76 78 GLU B O 1
ATOM 2740 N N . ARG B 1 79 ? 2.604 39.174 92.840 1.00 33.21 79 ARG B N 1
ATOM 2741 C CA . ARG B 1 79 ? 2.600 37.878 92.173 1.00 27.96 79 ARG B CA 1
ATOM 2742 C C . ARG B 1 79 ? 1.642 36.892 92.831 1.00 26.84 79 ARG B C 1
ATOM 2743 O O . ARG B 1 79 ? 1.311 35.870 92.223 1.00 29.59 79 ARG B O 1
ATOM 2751 N N . TYR B 1 80 ? 1.177 37.171 94.044 1.00 23.84 80 TYR B N 1
ATOM 2752 C CA . TYR B 1 80 ? 0.474 36.169 94.830 1.00 21.81 80 TYR B CA 1
ATOM 2753 C C . TYR B 1 80 ? -0.987 36.546 95.019 1.00 21.68 80 TYR B C 1
ATOM 2754 O O . TYR B 1 80 ? -1.389 37.695 94.824 1.00 23.09 80 TYR B O 1
ATOM 2763 N N . SER B 1 81 ? -1.765 35.542 95.422 1.00 25.74 81 SER B N 1
ATOM 2764 C CA . SER B 1 81 ? -3.184 35.689 95.696 1.00 33.12 81 SER B CA 1
ATOM 2765 C C . SER B 1 81 ? -3.415 36.720 96.797 1.00 31.90 81 SER B C 1
ATOM 2766 O O . SER B 1 81 ? -2.541 36.994 97.621 1.00 25.18 81 SER B O 1
ATOM 2769 N N . ILE B 1 82 ? -4.613 37.306 96.800 1.00 28.14 82 ILE B N 1
ATOM 2770 C CA . ILE B 1 82 ? -4.887 38.364 97.766 1.00 23.70 82 ILE B CA 1
ATOM 2771 C C . ILE B 1 82 ? -4.764 37.830 99.190 1.00 30.39 82 ILE B C 1
ATOM 2772 O O . ILE B 1 82 ? -4.258 38.522 100.078 1.00 27.45 82 ILE B O 1
ATOM 2777 N N . ASP B 1 83 ? -5.173 36.575 99.416 1.00 28.78 83 ASP B N 1
ATOM 2778 C CA . ASP B 1 83 ? -5.010 35.956 100.728 1.00 29.04 83 ASP B CA 1
ATOM 2779 C C . ASP B 1 83 ? -3.540 35.770 101.078 1.00 28.60 83 ASP B C 1
ATOM 2780 O O . ASP B 1 83 ? -3.139 35.990 102.229 1.00 27.02 83 ASP B O 1
ATOM 2785 N N . ALA B 1 84 ? -2.724 35.335 100.112 1.00 22.19 84 ALA B N 1
ATOM 2786 C CA . ALA B 1 84 ? -1.301 35.166 100.386 1.00 29.56 84 ALA B CA 1
ATOM 2787 C C . ALA B 1 84 ? -0.643 36.507 100.674 1.00 31.46 84 ALA B C 1
ATOM 2788 O O . ALA B 1 84 ? 0.122 36.632 101.635 1.00 36.44 84 ALA B O 1
ATOM 2790 N N . GLN B 1 85 ? -0.948 37.527 99.864 1.00 34.78 85 GLN B N 1
ATOM 2791 C CA . GLN B 1 85 ? -0.406 38.858 100.118 1.00 33.59 85 GLN B CA 1
ATOM 2792 C C . GLN B 1 85 ? -0.772 39.351 101.508 1.00 24.11 85 GLN B C 1
ATOM 2793 O O . GLN B 1 85 ? 0.069 39.921 102.212 1.00 24.80 85 GLN B O 1
ATOM 2799 N N . ASN B 1 86 ? -2.023 39.156 101.920 1.00 24.30 86 ASN B N 1
ATOM 2800 C CA . ASN B 1 86 ? -2.423 39.623 103.240 1.00 29.70 86 ASN B CA 1
ATOM 2801 C C . ASN B 1 86 ? -1.641 38.902 104.336 1.00 25.73 86 ASN B C 1
ATOM 2802 O O . ASN B 1 86 ? -1.261 39.514 105.341 1.00 26.65 86 ASN B O 1
ATOM 2807 N N . PHE B 1 87 ? -1.357 37.611 104.143 1.00 24.01 87 PHE B N 1
ATOM 2808 C CA . PHE B 1 87 ? -0.641 36.859 105.166 1.00 23.87 87 PHE B CA 1
ATOM 2809 C C . PHE B 1 87 ? 0.796 37.354 105.321 1.00 23.97 87 PHE B C 1
ATOM 2810 O O . PHE B 1 87 ? 1.241 37.651 106.437 1.00 24.50 87 PHE B O 1
ATOM 2818 N N . TRP B 1 88 ? 1.545 37.440 104.214 1.00 23.55 88 TRP B N 1
ATOM 2819 C CA . TRP B 1 88 ? 2.948 37.838 104.311 1.00 23.68 88 TRP B CA 1
ATOM 2820 C C . TRP B 1 88 ? 3.087 39.300 104.711 1.00 24.65 88 TRP B C 1
ATOM 2821 O O . TRP B 1 88 ? 3.903 39.639 105.579 1.00 27.34 88 TRP B O 1
ATOM 2832 N N . SER B 1 89 ? 2.291 40.177 104.100 1.00 29.15 89 SER B N 1
ATOM 2833 C CA . SER B 1 89 ? 2.507 41.614 104.224 1.00 36.10 89 SER B CA 1
ATOM 2834 C C . SER B 1 89 ? 1.870 42.209 105.465 1.00 36.07 89 SER B C 1
ATOM 2835 O O . SER B 1 89 ? 2.291 43.285 105.900 1.00 34.59 89 SER B O 1
ATOM 2838 N N . LEU B 1 90 ? 0.860 41.553 106.030 1.00 34.72 90 LEU B N 1
ATOM 2839 C CA . LEU B 1 90 ? 0.171 42.068 107.204 1.00 32.31 90 LEU B CA 1
ATOM 2840 C C . LEU B 1 90 ? 0.298 41.182 108.433 1.00 29.91 90 LEU B C 1
ATOM 2841 O O . LEU B 1 90 ? -0.095 41.612 109.518 1.00 36.53 90 LEU B O 1
ATOM 2846 N N . ASN B 1 91 ? 0.828 39.968 108.310 1.00 29.69 91 ASN B N 1
ATOM 2847 C CA . ASN B 1 91 ? 0.897 39.070 109.453 1.00 32.42 91 ASN B CA 1
ATOM 2848 C C . ASN B 1 91 ? 2.322 38.610 109.729 1.00 39.28 91 ASN B C 1
ATOM 2849 O O . ASN B 1 91 ? 2.866 38.905 110.796 1.00 42.29 91 ASN B O 1
ATOM 2854 N N . HIS B 1 92 ? 2.954 37.924 108.778 1.00 37.71 92 HIS B N 1
ATOM 2855 C CA . HIS B 1 92 ? 4.226 37.256 109.033 1.00 28.84 92 HIS B CA 1
ATOM 2856 C C . HIS B 1 92 ? 5.387 38.246 109.091 1.00 31.40 92 HIS B C 1
ATOM 2857 O O . HIS B 1 92 ? 6.115 38.306 110.090 1.00 31.43 92 HIS B O 1
ATOM 2864 N N . LEU B 1 93 ? 5.581 39.028 108.027 1.00 29.83 93 LEU B N 1
ATOM 2865 C CA . LEU B 1 93 ? 6.733 39.924 107.981 1.00 29.37 93 LEU B CA 1
ATOM 2866 C C . LEU B 1 93 ? 6.697 41.014 109.048 1.00 27.57 93 LEU B C 1
ATOM 2867 O O . LEU B 1 93 ? 7.763 41.304 109.619 1.00 28.13 93 LEU B O 1
ATOM 2872 N N . PRO B 1 94 ? 5.557 41.637 109.376 1.00 29.78 94 PRO B N 1
ATOM 2873 C CA . PRO B 1 94 ? 5.538 42.519 110.555 1.00 37.73 94 PRO B CA 1
ATOM 2874 C C . PRO B 1 94 ? 6.141 41.867 111.790 1.00 41.67 94 PRO B C 1
ATOM 2875 O O . PRO B 1 94 ? 6.935 42.495 112.504 1.00 41.41 94 PRO B O 1
ATOM 2879 N N . HIS B 1 95 ? 5.820 40.596 112.029 1.00 33.47 95 HIS B N 1
ATOM 2880 C CA . HIS B 1 95 ? 6.370 39.893 113.181 1.00 34.98 95 HIS B CA 1
ATOM 2881 C C . HIS B 1 95 ? 7.862 39.623 113.004 1.00 37.50 95 HIS B C 1
ATOM 2882 O O . HIS B 1 95 ? 8.676 39.945 113.881 1.00 29.66 95 HIS B O 1
ATOM 2889 N N . PHE B 1 96 ? 8.243 39.035 111.866 1.00 40.58 96 PHE B N 1
ATOM 2890 C CA . PHE B 1 96 ? 9.516 38.331 111.763 1.00 42.95 96 PHE B CA 1
ATOM 2891 C C . PHE B 1 96 ? 10.495 38.895 110.735 1.00 36.17 96 PHE B C 1
ATOM 2892 O O . PHE B 1 96 ? 11.543 38.277 110.514 1.00 37.65 96 PHE B O 1
ATOM 2900 N N . LEU B 1 97 ? 10.206 40.041 110.106 1.00 32.90 97 LEU B N 1
ATOM 2901 C CA . LEU B 1 97 ? 11.116 40.548 109.078 1.00 34.77 97 LEU B CA 1
ATOM 2902 C C . LEU B 1 97 ? 12.492 40.853 109.659 1.00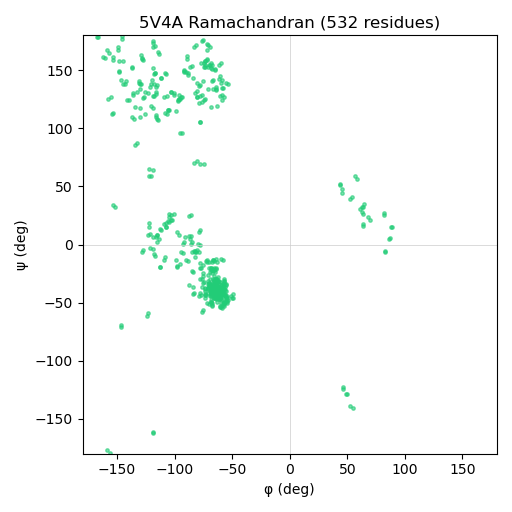 36.74 97 LEU B C 1
ATOM 2903 O O . LEU B 1 97 ? 13.517 40.537 109.042 1.00 39.65 97 LEU B O 1
ATOM 2908 N N . GLU B 1 98 ? 12.540 41.456 110.850 1.00 32.97 98 GLU B N 1
ATOM 2909 C CA . GLU B 1 98 ? 13.830 41.740 111.458 1.00 36.25 98 GLU B CA 1
ATOM 2910 C C . GLU B 1 98 ? 14.550 40.461 111.861 1.00 38.42 98 GLU B C 1
ATOM 2911 O O . GLU B 1 98 ? 15.778 40.468 111.980 1.00 40.53 98 GLU B O 1
ATOM 2917 N N . LYS B 1 99 ? 13.814 39.358 112.041 1.00 37.13 99 LYS B N 1
ATOM 2918 C CA . LYS B 1 99 ? 14.451 38.066 112.280 1.00 35.69 99 LYS B CA 1
ATOM 2919 C C . LYS B 1 99 ? 15.071 37.517 110.999 1.00 35.87 99 LYS B C 1
ATOM 2920 O O . LYS B 1 99 ? 16.200 37.012 111.016 1.00 41.28 99 LYS B O 1
ATOM 2926 N N . TYR B 1 100 ? 14.349 37.613 109.878 1.00 31.06 100 TYR B N 1
ATOM 2927 C CA . TYR B 1 100 ? 14.915 37.215 108.595 1.00 25.81 100 TYR B CA 1
ATOM 2928 C C . TYR B 1 100 ? 16.183 38.005 108.298 1.00 28.58 100 TYR B C 1
ATOM 2929 O O . TYR B 1 100 ? 17.237 37.427 108.012 1.00 29.57 100 TYR B O 1
ATOM 2938 N N . LYS B 1 101 ? 16.108 39.334 108.416 1.00 35.05 101 LYS B N 1
ATOM 2939 C CA . LYS B 1 101 ? 17.249 40.179 108.081 1.00 32.22 101 LYS B CA 1
ATOM 2940 C C . LYS B 1 101 ? 18.443 39.910 108.986 1.00 39.69 101 LYS B C 1
ATOM 2941 O O . LYS B 1 101 ? 19.592 40.050 108.551 1.00 37.77 101 LYS B O 1
ATOM 2947 N N . ASN B 1 102 ? 18.196 39.495 110.229 1.00 42.38 102 ASN B N 1
ATOM 2948 C CA . ASN B 1 102 ? 19.285 39.239 111.163 1.00 40.14 102 ASN B CA 1
ATOM 2949 C C . ASN B 1 102 ? 19.957 37.896 110.903 1.00 31.68 102 ASN B C 1
ATOM 2950 O O . ASN B 1 102 ? 21.188 37.810 110.884 1.00 39.51 102 ASN B O 1
ATOM 2955 N N . ILE B 1 103 ? 19.168 36.847 110.676 1.00 28.75 103 ILE B N 1
ATOM 2956 C CA . ILE B 1 103 ? 19.710 35.500 110.541 1.00 28.79 103 ILE B CA 1
ATOM 2957 C C . ILE B 1 103 ? 20.210 35.238 109.125 1.00 30.77 103 ILE B C 1
ATOM 2958 O O . ILE B 1 103 ? 21.283 34.658 108.938 1.00 31.72 103 ILE B O 1
ATOM 2963 N N . CYS B 1 104 ? 19.464 35.676 108.110 1.00 27.79 104 CYS B N 1
ATOM 2964 C CA . CYS B 1 104 ? 19.714 35.267 106.727 1.00 28.01 104 CYS B CA 1
ATOM 2965 C C . CYS B 1 104 ? 20.614 36.294 106.056 1.00 33.01 104 CYS B C 1
ATOM 2966 O O . CYS B 1 104 ? 20.146 37.312 105.540 1.00 38.60 104 CYS B O 1
ATOM 2969 N N . ARG B 1 105 ? 21.916 36.020 106.049 1.00 34.30 105 ARG B N 1
ATOM 2970 C CA . ARG B 1 105 ? 22.888 36.960 105.508 1.00 36.05 105 ARG B CA 1
ATOM 2971 C C . ARG B 1 105 ? 23.717 36.355 104.383 1.00 35.97 105 ARG B C 1
ATOM 2972 O O . ARG B 1 105 ? 24.796 36.868 104.077 1.00 33.98 105 ARG B O 1
ATOM 2980 N N . ALA B 1 106 ? 23.250 35.265 103.776 1.00 28.89 106 ALA B N 1
ATOM 2981 C CA . ALA B 1 106 ? 23.936 34.716 102.620 1.00 30.23 106 ALA B CA 1
ATOM 2982 C C . ALA B 1 106 ? 23.700 35.610 101.406 1.00 27.20 106 ALA B C 1
ATOM 2983 O O . ALA B 1 106 ? 22.733 36.377 101.365 1.00 33.56 106 ALA B O 1
ATOM 2985 N N . PRO B 1 107 ? 24.580 35.537 100.404 1.00 30.54 107 PRO B N 1
ATOM 2986 C CA . PRO B 1 107 ? 24.347 36.320 99.181 1.00 27.54 107 PRO B CA 1
ATOM 2987 C C . PRO B 1 107 ? 23.007 36.037 98.531 1.00 27.16 107 PRO B C 1
ATOM 2988 O O . PRO B 1 107 ? 22.331 36.979 98.110 1.00 33.71 107 PRO B O 1
ATOM 2992 N N . TRP B 1 108 ? 22.592 34.775 98.453 1.00 26.54 108 TRP B N 1
ATOM 2993 C CA . TRP B 1 108 ? 21.357 34.435 97.759 1.00 29.21 108 TRP B CA 1
ATOM 2994 C C . TRP B 1 108 ? 20.771 33.157 98.333 1.00 25.24 108 TRP B C 1
ATOM 2995 O O . TRP B 1 108 ? 21.473 32.345 98.937 1.00 20.39 108 TRP B O 1
ATOM 3006 N N . TYR B 1 109 ? 19.466 32.982 98.102 1.00 23.48 109 TYR B N 1
ATOM 3007 C CA . TYR B 1 109 ? 18.712 31.815 98.531 1.00 19.38 109 TYR B CA 1
ATOM 3008 C C . TYR B 1 109 ? 17.803 31.380 97.391 1.00 15.25 109 TYR B C 1
ATOM 3009 O O . TYR B 1 109 ? 17.407 32.202 96.563 1.00 19.35 109 TYR B O 1
ATOM 3018 N N . GLY B 1 110 ? 17.473 30.089 97.361 1.00 14.86 110 GLY B N 1
ATOM 3019 C CA . GLY B 1 110 ? 16.432 29.595 96.483 1.00 22.38 110 GLY B CA 1
ATOM 3020 C C . GLY B 1 110 ? 15.052 29.943 97.024 1.00 17.58 110 GLY B C 1
ATOM 3021 O O . GLY B 1 110 ? 14.896 30.494 98.116 1.00 14.56 110 GLY B O 1
ATOM 3022 N N . SER B 1 111 ? 14.031 29.615 96.233 1.00 16.56 111 SER B N 1
ATOM 3023 C CA . SER B 1 111 ? 12.649 29.917 96.603 1.00 13.76 111 SER B CA 1
ATOM 3024 C C . SER B 1 111 ? 12.019 28.710 97.278 1.00 13.62 111 SER B C 1
ATOM 3025 O O . SER B 1 111 ? 12.029 27.609 96.724 1.00 13.35 111 SER B O 1
ATOM 3028 N N . THR B 1 112 ? 11.483 28.925 98.485 1.00 13.95 112 THR B N 1
ATOM 3029 C CA . THR B 1 112 ? 10.764 27.871 99.189 1.00 14.81 112 THR B CA 1
ATOM 3030 C C . THR B 1 112 ? 9.506 27.455 98.429 1.00 17.03 112 THR B C 1
ATOM 3031 O O . THR B 1 112 ? 9.059 26.305 98.546 1.00 13.59 112 THR B O 1
ATOM 3035 N N . PHE B 1 113 ? 9.018 28.318 97.544 1.00 18.07 113 PHE B N 1
ATOM 3036 C CA . PHE B 1 113 ? 7.829 28.063 96.734 1.00 20.43 113 PHE B CA 1
ATOM 3037 C C . PHE B 1 113 ? 8.085 27.152 95.528 1.00 19.99 113 PHE B C 1
ATOM 3038 O O . PHE B 1 113 ? 7.199 27.024 94.667 1.00 15.93 113 PHE B O 1
ATOM 3046 N N . ILE B 1 114 ? 9.248 26.499 95.430 1.00 16.93 114 ILE B N 1
ATOM 3047 C CA . ILE B 1 114 ? 9.352 25.435 94.438 1.00 17.47 114 ILE B CA 1
ATOM 3048 C C . ILE B 1 114 ? 8.451 24.265 94.828 1.00 16.24 114 ILE B C 1
ATOM 3049 O O . ILE B 1 114 ? 8.094 23.450 93.980 1.00 14.21 114 ILE B O 1
ATOM 3054 N N . SER B 1 115 ? 8.138 24.114 96.118 1.00 13.52 115 SER B N 1
ATOM 3055 C CA . SER B 1 115 ? 7.125 23.165 96.577 1.00 13.14 115 SER B CA 1
ATOM 3056 C C . SER B 1 115 ? 5.690 23.658 96.382 1.00 14.58 115 SER B C 1
ATOM 3057 O O . SER B 1 115 ? 4.765 22.849 96.456 1.00 13.35 115 SER B O 1
ATOM 3060 N N . ARG B 1 116 ? 5.486 24.969 96.237 1.00 13.62 116 ARG B N 1
ATOM 3061 C CA . ARG B 1 116 ? 4.173 25.618 96.290 1.00 16.59 116 ARG B CA 1
ATOM 3062 C C . ARG B 1 116 ? 3.925 26.369 94.982 1.00 18.06 116 ARG B C 1
ATOM 3063 O O . ARG B 1 116 ? 3.888 27.609 94.971 1.00 18.53 116 ARG B O 1
ATOM 3071 N N . PRO B 1 117 ? 3.815 25.666 93.848 1.00 13.52 117 PRO B N 1
ATOM 3072 C CA . PRO B 1 117 ? 3.893 26.378 92.570 1.00 17.18 117 PRO B CA 1
ATOM 3073 C C . PRO B 1 117 ? 2.559 26.610 91.872 1.00 14.87 117 PRO B C 1
ATOM 3074 O O . PRO B 1 117 ? 2.569 26.795 90.654 1.00 13.96 117 PRO B O 1
ATOM 3078 N N . TYR B 1 118 ? 1.436 26.657 92.598 1.00 13.64 118 TYR B N 1
ATOM 3079 C CA . TYR B 1 118 ? 0.125 26.780 91.957 1.00 17.82 118 TYR B CA 1
ATOM 3080 C C . TYR B 1 118 ? -0.902 27.598 92.756 1.00 17.52 118 TYR B C 1
ATOM 3081 O O . TYR B 1 118 ? -1.287 28.698 92.341 1.00 17.07 118 TYR B O 1
ATOM 3090 N N . ILE B 1 119 ? -1.370 27.080 93.891 1.00 14.73 119 ILE B N 1
ATOM 3091 C CA . ILE B 1 119 ? -2.649 27.565 94.423 1.00 24.04 119 ILE B CA 1
ATOM 3092 C C . ILE B 1 119 ? -2.585 29.051 94.782 1.00 23.72 119 ILE B C 1
ATOM 3093 O O . ILE B 1 119 ? -3.534 29.801 94.523 1.00 21.22 119 ILE B O 1
ATOM 3098 N N . ASP B 1 120 ? -1.453 29.522 95.309 1.00 21.48 120 ASP B N 1
ATOM 3099 C CA . ASP B 1 120 ? -1.335 30.916 95.720 1.00 19.25 120 ASP B CA 1
ATOM 3100 C C . ASP B 1 120 ? -0.645 31.806 94.688 1.00 18.91 120 ASP B C 1
ATOM 3101 O O . ASP B 1 120 ? -0.288 32.945 95.011 1.00 20.03 120 ASP B O 1
ATOM 3106 N N . LEU B 1 121 ? -0.433 31.316 93.473 1.00 17.51 121 LEU B N 1
ATOM 3107 C CA . LEU B 1 121 ? 0.060 32.160 92.394 1.00 20.78 121 LEU B CA 1
ATOM 3108 C C . LEU B 1 121 ? -1.107 32.952 91.821 1.00 25.42 121 LEU B C 1
ATOM 3109 O O . LEU B 1 121 ? -2.181 32.396 91.569 1.00 20.84 121 LEU B O 1
ATOM 3114 N N . GLU B 1 122 ? -0.918 34.259 91.650 1.00 28.81 122 GLU B N 1
ATOM 3115 C CA . GLU B 1 122 ? -1.977 35.053 91.039 1.00 29.73 122 GLU B CA 1
ATOM 3116 C C . GLU B 1 122 ? -2.234 34.589 89.607 1.00 25.15 122 GLU B C 1
ATOM 3117 O O . GLU B 1 122 ? -3.386 34.395 89.194 1.00 28.97 122 GLU B O 1
ATOM 3123 N N . ASP B 1 123 ? -1.167 34.393 88.838 1.00 21.13 123 ASP B N 1
ATOM 3124 C CA . ASP B 1 123 ? -1.267 33.937 87.455 1.00 24.26 123 ASP B CA 1
ATOM 3125 C C . ASP B 1 123 ? -0.779 32.491 87.393 1.00 24.45 123 ASP B C 1
ATOM 3126 O O . ASP B 1 123 ? 0.407 32.216 87.610 1.00 25.88 123 ASP B O 1
ATOM 3131 N N . LYS B 1 124 ? -1.694 31.568 87.095 1.00 23.16 124 LYS B N 1
ATOM 3132 C CA . LYS B 1 124 ? -1.365 30.153 87.139 1.00 21.18 124 LYS B CA 1
ATOM 3133 C C . LYS B 1 124 ? -0.898 29.592 85.796 1.00 19.80 124 LYS B C 1
ATOM 3134 O O . LYS B 1 124 ? -0.569 28.404 85.727 1.00 16.23 124 LYS B O 1
ATOM 3140 N N . THR B 1 125 ? -0.821 30.421 84.751 1.00 19.35 125 THR B N 1
ATOM 3141 C CA . THR B 1 125 ? -0.304 29.987 83.449 1.00 17.38 125 THR B CA 1
ATOM 3142 C C . THR B 1 125 ? 1.031 29.243 83.518 1.00 18.66 125 THR B C 1
ATOM 3143 O O . THR B 1 125 ? 1.138 28.179 82.888 1.00 20.05 125 THR B O 1
ATOM 3147 N N . PRO B 1 126 ? 2.048 29.692 84.252 1.00 25.00 126 PRO B N 1
ATOM 3148 C CA . PRO B 1 126 ? 3.340 28.985 84.217 1.00 16.63 126 PRO B CA 1
ATOM 3149 C C . PRO B 1 126 ? 3.411 27.741 85.094 1.00 16.62 126 PRO B C 1
ATOM 3150 O O . PRO B 1 126 ? 4.427 27.039 85.055 1.00 16.49 126 PRO B O 1
ATOM 3154 N N . SER B 1 127 ? 2.369 27.436 85.876 1.00 19.66 127 SER B N 1
ATOM 3155 C CA . SER B 1 127 ? 2.436 26.308 86.800 1.00 15.55 127 SER B CA 1
ATOM 3156 C C . SER B 1 127 ? 2.753 25.001 86.082 1.00 16.45 127 SER B C 1
ATOM 3157 O O . SER B 1 127 ? 3.487 24.159 86.609 1.00 16.96 127 SER B O 1
ATOM 3160 N N . VAL B 1 128 ? 2.192 24.797 84.884 1.00 15.44 128 VAL B N 1
ATOM 3161 C CA . VAL B 1 128 ? 2.462 23.561 84.157 1.00 15.25 128 VAL B CA 1
ATOM 3162 C C . VAL B 1 128 ? 3.966 23.376 83.952 1.00 16.24 128 VAL B C 1
ATOM 3163 O O . VAL B 1 128 ? 4.470 22.249 83.984 1.00 14.91 128 VAL B O 1
ATOM 3167 N N . GLY B 1 129 ? 4.693 24.470 83.715 1.00 15.41 129 GLY B N 1
ATOM 3168 C CA . GLY B 1 129 ? 6.123 24.367 83.458 1.00 15.40 129 GLY B CA 1
ATOM 3169 C C . GLY B 1 129 ? 6.913 24.094 84.717 1.00 15.12 129 GLY B C 1
ATOM 3170 O O . GLY B 1 129 ? 7.935 23.393 84.669 1.00 14.98 129 GLY B O 1
ATOM 3171 N N . TYR B 1 130 ? 6.452 24.631 85.851 1.00 15.08 130 TYR B N 1
ATOM 3172 C CA . TYR B 1 130 ? 7.098 24.345 87.131 1.00 14.85 130 TYR B CA 1
ATOM 3173 C C . TYR B 1 130 ? 6.999 22.861 87.453 1.00 18.95 130 TYR B C 1
ATOM 3174 O O . TYR B 1 130 ? 8.006 22.216 87.752 1.00 15.75 130 TYR B O 1
ATOM 3183 N N . PHE B 1 131 ? 5.794 22.285 87.344 1.00 14.41 131 PHE B N 1
ATOM 3184 C CA . PHE B 1 131 ? 5.651 20.860 87.632 1.00 14.13 131 PHE B CA 1
ATOM 3185 C C . PHE B 1 131 ? 6.425 20.005 86.644 1.00 18.04 131 PHE B C 1
ATOM 3186 O O . PHE B 1 131 ? 6.913 18.932 87.012 1.00 15.20 131 PHE B O 1
ATOM 3194 N N . ALA B 1 132 ? 6.543 20.449 85.387 1.00 14.39 132 ALA B N 1
ATOM 3195 C CA . ALA B 1 132 ? 7.324 19.692 84.424 1.00 17.75 132 ALA B CA 1
ATOM 3196 C C . ALA B 1 132 ? 8.799 19.642 84.828 1.00 20.62 132 ALA B C 1
ATOM 3197 O O . ALA B 1 132 ? 9.432 18.581 84.777 1.00 18.73 132 ALA B O 1
ATOM 3199 N N . LYS B 1 133 ? 9.364 20.779 85.238 1.00 17.24 133 LYS B N 1
ATOM 3200 C CA . LYS B 1 133 ? 10.770 20.793 85.643 1.00 16.03 133 LYS B CA 1
ATOM 3201 C C . LYS B 1 133 ? 10.985 20.057 86.966 1.00 14.17 133 LYS B C 1
ATOM 3202 O O . LYS B 1 133 ? 12.030 19.430 87.154 1.00 18.49 133 LYS B O 1
ATOM 3208 N N . LEU B 1 134 ? 10.003 20.099 87.876 1.00 15.01 134 LEU B N 1
ATOM 3209 C CA . LEU B 1 134 ? 10.094 19.297 89.095 1.00 13.78 134 LEU B CA 1
ATOM 3210 C C . LEU B 1 134 ? 10.152 17.808 88.762 1.00 14.38 134 LEU B C 1
ATOM 3211 O O . LEU B 1 134 ? 10.996 17.074 89.290 1.00 13.66 134 LEU B O 1
ATOM 3216 N N . LYS B 1 135 ? 9.272 17.348 87.862 1.00 17.38 135 LYS B N 1
ATOM 3217 C CA . LYS B 1 135 ? 9.247 15.936 87.494 1.00 13.60 135 LYS B CA 1
ATOM 3218 C C . LYS B 1 135 ? 10.571 15.504 86.877 1.00 14.18 135 LYS B C 1
ATOM 3219 O O . LYS B 1 135 ? 10.980 14.345 87.016 1.00 13.65 135 LYS B O 1
ATOM 3225 N N . GLN B 1 136 ? 11.251 16.422 86.191 1.00 19.30 136 GLN B N 1
ATOM 3226 C CA . GLN B 1 136 ? 12.536 16.095 85.578 1.00 21.02 136 GLN B CA 1
ATOM 3227 C C . GLN B 1 136 ? 13.611 15.809 86.616 1.00 16.03 136 GLN B C 1
ATOM 3228 O O . GLN B 1 136 ? 14.614 15.157 86.294 1.00 21.60 136 GLN B O 1
ATOM 3234 N N . LEU B 1 137 ? 13.432 16.290 87.848 1.00 13.83 137 LEU B N 1
ATOM 3235 C CA . LEU B 1 137 ? 14.387 15.982 88.913 1.00 14.26 137 LEU B CA 1
ATOM 3236 C C . LEU B 1 137 ? 14.378 14.496 89.266 1.00 19.13 137 LEU B C 1
ATOM 3237 O O . LEU B 1 137 ? 15.429 13.940 89.615 1.00 17.71 137 LEU B O 1
ATOM 3242 N N . TRP B 1 138 ? 13.225 13.825 89.150 1.00 19.74 138 TRP B N 1
ATOM 3243 C CA . TRP B 1 138 ? 13.145 12.408 89.480 1.00 19.45 138 TRP B CA 1
ATOM 3244 C C . TRP B 1 138 ? 12.863 11.495 88.288 1.00 17.83 138 TRP B C 1
ATOM 3245 O O . TRP B 1 138 ? 12.732 10.280 88.481 1.00 14.67 138 TRP B O 1
ATOM 3256 N N . GLN B 1 139 ? 12.810 12.026 87.063 1.00 23.06 139 GLN B N 1
ATOM 3257 C CA . GLN B 1 139 ? 12.543 11.194 85.892 1.00 24.45 139 GLN B CA 1
ATOM 3258 C C . GLN B 1 139 ? 13.592 10.095 85.758 1.00 14.07 139 GLN B C 1
ATOM 3259 O O . GLN B 1 139 ? 14.793 10.376 85.700 1.00 18.41 139 GLN B O 1
ATOM 3265 N N . ASP B 1 140 ? 13.128 8.845 85.699 1.00 14.33 140 ASP B N 1
ATOM 3266 C CA . ASP B 1 140 ? 13.979 7.666 85.514 1.00 19.83 140 ASP B CA 1
ATOM 3267 C C . ASP B 1 140 ? 14.959 7.472 86.670 1.00 25.56 140 ASP B C 1
ATOM 3268 O O . ASP B 1 140 ? 16.049 6.929 86.482 1.00 24.45 140 ASP B O 1
ATOM 3273 N N . LYS B 1 141 ? 14.594 7.932 87.863 1.00 23.59 141 LYS B N 1
ATOM 3274 C CA . LYS B 1 141 ? 15.413 7.767 89.054 1.00 20.60 141 LYS B CA 1
ATOM 3275 C C . LYS B 1 141 ? 14.789 6.734 89.984 1.00 18.37 141 LYS B C 1
ATOM 3276 O O . LYS B 1 141 ? 13.568 6.620 90.077 1.00 15.41 141 LYS B O 1
ATOM 3282 N N . ASP B 1 142 ? 15.634 5.989 90.695 1.00 23.25 142 ASP B N 1
ATOM 3283 C CA . ASP B 1 142 ? 15.148 5.228 91.841 1.00 15.30 142 ASP B CA 1
ATOM 3284 C C . ASP B 1 142 ? 15.028 6.173 93.027 1.00 17.12 142 ASP B C 1
ATOM 3285 O O . ASP B 1 142 ? 15.980 6.895 93.347 1.00 15.74 142 ASP B O 1
ATOM 3290 N N . LEU B 1 143 ? 13.847 6.200 93.649 1.00 18.19 143 LEU B N 1
ATOM 3291 C CA . LEU B 1 143 ? 13.503 7.189 94.662 1.00 21.12 143 LEU B CA 1
ATOM 3292 C C . LEU B 1 143 ? 13.373 6.546 96.039 1.00 13.58 143 LEU B C 1
ATOM 3293 O O . LEU B 1 143 ? 12.901 5.411 96.163 1.00 14.02 143 LEU B O 1
ATOM 3298 N N . LEU B 1 144 ? 13.807 7.271 97.070 1.00 14.28 144 LEU B N 1
ATOM 3299 C CA . LEU B 1 144 ? 13.467 6.962 98.459 1.00 15.75 144 LEU B CA 1
ATOM 3300 C C . LEU B 1 144 ? 12.643 8.131 98.985 1.00 13.44 144 LEU B C 1
ATOM 3301 O O . LEU B 1 144 ? 13.157 9.246 99.114 1.00 16.12 144 LEU B O 1
ATOM 3306 N N . ILE B 1 145 ? 11.353 7.902 99.242 1.00 13.42 145 ILE B N 1
ATOM 3307 C CA . ILE B 1 145 ? 10.459 8.941 99.758 1.00 17.83 145 ILE B CA 1
ATOM 3308 C C . ILE B 1 145 ? 10.372 8.824 101.280 1.00 13.50 145 ILE B C 1
ATOM 3309 O O . ILE B 1 145 ? 10.034 7.760 101.810 1.00 15.82 145 ILE B O 1
ATOM 3314 N N . VAL B 1 146 ? 10.666 9.915 101.978 1.00 14.74 146 VAL B N 1
ATOM 3315 C CA . VAL B 1 146 ? 10.616 9.974 103.440 1.00 14.29 146 VAL B CA 1
ATOM 3316 C C . VAL B 1 146 ? 9.499 10.940 103.806 1.00 13.61 146 VAL B C 1
ATOM 3317 O O . VAL B 1 146 ? 9.624 12.158 103.644 1.00 14.36 146 VAL B O 1
ATOM 3321 N N . GLU B 1 147 ? 8.392 10.405 104.287 1.00 14.73 147 GLU B N 1
ATOM 3322 C CA . GLU B 1 147 ? 7.207 11.226 104.467 1.00 17.32 147 GLU B CA 1
ATOM 3323 C C . GLU B 1 147 ? 6.413 10.683 105.646 1.00 17.64 147 GLU B C 1
ATOM 3324 O O . GLU B 1 147 ? 6.630 9.559 106.103 1.00 22.06 147 GLU B O 1
ATOM 3330 N N . GLY B 1 148 ? 5.449 11.474 106.094 1.00 17.00 148 GLY B N 1
ATOM 3331 C CA . GLY B 1 148 ? 4.602 11.065 107.192 1.00 15.99 148 GLY B CA 1
ATOM 3332 C C . GLY B 1 148 ? 3.459 10.143 106.794 1.00 18.04 148 GLY B C 1
ATOM 3333 O O . GLY B 1 148 ? 3.169 9.912 105.619 1.00 14.29 148 GLY B O 1
ATOM 3334 N N . LEU B 1 149 ? 2.793 9.625 107.836 1.00 17.04 149 LEU B N 1
ATOM 3335 C CA . LEU B 1 149 ? 1.765 8.607 107.654 1.00 17.72 149 LEU B CA 1
ATOM 3336 C C . LEU B 1 149 ? 0.637 9.090 106.748 1.00 14.89 149 LEU B C 1
ATOM 3337 O O . LEU B 1 149 ? 0.104 8.310 105.954 1.00 14.89 149 LEU B O 1
ATOM 3342 N N . THR B 1 150 ? 0.235 10.357 106.869 1.00 17.80 150 THR B N 1
ATOM 3343 C CA . THR B 1 150 ? -0.881 10.861 106.067 1.00 20.79 150 THR B CA 1
ATOM 3344 C C . THR B 1 150 ? -0.450 11.545 104.775 1.00 20.05 150 THR B C 1
ATOM 3345 O O . THR B 1 150 ? -1.314 11.900 103.966 1.00 18.85 150 THR B O 1
ATOM 3349 N N . SER B 1 151 ? 0.849 11.750 104.555 1.00 18.20 151 SER B N 1
ATOM 3350 C CA . SER B 1 151 ? 1.297 12.476 103.367 1.00 14.08 151 SER B CA 1
ATOM 3351 C C . SER B 1 151 ? 0.814 11.828 102.068 1.00 16.61 151 SER B C 1
ATOM 3352 O O . SER B 1 151 ? 0.249 12.508 101.211 1.00 13.97 151 SER B O 1
ATOM 3355 N N . ARG B 1 152 ? 1.071 10.530 101.891 1.00 15.90 152 ARG B N 1
ATOM 3356 C CA . ARG B 1 152 ? 0.690 9.765 100.705 1.00 16.75 152 ARG B CA 1
ATOM 3357 C C . ARG B 1 152 ? 1.014 10.507 99.397 1.00 13.75 152 ARG B C 1
ATOM 3358 O O . ARG B 1 152 ? 0.190 10.609 98.490 1.00 15.12 152 ARG B O 1
ATOM 3366 N N . SER B 1 153 ? 2.236 11.038 99.310 1.00 16.20 153 SER B N 1
ATOM 3367 C CA . SER B 1 153 ? 2.644 11.786 98.120 1.00 17.12 153 SER B CA 1
ATOM 3368 C C . SER B 1 153 ? 2.580 10.909 96.877 1.00 17.90 153 SER B C 1
ATOM 3369 O O . SER B 1 153 ? 3.148 9.812 96.841 1.00 21.81 153 SER B O 1
ATOM 3372 N N . GLY B 1 154 ? 1.887 11.402 95.851 1.00 13.43 154 GLY B N 1
ATOM 3373 C CA . GLY B 1 154 ? 1.728 10.673 94.617 1.00 16.22 154 GLY B CA 1
ATOM 3374 C C . GLY B 1 154 ? 0.628 9.636 94.612 1.00 21.50 154 GLY B C 1
ATOM 3375 O O . GLY B 1 154 ? 0.357 9.055 93.554 1.00 16.58 154 GLY B O 1
ATOM 3376 N N . VAL B 1 155 ? -0.016 9.382 95.748 1.00 14.80 155 VAL B N 1
ATOM 3377 C CA . VAL B 1 155 ? -1.062 8.367 95.824 1.00 18.85 155 VAL B CA 1
ATOM 3378 C C . VAL B 1 155 ? -2.318 8.947 95.193 1.00 18.97 155 VAL B C 1
ATOM 3379 O O . VAL B 1 155 ? -2.770 10.030 95.572 1.00 23.10 155 VAL B O 1
ATOM 3383 N N . GLY B 1 156 ? -2.841 8.261 94.180 1.00 24.16 156 GLY B N 1
ATOM 3384 C CA . GLY B 1 156 ? -4.003 8.727 93.459 1.00 29.17 156 GLY B CA 1
ATOM 3385 C C . GLY B 1 156 ? -3.725 9.685 92.318 1.00 25.27 156 GLY B C 1
ATOM 3386 O O . GLY B 1 156 ? -4.679 10.195 91.718 1.00 23.58 156 GLY B O 1
ATOM 3387 N N . ASN B 1 157 ? -2.460 9.952 91.992 1.00 19.50 157 ASN B N 1
ATOM 3388 C CA . ASN B 1 157 ? -2.156 10.841 90.880 1.00 18.86 157 ASN B CA 1
ATOM 3389 C C . ASN B 1 157 ? -0.875 10.350 90.207 1.00 20.20 157 ASN B C 1
ATOM 3390 O O . ASN B 1 157 ? -0.286 9.344 90.612 1.00 27.14 157 ASN B O 1
ATOM 3395 N N . ASP B 1 158 ? -0.456 11.047 89.150 1.00 18.73 158 ASP B N 1
ATOM 3396 C CA . ASP B 1 158 ? 0.678 10.600 88.354 1.00 19.90 158 ASP B CA 1
ATOM 3397 C C . ASP B 1 158 ? 1.950 11.411 88.603 1.00 17.42 158 ASP B C 1
ATOM 3398 O O . ASP B 1 158 ? 2.847 11.427 87.755 1.00 20.93 158 ASP B O 1
ATOM 3403 N N . LEU B 1 159 ? 2.067 12.053 89.767 1.00 14.52 159 LEU B N 1
ATOM 3404 C CA . LEU B 1 159 ? 3.228 12.901 90.070 1.00 13.41 159 LEU B CA 1
ATOM 3405 C C . LEU B 1 159 ? 4.559 12.170 89.899 1.00 13.98 159 LEU B C 1
ATOM 3406 O O . LEU B 1 159 ? 5.519 12.725 89.344 1.00 21.31 159 LEU B O 1
ATOM 3411 N N . PHE B 1 160 ? 4.657 10.942 90.417 1.00 16.68 160 PHE B N 1
ATOM 3412 C CA . PHE B 1 160 ? 5.912 10.196 90.426 1.00 15.97 160 PHE B CA 1
ATOM 3413 C C . PHE B 1 160 ? 5.933 9.044 89.429 1.00 21.45 160 PHE B C 1
ATOM 3414 O O . PHE B 1 160 ? 6.822 8.187 89.499 1.00 17.28 160 PHE B O 1
ATOM 3422 N N . ASP B 1 161 ? 4.998 9.028 88.473 1.00 18.43 161 ASP B N 1
ATOM 3423 C CA . ASP B 1 161 ? 4.902 7.923 87.529 1.00 26.50 161 ASP B CA 1
ATOM 3424 C C . ASP B 1 161 ? 6.107 7.831 86.608 1.00 25.13 161 ASP B C 1
ATOM 3425 O O . ASP B 1 161 ? 6.354 6.762 86.039 1.00 28.33 161 ASP B O 1
ATOM 3430 N N . GLY B 1 162 ? 6.846 8.924 86.434 1.00 22.02 162 GLY B N 1
ATOM 3431 C CA . GLY B 1 162 ? 8.040 8.905 85.610 1.00 24.56 162 GLY B CA 1
ATOM 3432 C C . GLY B 1 162 ? 9.282 8.387 86.300 1.00 21.82 162 GLY B C 1
ATOM 3433 O O . GLY B 1 162 ? 10.321 8.232 85.648 1.00 19.35 162 GLY B O 1
ATOM 3434 N N . ALA B 1 163 ? 9.200 8.115 87.597 1.00 15.63 163 ALA B N 1
ATOM 3435 C CA . ALA B 1 163 ? 10.355 7.572 88.296 1.00 14.08 163 ALA B CA 1
ATOM 3436 C C . ALA B 1 163 ? 10.565 6.114 87.910 1.00 16.48 163 ALA B C 1
ATOM 3437 O O . ALA B 1 163 ? 9.635 5.413 87.503 1.00 22.43 163 ALA B O 1
ATOM 3439 N N . ARG B 1 164 ? 11.800 5.640 88.096 1.00 15.41 164 ARG B N 1
ATOM 3440 C CA . ARG B 1 164 ? 12.108 4.250 87.790 1.00 14.31 164 ARG B CA 1
ATOM 3441 C C . ARG B 1 164 ? 11.498 3.311 88.824 1.00 22.00 164 ARG B C 1
ATOM 3442 O O . ARG B 1 164 ? 10.948 2.259 88.471 1.00 20.09 164 ARG B O 1
ATOM 3450 N N . SER B 1 165 ? 11.610 3.660 90.104 1.00 18.18 165 SER B N 1
ATOM 3451 C CA . SER B 1 165 ? 11.069 2.858 91.190 1.00 18.07 165 SER B CA 1
ATOM 3452 C C . SER B 1 165 ? 10.971 3.742 92.423 1.00 22.56 165 SER B C 1
ATOM 3453 O O . SER B 1 165 ? 11.634 4.781 92.510 1.00 20.66 165 SER B O 1
ATOM 3456 N N . ILE B 1 166 ? 10.150 3.308 93.388 1.00 20.19 166 ILE B N 1
ATOM 3457 C CA . ILE B 1 166 ? 9.892 4.060 94.615 1.00 19.26 166 ILE B CA 1
ATOM 3458 C C . ILE B 1 166 ? 9.921 3.123 95.815 1.00 18.88 166 ILE B C 1
ATOM 3459 O O . ILE B 1 166 ? 9.280 2.066 95.811 1.00 15.16 166 ILE B O 1
ATOM 3464 N N . LYS B 1 167 ? 10.671 3.516 96.837 1.00 16.20 167 LYS B N 1
ATOM 3465 C CA . LYS B 1 167 ? 10.588 2.969 98.184 1.00 18.88 167 LYS B CA 1
ATOM 3466 C C . LYS B 1 167 ? 10.199 4.105 99.133 1.00 19.99 167 LYS B C 1
ATOM 3467 O O . LYS B 1 167 ? 10.463 5.275 98.840 1.00 19.39 167 LYS B O 1
ATOM 3473 N N . ARG B 1 168 ? 9.529 3.788 100.255 1.00 15.91 168 ARG B N 1
ATOM 3474 C CA . ARG B 1 168 ? 9.107 4.840 101.180 1.00 13.92 168 ARG B CA 1
ATOM 3475 C C . ARG B 1 168 ? 9.484 4.517 102.612 1.00 15.26 168 ARG B C 1
ATOM 3476 O O . ARG B 1 168 ? 9.418 3.362 103.044 1.00 17.90 168 ARG B O 1
ATOM 3484 N N . ILE B 1 169 ? 9.901 5.562 103.322 1.00 17.15 169 ILE B N 1
ATOM 3485 C CA . ILE B 1 169 ? 10.069 5.550 104.769 1.00 16.39 169 ILE B CA 1
ATOM 3486 C C . ILE B 1 169 ? 8.909 6.332 105.367 1.00 18.49 169 ILE B C 1
ATOM 3487 O O . ILE B 1 169 ? 8.798 7.547 105.158 1.00 18.00 169 ILE B O 1
ATOM 3492 N N . ILE B 1 170 ? 8.063 5.652 106.129 1.00 18.99 170 ILE B N 1
ATOM 3493 C CA . ILE B 1 170 ? 6.877 6.278 106.704 1.00 20.80 170 ILE B CA 1
ATOM 3494 C C . ILE B 1 170 ? 7.208 6.781 108.105 1.00 16.67 170 ILE B C 1
ATOM 3495 O O . ILE B 1 170 ? 7.713 6.032 108.955 1.00 18.83 170 ILE B O 1
ATOM 3500 N N . CYS B 1 171 ? 6.938 8.062 108.347 1.00 15.90 171 CYS B N 1
ATOM 3501 C CA . CYS B 1 171 ? 7.355 8.694 109.594 1.00 18.66 171 CYS B CA 1
ATOM 3502 C C . CYS B 1 171 ? 6.115 9.174 110.335 1.00 23.66 171 CYS B C 1
ATOM 3503 O O . CYS B 1 171 ? 5.002 9.058 109.803 1.00 23.72 171 CYS B O 1
ATOM 3506 N N . PRO B 1 172 ? 6.247 9.698 111.551 1.00 15.27 172 PRO B N 1
ATOM 3507 C CA . PRO B 1 172 ? 5.087 10.331 112.191 1.00 23.37 172 PRO B CA 1
ATOM 3508 C C . PRO B 1 172 ? 4.552 11.483 111.356 1.00 18.18 172 PRO B C 1
ATOM 3509 O O . PRO B 1 172 ? 5.308 12.237 110.740 1.00 18.24 172 PRO B O 1
ATOM 3513 N N . SER B 1 173 ? 3.223 11.585 111.329 1.00 17.09 173 SER B N 1
ATOM 3514 C CA . SER B 1 173 ? 2.517 12.681 110.679 1.00 17.74 173 SER B CA 1
ATOM 3515 C C . SER B 1 173 ? 2.711 14.018 111.381 1.00 18.88 173 SER B C 1
ATOM 3516 O O . SER B 1 173 ? 2.464 15.066 110.772 1.00 16.34 173 SER B O 1
ATOM 3519 N N . ARG B 1 174 ? 3.075 14.002 112.662 1.00 17.06 174 ARG B N 1
ATOM 3520 C CA . ARG B 1 174 ? 3.366 15.205 113.422 1.00 16.00 174 ARG B CA 1
ATOM 3521 C C . ARG B 1 174 ? 4.430 14.862 114.452 1.00 16.17 174 ARG B C 1
ATOM 3522 O O . ARG B 1 174 ? 4.606 13.697 114.822 1.00 16.23 174 ARG B O 1
ATOM 3530 N N . ASN B 1 175 ? 5.137 15.891 114.914 1.00 16.95 175 ASN B N 1
ATOM 3531 C CA . ASN B 1 175 ? 6.180 15.716 115.920 1.00 23.91 175 ASN B CA 1
ATOM 3532 C C . ASN B 1 175 ? 7.170 14.638 115.501 1.00 20.02 175 ASN B C 1
ATOM 3533 O O . ASN B 1 175 ? 7.638 13.835 116.308 1.00 19.78 175 ASN B O 1
ATOM 3538 N N . ALA B 1 176 ? 7.486 14.620 114.212 1.00 15.84 176 ALA B N 1
ATOM 3539 C CA . ALA B 1 176 ? 8.419 13.620 113.712 1.00 15.63 176 ALA B CA 1
ATOM 3540 C C . ALA B 1 176 ? 9.829 13.859 114.223 1.00 15.74 176 ALA B C 1
ATOM 3541 O O . ALA B 1 176 ? 10.622 12.918 114.239 1.00 16.43 176 ALA B O 1
ATOM 3543 N N . TYR B 1 177 ? 10.143 15.080 114.670 1.00 15.90 177 TYR B N 1
ATOM 3544 C CA . TYR B 1 177 ? 11.514 15.389 115.087 1.00 22.95 177 TYR B CA 1
ATOM 3545 C C . TYR B 1 177 ? 12.023 14.466 116.193 1.00 19.26 177 TYR B C 1
ATOM 3546 O O . TYR B 1 177 ? 13.218 14.141 116.220 1.00 21.83 177 TYR B O 1
ATOM 3555 N N . SER B 1 178 ? 11.148 14.033 117.107 1.00 24.83 178 SER B N 1
ATOM 3556 C CA . SER B 1 178 ? 11.587 13.181 118.207 1.00 23.75 178 SER B CA 1
ATOM 3557 C C . SER B 1 178 ? 12.064 11.813 117.733 1.00 19.85 178 SER B C 1
ATOM 3558 O O . SER B 1 178 ? 12.768 11.119 118.475 1.00 22.33 178 SER B O 1
ATOM 3561 N N . LYS B 1 179 ? 11.769 11.435 116.492 1.00 16.41 179 LYS B N 1
ATOM 3562 C CA . LYS B 1 179 ? 12.256 10.177 115.941 1.00 21.73 179 LYS B CA 1
ATOM 3563 C C . LYS B 1 179 ? 13.357 10.388 114.898 1.00 16.00 179 LYS B C 1
ATOM 3564 O O . LYS B 1 179 ? 13.629 9.483 114.107 1.00 17.77 179 LYS B O 1
ATOM 3570 N N . LEU B 1 180 ? 13.992 11.568 114.885 1.00 22.30 180 LEU B N 1
ATOM 3571 C CA . LEU B 1 180 ? 14.934 11.932 113.820 1.00 22.31 180 LEU B CA 1
ATOM 3572 C C . LEU B 1 180 ? 16.071 10.926 113.670 1.00 23.60 180 LEU B C 1
ATOM 3573 O O . LEU B 1 180 ? 16.474 10.593 112.546 1.00 19.74 180 LEU B O 1
ATOM 3578 N N . GLU B 1 181 ? 16.648 10.478 114.778 1.00 24.30 181 GLU B N 1
ATOM 3579 C CA . GLU B 1 181 ? 17.774 9.562 114.654 1.00 28.88 181 GLU B CA 1
ATOM 3580 C C . GLU B 1 181 ? 17.320 8.196 114.167 1.00 20.83 181 GLU B C 1
ATOM 3581 O O . GLU B 1 181 ? 18.076 7.500 113.482 1.00 22.38 181 GLU B O 1
ATOM 3587 N N . ALA B 1 182 ? 16.101 7.790 114.526 1.00 16.23 182 ALA B N 1
ATOM 3588 C CA . ALA B 1 182 ? 15.566 6.538 114.007 1.00 23.36 182 ALA B CA 1
ATOM 3589 C C . ALA B 1 182 ? 15.283 6.636 112.510 1.00 19.68 182 ALA B C 1
ATOM 3590 O O . ALA B 1 182 ? 15.541 5.684 111.766 1.00 15.73 182 ALA B O 1
ATOM 3592 N N . ILE B 1 183 ? 14.787 7.790 112.051 1.00 15.50 183 ILE B N 1
ATOM 3593 C CA . ILE B 1 183 ? 14.520 7.990 110.625 1.00 15.13 183 ILE B CA 1
ATOM 3594 C C . ILE B 1 183 ? 15.814 7.965 109.837 1.00 16.19 183 ILE B C 1
ATOM 3595 O O . ILE B 1 183 ? 15.910 7.313 108.790 1.00 21.70 183 ILE B O 1
ATOM 3600 N N . LYS B 1 184 ? 16.824 8.684 110.330 1.00 19.07 184 LYS B N 1
ATOM 3601 C CA . LYS B 1 184 ? 18.114 8.697 109.658 1.00 20.85 184 LYS B CA 1
ATOM 3602 C C . LYS B 1 184 ? 18.673 7.292 109.526 1.00 23.81 184 LYS B C 1
ATOM 3603 O O . LYS B 1 184 ? 19.140 6.905 108.449 1.00 23.14 184 LYS B O 1
ATOM 3609 N N . GLN B 1 185 ? 18.575 6.491 110.591 1.00 19.63 185 GLN B N 1
ATOM 3610 C CA . GLN B 1 185 ? 19.076 5.122 110.521 1.00 23.19 185 GLN B CA 1
ATOM 3611 C C . GLN B 1 185 ? 18.315 4.302 109.481 1.00 19.45 185 GLN B C 1
ATOM 3612 O O . GLN B 1 185 ? 18.910 3.476 108.782 1.00 17.95 185 GLN B O 1
ATOM 3618 N N . ALA B 1 186 ? 16.997 4.505 109.370 1.00 24.38 186 ALA B N 1
ATOM 3619 C CA . ALA B 1 186 ? 16.225 3.813 108.339 1.00 26.60 186 ALA B CA 1
ATOM 3620 C C . ALA B 1 186 ? 16.659 4.237 106.934 1.00 20.62 186 ALA B C 1
ATOM 3621 O O . ALA B 1 186 ? 16.753 3.402 106.023 1.00 22.12 186 ALA B O 1
ATOM 3623 N N . VAL B 1 187 ? 16.939 5.528 106.740 1.00 20.50 187 VAL B N 1
ATOM 3624 C CA . VAL B 1 187 ? 17.397 6.002 105.433 1.00 16.40 187 VAL B CA 1
ATOM 3625 C C . VAL B 1 187 ? 18.726 5.347 105.061 1.00 26.70 187 VAL B C 1
ATOM 3626 O O . VAL B 1 187 ? 18.922 4.914 103.922 1.00 22.97 187 VAL B O 1
ATOM 3630 N N . ARG B 1 188 ? 19.660 5.265 106.011 1.00 23.00 188 ARG B N 1
ATOM 3631 C CA . ARG B 1 188 ? 20.944 4.636 105.708 1.00 22.89 188 ARG B CA 1
ATOM 3632 C C . ARG B 1 188 ? 20.762 3.190 105.269 1.00 27.32 188 ARG B C 1
ATOM 3633 O O . ARG B 1 188 ? 21.477 2.707 104.385 1.00 32.72 188 ARG B O 1
ATOM 3641 N N . GLU B 1 189 ? 19.801 2.488 105.863 1.00 21.52 189 GLU B N 1
ATOM 3642 C CA . GLU B 1 189 ? 19.614 1.075 105.565 1.00 21.49 189 GLU B CA 1
ATOM 3643 C C . GLU B 1 189 ? 18.963 0.834 104.212 1.00 20.10 189 GLU B C 1
ATOM 3644 O O . GLU B 1 189 ? 19.118 -0.255 103.648 1.00 20.14 189 GLU B O 1
ATOM 3650 N N . HIS B 1 190 ? 18.216 1.799 103.689 1.00 19.88 190 HIS B N 1
ATOM 3651 C CA . HIS B 1 190 ? 17.427 1.568 102.490 1.00 16.35 190 HIS B CA 1
ATOM 3652 C C . HIS B 1 190 ? 17.744 2.485 101.318 1.00 20.22 190 HIS B C 1
ATOM 3653 O O . HIS B 1 190 ? 17.127 2.327 100.258 1.00 20.43 190 HIS B O 1
ATOM 3660 N N . ALA B 1 191 ? 18.649 3.453 101.477 1.00 21.59 191 ALA B N 1
ATOM 3661 C CA . ALA B 1 191 ? 18.818 4.469 100.444 1.00 24.92 191 ALA B CA 1
ATOM 3662 C C . ALA B 1 191 ? 19.583 3.943 99.229 1.00 27.71 191 ALA B C 1
ATOM 3663 O O . ALA B 1 191 ? 19.269 4.321 98.098 1.00 21.95 191 ALA B O 1
ATOM 3665 N N . ASP B 1 192 ? 20.579 3.079 99.426 1.00 25.88 192 ASP B N 1
ATOM 3666 C CA . ASP B 1 192 ? 21.401 2.583 98.312 1.00 26.18 192 ASP B CA 1
ATOM 3667 C C . ASP B 1 192 ? 21.862 3.807 97.519 1.00 25.75 192 ASP B C 1
ATOM 3668 O O . ASP B 1 192 ? 22.369 4.765 98.115 1.00 26.49 192 ASP B O 1
ATOM 3673 N N . ASN B 1 193 ? 21.670 3.848 96.201 1.00 25.71 193 ASN B N 1
ATOM 3674 C CA . ASN B 1 193 ? 21.995 5.034 95.422 1.00 24.48 193 ASN B CA 1
ATOM 3675 C C . ASN B 1 193 ? 20.754 5.840 95.041 1.00 24.24 193 ASN B C 1
ATOM 3676 O O . ASN B 1 193 ? 20.814 6.654 94.112 1.00 28.14 193 ASN B O 1
ATOM 3681 N N . ARG B 1 194 ? 19.643 5.665 95.764 1.00 15.00 194 ARG B N 1
ATOM 3682 C CA . ARG B 1 194 ? 18.403 6.337 95.388 1.00 14.18 194 ARG B CA 1
ATOM 3683 C C . ARG B 1 194 ? 18.462 7.822 95.709 1.00 17.74 194 ARG B C 1
ATOM 3684 O O . ARG B 1 194 ? 19.199 8.268 96.593 1.00 16.50 194 ARG B O 1
ATOM 3692 N N . LEU B 1 195 ? 17.695 8.590 94.942 1.00 14.64 195 LEU B N 1
ATOM 3693 C CA . LEU B 1 195 ? 17.455 9.991 95.241 1.00 15.39 195 LEU B CA 1
ATOM 3694 C C . LEU B 1 195 ? 16.420 10.071 96.357 1.00 17.29 195 LEU B C 1
ATOM 3695 O O . LEU B 1 195 ? 15.358 9.449 96.269 1.00 20.74 195 LEU B O 1
ATOM 3700 N N . ILE B 1 196 ? 16.732 10.812 97.410 1.00 15.33 196 ILE B N 1
ATOM 3701 C CA . ILE B 1 196 ? 15.854 10.903 98.572 1.00 13.51 196 ILE B CA 1
ATOM 3702 C C . ILE B 1 196 ? 14.968 12.132 98.426 1.00 20.55 196 ILE B C 1
ATOM 3703 O O . ILE B 1 196 ? 15.455 13.237 98.165 1.00 13.43 196 ILE B O 1
ATOM 3708 N N . LEU B 1 197 ? 13.656 11.930 98.545 1.00 13.59 197 LEU B N 1
ATOM 3709 C CA . LEU B 1 197 ? 12.702 13.022 98.609 1.00 13.22 197 LEU B CA 1
ATOM 3710 C C . LEU B 1 197 ? 12.040 12.980 99.972 1.00 14.23 197 LEU B C 1
ATOM 3711 O O . LEU B 1 197 ? 11.655 11.908 100.446 1.00 21.30 197 LEU B O 1
ATOM 3716 N N . THR B 1 198 ? 11.903 14.136 100.605 1.00 21.54 198 THR B N 1
ATOM 3717 C CA . THR B 1 198 ? 11.312 14.170 101.936 1.00 18.85 198 THR B CA 1
ATOM 3718 C C . THR B 1 198 ? 10.214 15.212 102.017 1.00 18.46 198 THR B C 1
ATOM 3719 O O . THR B 1 198 ? 10.338 16.324 101.488 1.00 17.36 198 THR B O 1
ATOM 3723 N N . MET B 1 199 ? 9.134 14.815 102.689 1.00 15.70 199 MET B N 1
ATOM 3724 C CA . MET B 1 199 ? 7.925 15.606 102.884 1.00 16.27 199 MET B CA 1
ATOM 3725 C C . MET B 1 199 ? 7.664 15.432 104.377 1.00 16.39 199 MET B C 1
ATOM 3726 O O . MET B 1 199 ? 6.985 14.478 104.752 1.00 16.78 199 MET B O 1
ATOM 3731 N N . LEU B 1 200 ? 8.272 16.284 105.230 1.00 13.91 200 LEU B N 1
ATOM 3732 C CA . LEU B 1 200 ? 8.269 16.012 106.669 1.00 16.20 200 LEU B CA 1
ATOM 3733 C C . LEU B 1 200 ? 8.380 17.280 107.510 1.00 17.72 200 LEU B C 1
ATOM 3734 O O . LEU B 1 200 ? 9.030 17.268 108.566 1.00 14.57 200 LEU B O 1
ATOM 3739 N N . GLY B 1 201 ? 7.800 18.388 107.039 1.00 20.61 201 GLY B N 1
ATOM 3740 C CA . GLY B 1 201 ? 7.742 19.613 107.802 1.00 14.72 201 GLY B CA 1
ATOM 3741 C C . GLY B 1 201 ? 9.113 20.042 108.304 1.00 18.17 201 GLY B C 1
ATOM 3742 O O . GLY B 1 201 ? 10.118 19.934 107.597 1.00 15.44 201 GLY B O 1
ATOM 3743 N N . PRO B 1 202 ? 9.179 20.515 109.554 1.00 15.17 202 PRO B N 1
ATOM 3744 C CA . PRO B 1 202 ? 10.473 20.995 110.084 1.00 16.62 202 PRO B CA 1
ATOM 3745 C C . PRO B 1 202 ? 11.533 19.915 110.184 1.00 19.52 202 PRO B C 1
ATOM 3746 O O . PRO B 1 202 ? 12.738 20.209 110.038 1.00 15.59 202 PRO B O 1
ATOM 3750 N N . THR B 1 203 ? 11.127 18.668 110.430 1.00 15.11 203 THR B N 1
ATOM 3751 C CA . THR B 1 203 ? 12.110 17.599 110.557 1.00 15.04 203 THR B CA 1
ATOM 3752 C C . THR B 1 203 ? 12.841 17.343 109.249 1.00 23.32 203 THR B C 1
ATOM 3753 O O . THR B 1 203 ? 14.041 17.024 109.259 1.00 18.81 203 THR B O 1
ATOM 3757 N N . ALA B 1 204 ? 12.142 17.505 108.125 1.00 14.53 204 ALA B N 1
ATOM 3758 C CA . ALA B 1 204 ? 12.753 17.322 106.812 1.00 16.70 204 ALA B CA 1
ATOM 3759 C C . ALA B 1 204 ? 13.961 18.220 106.616 1.00 17.91 204 ALA B C 1
ATOM 3760 O O . ALA B 1 204 ? 14.890 17.850 105.893 1.00 19.89 204 ALA B O 1
ATOM 3762 N N . LYS B 1 205 ? 13.954 19.418 107.199 1.00 14.67 205 LYS B N 1
ATOM 3763 C CA . LYS B 1 205 ? 15.054 20.331 106.916 1.00 14.84 205 LYS B CA 1
ATOM 3764 C C . LYS B 1 205 ? 16.331 19.897 107.619 1.00 15.50 205 LYS B C 1
ATOM 3765 O O . LYS B 1 205 ? 17.426 20.014 107.054 1.00 24.08 205 LYS B O 1
ATOM 3771 N N . VAL B 1 206 ? 16.211 19.399 108.850 1.00 23.57 206 VAL B N 1
ATOM 3772 C CA . VAL B 1 206 ? 17.369 18.866 109.556 1.00 19.45 206 VAL B CA 1
ATOM 3773 C C . VAL B 1 206 ? 17.806 17.556 108.924 1.00 18.00 206 VAL B C 1
ATOM 3774 O O . VAL B 1 206 ? 19.006 17.266 108.806 1.00 15.59 206 VAL B O 1
ATOM 3778 N N . LEU B 1 207 ? 16.835 16.750 108.509 1.00 14.86 207 LEU B N 1
ATOM 3779 C CA . LEU B 1 207 ? 17.118 15.492 107.836 1.00 20.75 207 LEU B CA 1
ATOM 3780 C C . LEU B 1 207 ? 17.973 15.706 106.592 1.00 14.60 207 LEU B C 1
ATOM 3781 O O . LEU B 1 207 ? 18.979 15.021 106.401 1.00 14.87 207 LEU B O 1
ATOM 3786 N N . VAL B 1 208 ? 17.553 16.623 105.713 1.00 18.04 208 VAL B N 1
ATOM 3787 C CA . VAL B 1 208 ? 18.277 16.876 104.465 1.00 14.44 208 VAL B CA 1
ATOM 3788 C C . VAL B 1 208 ? 19.699 17.329 104.753 1.00 14.73 208 VAL B C 1
ATOM 3789 O O . VAL B 1 208 ? 20.663 16.833 104.159 1.00 14.78 208 VAL B O 1
ATOM 3793 N N . TYR B 1 209 ? 19.843 18.324 105.616 1.00 14.97 209 TYR B N 1
ATOM 3794 C CA . TYR B 1 209 ? 21.170 18.819 105.950 1.00 15.31 209 TYR B CA 1
ATOM 3795 C C . TYR B 1 209 ? 22.061 17.686 106.452 1.00 15.42 209 TYR B C 1
ATOM 3796 O O . TYR B 1 209 ? 23.217 17.559 106.037 1.00 15.59 209 TYR B O 1
ATOM 3805 N N . ASP B 1 210 ? 21.545 16.863 107.370 1.00 23.86 210 ASP B N 1
ATOM 3806 C CA . ASP B 1 210 ? 22.369 15.806 107.953 1.00 20.28 210 ASP B CA 1
ATOM 3807 C C . ASP B 1 210 ? 22.760 14.768 106.907 1.00 15.40 210 ASP B C 1
ATOM 3808 O O . ASP B 1 210 ? 23.907 14.307 106.872 1.00 15.62 210 ASP B O 1
ATOM 3813 N N . LEU B 1 211 ? 21.809 14.386 106.052 1.00 15.07 211 LEU B N 1
ATOM 3814 C CA . LEU B 1 211 ? 22.075 13.393 105.020 1.00 18.19 211 LEU B CA 1
ATOM 3815 C C . LEU B 1 211 ? 23.043 13.927 103.963 1.00 20.15 211 LEU B C 1
ATOM 3816 O O . LEU B 1 211 ? 23.821 13.159 103.385 1.00 15.37 211 LEU B O 1
ATOM 3821 N N . VAL B 1 212 ? 22.992 15.228 103.676 1.00 17.88 212 VAL B N 1
ATOM 3822 C CA . VAL B 1 212 ? 23.971 15.821 102.768 1.00 15.25 212 VAL B CA 1
ATOM 3823 C C . VAL B 1 212 ? 25.375 15.676 103.346 1.00 18.80 212 VAL B C 1
ATOM 3824 O O . VAL B 1 212 ? 26.347 15.441 102.612 1.00 18.93 212 VAL B O 1
ATOM 3828 N N . GLN B 1 213 ? 25.503 15.821 104.669 1.00 16.92 213 GLN B N 1
ATOM 3829 C CA . GLN B 1 213 ? 26.811 15.664 105.295 1.00 19.05 213 GLN B CA 1
ATOM 3830 C C . GLN B 1 213 ? 27.330 14.247 105.135 1.00 20.24 213 GLN B C 1
ATOM 3831 O O . GLN B 1 213 ? 28.544 14.037 105.055 1.00 21.40 213 GLN B O 1
ATOM 3837 N N . GLU B 1 214 ? 26.435 13.267 105.062 1.00 15.98 214 GLU B N 1
ATOM 3838 C CA . GLU B 1 214 ? 26.838 11.888 104.832 1.00 26.83 214 GLU B CA 1
ATOM 3839 C C . GLU B 1 214 ? 26.965 11.556 103.344 1.00 22.71 214 GLU B C 1
ATOM 3840 O O . GLU B 1 214 ? 27.234 10.401 102.992 1.00 19.79 214 GLU B O 1
ATOM 3846 N N . GLY B 1 215 ? 26.803 12.535 102.464 1.00 18.70 215 GLY B N 1
ATOM 3847 C CA . GLY B 1 215 ? 27.048 12.310 101.053 1.00 18.79 215 GLY B CA 1
ATOM 3848 C C . GLY B 1 215 ? 25.867 11.817 100.247 1.00 16.13 215 GLY B C 1
ATOM 3849 O O . GLY B 1 215 ? 26.061 11.338 99.121 1.00 19.46 215 GLY B O 1
ATOM 3850 N N . TYR B 1 216 ? 24.653 11.918 100.778 1.00 15.16 216 TYR B N 1
ATOM 3851 C CA . TYR B 1 216 ? 23.436 11.612 100.036 1.00 17.71 216 TYR B CA 1
ATOM 3852 C C . TYR B 1 216 ? 22.939 12.864 99.317 1.00 16.26 216 TYR B C 1
ATOM 3853 O O . TYR B 1 216 ? 23.257 13.994 99.699 1.00 15.57 216 TYR B O 1
ATOM 3862 N N . ARG B 1 217 ? 22.108 12.658 98.294 1.00 14.49 217 ARG B N 1
ATOM 3863 C CA . ARG B 1 217 ? 21.401 13.750 97.645 1.00 14.35 217 ARG B CA 1
ATOM 3864 C C . ARG B 1 217 ? 19.942 13.668 98.085 1.00 14.07 217 ARG B C 1
ATOM 3865 O O . ARG B 1 217 ? 19.332 12.600 98.010 1.00 17.13 217 ARG B O 1
ATOM 3873 N N . ALA B 1 218 ? 19.411 14.773 98.585 1.00 14.03 218 ALA B N 1
ATOM 3874 C CA . ALA B 1 218 ? 18.073 14.759 99.162 1.00 13.84 218 ALA B CA 1
ATOM 3875 C C . ALA B 1 218 ? 17.384 16.065 98.821 1.00 20.17 218 ALA B C 1
ATOM 3876 O O . ALA B 1 218 ? 18.003 17.131 98.866 1.00 16.43 218 ALA B O 1
ATOM 3878 N N . LEU B 1 219 ? 16.103 15.980 98.464 1.00 20.78 219 LEU B N 1
ATOM 3879 C CA . LEU B 1 219 ? 15.324 17.155 98.106 1.00 15.47 219 LEU B CA 1
ATOM 3880 C C . LEU B 1 219 ? 14.136 17.276 99.041 1.00 13.56 219 LEU B C 1
ATOM 3881 O O . LEU B 1 219 ? 13.285 16.379 99.092 1.00 14.94 219 LEU B O 1
ATOM 3886 N N . ASP B 1 220 ? 14.088 18.388 99.762 1.00 15.06 220 ASP B N 1
ATOM 3887 C CA . ASP B 1 220 ? 12.956 18.767 100.604 1.00 14.29 220 ASP B CA 1
ATOM 3888 C C . ASP B 1 220 ? 11.873 19.324 99.687 1.00 17.26 220 ASP B C 1
ATOM 3889 O O . ASP B 1 220 ? 12.019 20.431 99.158 1.00 18.46 220 ASP B O 1
ATOM 3894 N N . ILE B 1 221 ? 10.805 18.557 99.448 1.00 15.09 221 ILE B N 1
ATOM 3895 C CA . ILE B 1 221 ? 9.777 19.032 98.528 1.00 18.41 221 ILE B CA 1
ATOM 3896 C C . ILE B 1 221 ? 8.392 19.133 99.172 1.00 20.42 221 ILE B C 1
ATOM 3897 O O . ILE B 1 221 ? 7.404 19.375 98.470 1.00 13.56 221 ILE B O 1
ATOM 3902 N N . GLY B 1 222 ? 8.291 18.965 100.486 1.00 13.62 222 GLY B N 1
ATOM 3903 C CA . GLY B 1 222 ? 7.120 19.421 101.226 1.00 13.77 222 GLY B CA 1
ATOM 3904 C C . GLY B 1 222 ? 5.738 19.098 100.668 1.00 15.94 222 GLY B C 1
ATOM 3905 O O . GLY B 1 222 ? 5.424 17.928 100.428 1.00 15.17 222 GLY B O 1
ATOM 3906 N N . HIS B 1 223 ? 4.912 20.135 100.460 1.00 13.91 223 HIS B N 1
ATOM 3907 C CA . HIS B 1 223 ? 3.496 19.998 100.111 1.00 13.97 223 HIS B CA 1
ATOM 3908 C C . HIS B 1 223 ? 3.254 19.874 98.627 1.00 16.20 223 HIS B C 1
ATOM 3909 O O . HIS B 1 223 ? 2.155 20.213 98.162 1.00 19.57 223 HIS B O 1
ATOM 3916 N N . ILE B 1 224 ? 4.251 19.401 97.879 1.00 13.68 224 ILE B N 1
ATOM 3917 C CA . ILE B 1 224 ? 4.123 19.293 96.427 1.00 15.96 224 ILE B CA 1
ATOM 3918 C C . ILE B 1 224 ? 2.901 18.471 96.031 1.00 13.61 224 ILE B C 1
ATOM 3919 O O . ILE B 1 224 ? 2.288 18.726 94.984 1.00 13.68 224 ILE B O 1
ATOM 3924 N N . ASP B 1 225 ? 2.540 17.452 96.820 1.00 13.57 225 ASP B N 1
ATOM 3925 C CA . ASP B 1 225 ? 1.408 16.621 96.415 1.00 17.87 225 ASP B CA 1
ATOM 3926 C C . ASP B 1 225 ? 0.100 17.398 96.479 1.00 18.63 225 ASP B C 1
ATOM 3927 O O . ASP B 1 225 ? -0.777 17.217 95.622 1.00 19.59 225 ASP B O 1
ATOM 3932 N N . SER B 1 226 ? -0.076 18.225 97.515 1.00 17.46 226 SER B N 1
ATOM 3933 C CA . SER B 1 226 ? -1.318 18.987 97.628 1.00 19.42 226 SER B CA 1
ATOM 3934 C C . SER B 1 226 ? -1.428 19.993 96.500 1.00 19.29 226 SER B C 1
ATOM 3935 O O . SER B 1 226 ? -2.501 20.163 95.899 1.00 14.60 226 SER B O 1
ATOM 3938 N N . GLU B 1 227 ? -0.314 20.642 96.175 1.00 18.19 227 GLU B N 1
ATOM 3939 C CA . GLU B 1 227 ? -0.346 21.618 95.100 1.00 20.30 227 GLU B CA 1
ATOM 3940 C C . GLU B 1 227 ? -0.574 20.941 93.759 1.00 14.94 227 GLU B C 1
ATOM 3941 O O . GLU B 1 227 ? -1.285 21.479 92.913 1.00 14.52 227 GLU B O 1
ATOM 3947 N N . TYR B 1 228 ? -0.035 19.735 93.570 1.00 14.32 228 TYR B N 1
ATOM 3948 C CA . TYR B 1 228 ? -0.275 19.026 92.319 1.00 20.78 228 TYR B CA 1
ATOM 3949 C C . TYR B 1 228 ? -1.728 18.592 92.193 1.00 14.20 228 TYR B C 1
ATOM 3950 O O . TYR B 1 228 ? -2.312 18.702 91.114 1.00 14.35 228 TYR B O 1
ATOM 3959 N N . GLU B 1 229 ? -2.331 18.117 93.286 1.00 16.10 229 GLU B N 1
ATOM 3960 C CA . GLU B 1 229 ? -3.736 17.731 93.254 1.00 14.45 229 GLU B CA 1
ATOM 3961 C C . GLU B 1 229 ? -4.624 18.918 92.889 1.00 14.76 229 GLU B C 1
ATOM 3962 O O . GLU B 1 229 ? -5.576 18.777 92.109 1.00 17.59 229 GLU B O 1
ATOM 3968 N N . TRP B 1 230 ? -4.344 20.088 93.464 1.00 14.85 230 TRP B N 1
ATOM 3969 C CA . TRP B 1 230 ? -5.114 21.290 93.154 1.00 15.65 230 TRP B CA 1
ATOM 3970 C C . TRP B 1 230 ? -4.900 21.728 91.713 1.00 17.66 230 TRP B C 1
ATOM 3971 O O . TRP B 1 230 ? -5.845 22.164 91.042 1.00 18.28 230 TRP B O 1
ATOM 3982 N N . PHE B 1 231 ? -3.651 21.648 91.237 1.00 17.86 231 PHE B N 1
ATOM 3983 C CA . PHE B 1 231 ? -3.338 21.970 89.848 1.00 23.04 231 PHE B CA 1
ATOM 3984 C C . PHE B 1 231 ? -4.134 21.084 88.901 1.00 15.11 231 PHE B C 1
ATOM 3985 O O . PHE B 1 231 ? -4.710 21.558 87.912 1.00 18.18 231 PHE B O 1
ATOM 3993 N N . GLN B 1 232 ? -4.179 19.786 89.189 1.00 14.91 232 GLN B N 1
ATOM 3994 C CA . GLN B 1 232 ? -4.915 18.877 88.321 1.00 19.04 232 GLN B CA 1
ATOM 3995 C C . GLN B 1 232 ? -6.423 19.082 88.430 1.00 19.38 232 GLN B C 1
ATOM 3996 O O . GLN B 1 232 ? -7.155 18.781 87.480 1.00 27.19 232 GLN B O 1
ATOM 4002 N N . MET B 1 233 ? -6.905 19.589 89.565 1.00 19.69 233 MET B N 1
ATOM 4003 C CA . MET B 1 233 ? -8.324 19.892 89.721 1.00 15.83 233 MET B CA 1
ATOM 4004 C C . MET B 1 233 ? -8.706 21.235 89.120 1.00 25.85 233 MET B C 1
ATOM 4005 O O . MET B 1 233 ? -9.907 21.509 88.972 1.00 24.70 233 MET B O 1
ATOM 4010 N N . GLY B 1 234 ? -7.730 22.057 88.736 1.00 22.02 234 GLY B N 1
ATOM 4011 C CA . GLY B 1 234 ? -8.028 23.433 88.382 1.00 22.60 234 GLY B CA 1
ATOM 4012 C C . GLY B 1 234 ? -8.634 24.197 89.536 1.00 22.50 234 GLY B C 1
ATOM 4013 O O . GLY B 1 234 ? -9.439 25.111 89.319 1.00 26.67 234 GLY B O 1
ATOM 4014 N N . ALA B 1 235 ? -8.267 23.842 90.766 1.00 24.82 235 ALA B N 1
ATOM 4015 C CA . ALA B 1 235 ? -8.900 24.414 91.940 1.00 23.96 235 ALA B CA 1
ATOM 4016 C C . ALA B 1 235 ? -8.631 25.908 92.039 1.00 23.33 235 ALA B C 1
ATOM 4017 O O . ALA B 1 235 ? -7.614 26.417 91.571 1.00 22.51 235 ALA B O 1
ATOM 4019 N N . SER B 1 236 ? -9.576 26.622 92.644 1.00 25.14 236 SER B N 1
ATOM 4020 C CA . SER B 1 236 ? -9.355 28.017 92.977 1.00 28.16 236 SER B CA 1
ATOM 4021 C C . SER B 1 236 ? -9.207 28.247 94.471 1.00 22.66 236 SER B C 1
ATOM 4022 O O . SER B 1 236 ? -8.731 29.316 94.867 1.00 22.90 236 SER B O 1
ATOM 4025 N N . HIS B 1 237 ? -9.561 27.264 95.300 1.00 26.10 237 HIS B N 1
ATOM 4026 C CA . HIS B 1 237 ? -9.420 27.346 96.747 1.00 26.69 237 HIS B CA 1
ATOM 4027 C C . HIS B 1 237 ? -8.674 26.120 97.248 1.00 24.64 237 HIS B C 1
ATOM 4028 O O . HIS B 1 237 ? -8.679 25.067 96.609 1.00 20.91 237 HIS B O 1
ATOM 4035 N N . LYS B 1 238 ? -8.106 26.232 98.449 1.00 20.97 238 LYS B N 1
ATOM 4036 C CA . LYS B 1 238 ? -7.376 25.105 99.008 1.00 20.45 238 LYS B CA 1
ATOM 4037 C C . LYS B 1 238 ? -8.362 24.050 99.484 1.00 20.15 238 LYS B C 1
ATOM 4038 O O . LYS B 1 238 ? -8.511 23.822 100.692 1.00 22.95 238 LYS B O 1
ATOM 4044 N N . VAL B 1 239 ? -9.029 23.403 98.526 1.00 26.07 239 VAL B N 1
ATOM 4045 C CA . VAL B 1 239 ? -10.069 22.431 98.834 1.00 23.49 239 VAL B CA 1
ATOM 4046 C C . VAL B 1 239 ? -9.449 21.263 99.579 1.00 19.66 239 VAL B C 1
ATOM 4047 O O . VAL B 1 239 ? -8.396 20.748 99.183 1.00 19.31 239 VAL B O 1
ATOM 4051 N N . LYS B 1 240 ? -10.086 20.853 100.676 1.00 19.50 240 LYS B N 1
ATOM 4052 C CA . LYS B 1 240 ? -9.541 19.791 101.511 1.00 23.22 240 LYS B CA 1
ATOM 4053 C C . LYS B 1 240 ? -9.796 18.438 100.873 1.00 23.81 240 LYS B C 1
ATOM 4054 O O . LYS B 1 240 ? -10.893 18.169 100.380 1.00 22.51 240 LYS B O 1
ATOM 4060 N N . LEU B 1 241 ? -8.789 17.576 100.913 1.00 18.66 241 LEU B N 1
ATOM 4061 C CA . LEU B 1 241 ? -8.972 16.216 100.439 1.00 18.56 241 LEU B CA 1
ATOM 4062 C C . LEU B 1 241 ? -9.385 15.314 101.585 1.00 21.57 241 LEU B C 1
ATOM 4063 O O . LEU B 1 241 ? -9.026 15.537 102.745 1.00 26.65 241 LEU B O 1
ATOM 4068 N N . SER B 1 242 ? -10.142 14.281 101.243 1.00 19.57 242 SER B N 1
ATOM 4069 C CA . SER B 1 242 ? -10.715 13.406 102.243 1.00 24.22 242 SER B CA 1
ATOM 4070 C C . SER B 1 242 ? -9.873 12.166 102.497 1.00 19.03 242 SER B C 1
ATOM 4071 O O . SER B 1 242 ? -10.070 11.509 103.521 1.00 20.35 242 SER B O 1
ATOM 4074 N N . HIS B 1 243 ? -8.944 11.827 101.596 1.00 19.51 243 HIS B N 1
ATOM 4075 C CA . HIS B 1 243 ? -8.300 10.522 101.644 1.00 19.96 243 HIS B CA 1
ATOM 4076 C C . HIS B 1 243 ? -6.801 10.593 101.924 1.00 17.70 243 HIS B C 1
ATOM 4077 O O . HIS B 1 243 ? -6.141 9.550 101.920 1.00 17.85 243 HIS B O 1
ATOM 4084 N N . LYS B 1 244 ? -6.264 11.772 102.215 1.00 17.59 244 LYS B N 1
ATOM 4085 C CA . LYS B 1 244 ? -4.859 11.945 102.579 1.00 17.33 244 LYS B CA 1
ATOM 4086 C C . LYS B 1 244 ? -4.697 13.346 103.151 1.00 23.33 244 LYS B C 1
ATOM 4087 O O . LYS B 1 244 ? -5.654 14.125 103.221 1.00 17.63 244 LYS B O 1
ATOM 4093 N N . HIS B 1 245 ? -3.471 13.655 103.571 1.00 23.12 245 HIS B N 1
ATOM 4094 C CA . HIS B 1 245 ? -3.144 14.979 104.077 1.00 17.42 245 HIS B CA 1
ATOM 4095 C C . HIS B 1 245 ? -3.375 16.041 103.008 1.00 17.59 245 HIS B C 1
ATOM 4096 O O . HIS B 1 245 ? -3.172 15.804 101.817 1.00 20.15 245 HIS B O 1
ATOM 4103 N N . THR B 1 246 ? -3.818 17.219 103.449 1.00 17.84 246 THR B N 1
ATOM 4104 C CA . THR B 1 246 ? -4.015 18.386 102.596 1.00 22.14 246 THR B CA 1
ATOM 4105 C C . THR B 1 246 ? -3.250 19.564 103.183 1.00 18.32 246 THR B C 1
ATOM 4106 O O . THR B 1 246 ? -3.385 19.858 104.379 1.00 18.42 246 THR B O 1
ATOM 4110 N N . ALA B 1 247 ? -2.479 20.257 102.342 1.00 18.49 247 ALA B N 1
ATOM 4111 C CA . ALA B 1 247 ? -1.771 21.453 102.787 1.00 24.72 247 ALA B CA 1
ATOM 4112 C C . ALA B 1 247 ? -2.734 22.467 103.395 1.00 19.15 247 ALA B C 1
ATOM 4113 O O . ALA B 1 247 ? -3.837 22.683 102.890 1.00 20.86 247 ALA B O 1
ATOM 4115 N N . GLU B 1 248 ? -2.292 23.084 104.496 1.00 19.39 248 GLU B N 1
ATOM 4116 C CA . GLU B 1 248 ? -3.015 24.104 105.254 1.00 20.73 248 GLU B CA 1
ATOM 4117 C C . GLU B 1 248 ? -4.300 23.559 105.871 1.00 20.72 248 GLU B C 1
ATOM 4118 O O . GLU B 1 248 ? -5.149 24.321 106.332 1.00 24.87 248 GLU B O 1
ATOM 4124 N N . HIS B 1 249 ? -4.419 22.236 105.922 1.00 19.19 249 HIS B N 1
ATOM 4125 C CA . HIS B 1 249 ? -5.378 21.546 106.769 1.00 21.05 249 HIS B CA 1
ATOM 4126 C C . HIS B 1 249 ? -4.586 20.635 107.698 1.00 18.92 249 HIS B C 1
ATOM 4127 O O . HIS B 1 249 ? -4.766 19.416 107.705 1.00 18.64 249 HIS B O 1
ATOM 4134 N N . ASN B 1 250 ? -3.691 21.226 108.486 1.00 19.13 250 ASN B N 1
ATOM 4135 C CA . ASN B 1 250 ? -2.583 20.458 109.034 1.00 18.98 250 ASN B CA 1
ATOM 4136 C C . ASN B 1 250 ? -2.949 19.605 110.239 1.00 18.97 250 ASN B C 1
ATOM 4137 O O . ASN B 1 250 ? -2.099 18.830 110.695 1.00 20.01 250 ASN B O 1
ATOM 4142 N N . PHE B 1 251 ? -4.170 19.712 110.772 1.00 19.14 251 PHE B N 1
ATOM 4143 C CA . PHE B 1 251 ? -4.511 18.885 111.926 1.00 19.21 251 PHE B CA 1
ATOM 4144 C C . PHE B 1 251 ? -4.834 17.445 111.540 1.00 18.88 251 PHE B C 1
ATOM 4145 O O . PHE B 1 251 ? -4.841 16.571 112.413 1.00 19.53 251 PHE B O 1
ATOM 4153 N N . ASP B 1 252 ? -5.093 17.181 110.257 1.00 18.61 252 ASP B N 1
ATOM 4154 C CA . ASP B 1 252 ? -5.386 15.835 109.742 1.00 18.36 252 ASP B CA 1
ATOM 4155 C C . ASP B 1 252 ? -6.672 15.255 110.318 1.00 22.48 252 ASP B C 1
ATOM 4156 O O . ASP B 1 252 ? -6.800 14.036 110.466 1.00 18.54 252 ASP B O 1
ATOM 4161 N N . GLN B 1 253 ? -7.654 16.100 110.609 1.00 18.90 253 GLN B N 1
ATOM 4162 C CA . GLN B 1 253 ? -8.948 15.527 110.925 1.00 25.10 253 GLN B CA 1
ATOM 4163 C C . GLN B 1 253 ? -9.631 15.079 109.633 1.00 26.27 253 GLN B C 1
ATOM 4164 O O . GLN B 1 253 ? -9.317 15.556 108.540 1.00 19.78 253 GLN B O 1
ATOM 4170 N N . ASP B 1 254 ? -10.549 14.124 109.775 1.00 25.07 254 ASP B N 1
ATOM 4171 C CA . ASP B 1 254 ? -11.424 13.662 108.696 1.00 20.10 254 ASP B CA 1
ATOM 4172 C C . ASP B 1 254 ? -10.616 13.125 107.509 1.00 18.97 254 ASP B C 1
ATOM 4173 O O . ASP B 1 254 ? -10.766 13.560 106.367 1.00 34.01 254 ASP B O 1
ATOM 4178 N N . ILE B 1 255 ? -9.770 12.141 107.801 1.00 19.07 255 ILE B N 1
ATOM 4179 C CA . ILE B 1 255 ? -8.970 11.458 106.789 1.00 18.45 255 ILE B CA 1
ATOM 4180 C C . ILE B 1 255 ? -9.214 9.963 106.931 1.00 23.40 255 ILE B C 1
ATOM 4181 O O . ILE B 1 255 ? -9.119 9.420 108.040 1.00 24.54 255 ILE B O 1
ATOM 4186 N N . GLU B 1 256 ? -9.586 9.312 105.829 1.00 18.64 256 GLU B N 1
ATOM 4187 C CA . GLU B 1 256 ? -9.658 7.859 105.768 1.00 25.21 256 GLU B CA 1
ATOM 4188 C C . GLU B 1 256 ? -9.002 7.410 104.472 1.00 24.56 256 GLU B C 1
ATOM 4189 O O . GLU B 1 256 ? -9.461 7.773 103.381 1.00 19.76 256 GLU B O 1
ATOM 4195 N N . PHE B 1 257 ? -7.933 6.628 104.601 1.00 20.24 257 PHE B N 1
ATOM 4196 C CA . PHE B 1 257 ? -7.126 6.252 103.452 1.00 24.41 257 PHE B CA 1
ATOM 4197 C C . PHE B 1 257 ? -7.912 5.357 102.501 1.00 28.59 257 PHE B C 1
ATOM 4198 O O . PHE B 1 257 ? -8.688 4.497 102.930 1.00 25.40 257 PHE B O 1
ATOM 4206 N N . ARG B 1 258 ? -7.713 5.576 101.202 1.00 27.96 258 ARG B N 1
ATOM 4207 C CA . ARG B 1 258 ? -8.144 4.626 100.183 1.00 33.51 258 ARG B CA 1
ATOM 4208 C C . ARG B 1 258 ? -7.104 3.531 99.991 1.00 32.73 258 ARG B C 1
ATOM 4209 O O . ARG B 1 258 ? -5.897 3.785 100.047 1.00 31.80 258 ARG B O 1
ATOM 4217 N N . ASP B 1 259 ? -7.577 2.309 99.746 1.00 27.68 259 ASP B N 1
ATOM 4218 C CA . ASP B 1 259 ? -6.668 1.189 99.542 1.00 34.61 259 ASP B CA 1
ATOM 4219 C C . ASP B 1 259 ? -5.817 1.427 98.309 1.00 34.56 259 ASP B C 1
ATOM 4220 O O . ASP B 1 259 ? -6.344 1.601 97.209 1.00 39.80 259 ASP B O 1
ATOM 4225 N N . ASP B 1 260 ? -4.501 1.490 98.496 1.00 36.46 260 ASP B N 1
ATOM 4226 C CA . ASP B 1 260 ? -3.574 1.558 97.376 1.00 33.45 260 ASP B CA 1
ATOM 4227 C C . ASP B 1 260 ? -2.505 0.496 97.606 1.00 28.88 260 ASP B C 1
ATOM 4228 O O . ASP B 1 260 ? -1.656 0.638 98.499 1.00 24.14 260 ASP B O 1
ATOM 4233 N N . GLN B 1 261 ? -2.540 -0.553 96.782 1.00 23.72 261 GLN B N 1
ATOM 4234 C CA . GLN B 1 261 ? -1.632 -1.679 96.948 1.00 29.74 261 GLN B CA 1
ATOM 4235 C C . GLN B 1 261 ? -0.242 -1.354 96.423 1.00 32.84 261 GLN B C 1
ATOM 4236 O O . GLN B 1 261 ? 0.757 -1.862 96.955 1.00 27.53 261 GLN B O 1
ATOM 4242 N N . ALA B 1 262 ? -0.157 -0.486 95.412 1.00 17.71 262 ALA B N 1
ATOM 4243 C CA . ALA B 1 262 ? 1.147 -0.022 94.955 1.00 23.57 262 ALA B CA 1
ATOM 4244 C C . ALA B 1 262 ? 1.857 0.751 96.058 1.00 25.23 262 ALA B C 1
ATOM 4245 O O . ALA B 1 262 ? 3.043 0.526 96.327 1.00 21.56 262 ALA B O 1
ATOM 4247 N N . TYR B 1 263 ? 1.138 1.663 96.719 1.00 23.70 263 TYR B N 1
ATOM 4248 C CA . TYR B 1 263 ? 1.713 2.397 97.843 1.00 22.38 263 TYR B CA 1
ATOM 4249 C C . TYR B 1 263 ? 2.189 1.446 98.936 1.00 22.33 263 TYR B C 1
ATOM 4250 O O . TYR B 1 263 ? 3.338 1.524 99.392 1.00 17.10 263 TYR B O 1
ATOM 4259 N N . ASP B 1 264 ? 1.311 0.539 99.367 1.00 30.35 264 ASP B N 1
ATOM 4260 C CA . ASP B 1 264 ? 1.644 -0.381 100.452 1.00 28.26 264 ASP B CA 1
ATOM 4261 C C . ASP B 1 264 ? 2.915 -1.161 100.134 1.00 27.48 264 ASP B C 1
ATOM 4262 O O . ASP B 1 264 ? 3.745 -1.398 101.019 1.00 25.31 264 ASP B O 1
ATOM 4267 N N . SER B 1 265 ? 3.078 -1.578 98.876 1.00 20.46 265 SER B N 1
ATOM 4268 C CA . SER B 1 265 ? 4.237 -2.366 98.467 1.00 25.82 265 SER B CA 1
ATOM 4269 C C . SER B 1 265 ? 5.520 -1.548 98.423 1.00 19.96 265 SER B C 1
ATOM 4270 O O . SER B 1 265 ? 6.603 -2.135 98.319 1.00 20.08 265 SER B O 1
ATOM 4273 N N . GLN B 1 266 ? 5.428 -0.223 98.476 1.00 16.50 266 GLN B N 1
ATOM 4274 C CA . GLN B 1 266 ? 6.612 0.622 98.426 1.00 16.36 266 GLN B CA 1
ATOM 4275 C C . GLN B 1 266 ? 7.185 0.874 99.807 1.00 31.08 266 GLN B C 1
ATOM 4276 O O . GLN B 1 266 ? 8.320 1.343 99.918 1.00 26.22 266 GLN B O 1
ATOM 4282 N N . ILE B 1 267 ? 6.428 0.570 100.856 1.00 26.38 267 ILE B N 1
ATOM 4283 C CA . ILE B 1 267 ? 6.865 0.861 102.213 1.00 19.97 267 ILE B CA 1
ATOM 4284 C C . ILE B 1 267 ? 7.939 -0.141 102.614 1.00 18.36 267 ILE B C 1
ATOM 4285 O O . ILE B 1 267 ? 7.728 -1.358 102.562 1.00 23.44 267 ILE B O 1
ATOM 4290 N N . VAL B 1 268 ? 9.095 0.365 103.025 1.00 18.16 268 VAL B N 1
ATOM 4291 C CA . VAL B 1 268 ? 10.157 -0.487 103.543 1.00 24.16 268 VAL B CA 1
ATOM 4292 C C . VAL B 1 268 ? 10.416 -0.276 105.037 1.00 25.05 268 VAL B C 1
ATOM 4293 O O . VAL B 1 268 ? 11.011 -1.159 105.676 1.00 25.39 268 VAL B O 1
ATOM 4297 N N . ALA B 1 269 ? 10.001 0.849 105.611 1.00 25.11 269 ALA B N 1
ATOM 4298 C CA . ALA B 1 269 ? 10.076 1.038 107.051 1.00 26.47 269 ALA B CA 1
ATOM 4299 C C . ALA B 1 269 ? 8.925 1.929 107.485 1.00 25.26 269 ALA B C 1
ATOM 4300 O O . ALA B 1 269 ? 8.492 2.818 106.745 1.00 22.36 269 ALA B O 1
ATOM 4302 N N . ASN B 1 270 ? 8.443 1.694 108.704 1.00 22.00 270 ASN B N 1
ATOM 4303 C CA . ASN B 1 270 ? 7.282 2.410 109.217 1.00 28.54 270 ASN B CA 1
ATOM 4304 C C . ASN B 1 270 ? 7.586 2.828 110.645 1.00 25.95 270 ASN B C 1
ATOM 4305 O O . ASN B 1 270 ? 7.597 1.991 111.551 1.00 30.39 270 ASN B O 1
ATOM 4310 N N . LEU B 1 271 ? 7.810 4.124 110.837 1.00 24.37 271 LEU B N 1
ATOM 4311 C CA . LEU B 1 271 ? 8.156 4.690 112.130 1.00 19.99 271 LEU B CA 1
ATOM 4312 C C . LEU B 1 271 ? 7.054 5.587 112.679 1.00 20.60 271 LEU B C 1
ATOM 4313 O O . LEU B 1 271 ? 7.297 6.344 113.622 1.00 24.55 271 LEU B O 1
ATOM 4318 N N . ALA B 1 272 ? 5.862 5.539 112.094 1.00 21.50 272 ALA B N 1
ATOM 4319 C CA . ALA B 1 272 ? 4.762 6.409 112.499 1.00 26.53 272 ALA B CA 1
ATOM 4320 C C . ALA B 1 272 ? 4.187 5.982 113.848 1.00 35.17 272 ALA B C 1
ATOM 4321 O O . ALA B 1 272 ? 4.293 4.816 114.231 1.00 37.08 272 ALA B O 1
#

Radius of gyration: 25.43 Å; Cα contacts (8 Å, |Δi|>4): 991; chains: 2; bounding box: 44×47×77 Å

Sequence (536 aa):
QISVLSINQSLDYLLEKGASVVRFGDGEMDLVAGRSIVYQDFDPELSARLREIMSMESDERLMVCLPDVFTGLERYSIDAQNFWSLNHLPHFLEKYKNICRAPWYGSTFISRPYIDLEDKTPSVGYFAKLKQLWQDKDLLIVEGLTSRSGVGNDLFDGARSIKRIICPSRNAYSKLEAIKQAVREHADNRLILTMLGPTAKVLVYDLVQEGYRALDIGHIDSEYEWFQMGASHKVKLSHKHTAEHNFDQDIEFRDDQAYDSQIVANLAQISVLSINQSLDYLLEKGASVVRFGDGEMDLVAGRSIVYQDFDPELSARLREIMSMESDERLMVCLPDVFTGLERYSIDAQNFWSLNHLPHFLEKYKNICRAPWYGSTFISRPYIDLEDKTPSVGYFAKLKQLWQDKDLLIVEGLTSRSGVGNDLFDGARSIKRIICPSRNAYSKLEAIKQAVREHADNRLILTMLGPTAKVLVYDLVQEGYRALDIGHIDSEYEWFQMGASHKVKLSHKHTAEHNFDQDIEFRDDQAYDSQIVANLA

Foldseek 3Di:
DAAEDDLVVQLVLCVVLVAAEFADELQLLCLLVVHADQQAGRDPVLSVLSLQLQLDADDSHYFYAYAPLPDDPVQWAVVVVCCVVVPRCVVCVVVNVVRHDYRHGYHNCLLVQAQGTPDRVCSVVSLVSVQVSAAQFEEEEEEEPQLCAQVPHCSNVRHNYYAYAYAHLGNRQVCLVVSLVVCVVPVVQGEYEYAYPSSLNVNQVVVSVVPHHYYDNHQNRQNVVCVVVVHNDQDDDQAGDGPPVSNPPRHNHDDDPSVVVRYDHHHD/DAAEDDLVVQLVLCVVLVAFEFEDELQLLCLLVVHHDQQEGRDVVLSVLSLVVQLDADDSHYFYAYAPLPDDLVQWAPVVSCCRVPPRCVVCVVVCVVRHDYNYGYHNCLLVQAQTGPDRVCSVVSLVSVQVSQAQFEEEEEEEPQLCAQVPHCSNVRHNYAAYAYAHLGNRQVCLVVSLVVCVVPVVQGEYEYAYPSSVNSNQVVVSVVPHHYYDNHQNRQNVVCVVVVHNDQDADQAGDGPPVSNPPRHHHDDDVSVVVRYDHHHD

B-factor: mean 24.72, std 10.98, range [8.63, 92.1]